Protein AF-0000000085129189 (afdb_homodimer)

InterPro domains:
  IPR000847 LysR, HTH, N-terminal domain [PF00126] (10-67)
  IPR000847 LysR, HTH, N-terminal domain [PR00039] (23-34)
  IPR000847 LysR, HTH, N-terminal domain [PR00039] (34-44)
  IPR000847 LysR, HTH, N-terminal domain [PR00039] (44-55)
  IPR000847 LysR, HTH, N-terminal domain [PS50931] (11-63)
  IPR005119 LysR, substrate-binding [PF03466] (92-298)
  IPR036388 Winged helix-like DNA-binding domain superfamily [G3DSA:1.10.10.10] (8-93)
  IPR036390 Winged helix DNA-binding domain superfamily [SSF46785] (8-115)
  IPR050950 HTH-type LysR transcriptional regulators [PTHR30419] (9-299)

Sequence (604 aa):
MLSNRLQDTALRYFLEVVRSGSVSEAATRLNVSPSAVSRQVAGLEEMLGVPLFERRPRGMAPSPAGELLAAHARRGALEADRVVSDIEALQGLRRGVVRVCSSGGFAIEFLPRAMALFREQYPGMQFHLRVQAPAAVTQAVLGGEADVGLTYSRAAARDIEVWHRQVSPVVAIMRPDHALARHASITLAQMHPHAIALPEDANTARQLFDIACSHRRLVFEPALVSGQFETLVHFVLHGGGLSLGGEVTMRERVRRGELHAAPIRERGMNARAIELQTLSGRTLSKGVRAFVEHLRELLPPGMLSNRLQDTALRYFLEVVRSGSVSEAATRLNVSPSAVSRQVAGLEEMLGVPLFERRPRGMAPSPAGELLAAHARRGALEADRVVSDIEALQGLRRGVVRVCSSGGFAIEFLPRAMALFREQYPGMQFHLRVQAPAAVTQAVLGGEADVGLTYSRAAARDIEVWHRQVSPVVAIMRPDHALARHASITLAQMHPHAIALPEDANTARQLFDIACSHRRLVFEPALVSGQFETLVHFVLHGGGLSLGGEVTMRERVRRGELHAAPIRERGMNARAIELQTLSGRTLSKGVRAFVEHLRELLPPG

Organism: Delftia acidovorans (strain DSM 14801 / SPH-1) (NCBI:txid398578)

Radius of gyration: 25.13 Å; Cα contacts (8 Å, |Δi|>4): 1210; chains: 2; bounding box: 57×75×64 Å

Foldseek 3Di:
DVVVVLVLVLLQLLLLCQVVLALCRSCVVVVHDSVVSVVSQVVVCVVVVHRQWDDDPPGIHGDPVVLVSLLVSLLVVLVVLQVVLQVVCVVPLAADEFEEEEAQLCVPPPVVVLVVVVCVVHVRYHYHYHHDQQVVQVVCQSSNVGQKYKYKDLDDDPQKDWPAKDFKFKWKKAACPDPCVPDQADEPVRQQVWAEEEEDCSHPLNVLVVVLCVVVVGDHDHPHYYSHPVVRNVCRLVPVTMYIDICQSCVVCVVVNSMGIHGYPGPRRRSMMITMIHGHPRDDHPNNVVSSVSSNVSDDHD/DVVVVLVLVLLQLLLLCQVVLALCRSCVVVVHDSVVSVVSQVVVCVVVVHHQWDDDPPGIHGDPVVLVSLLVSLLVVLVVLQVVLQVVCVVPLAADEFEEEEAQLCVPPPVVVLVVVVCVVHVRYHYDYHHDQQVVQVVCQSSNVGQKYKYKDLDDDPQKDWPAKDFWFKWKKAACPDPCVVDQADEPVRQQVWAEEEEDCSHPLNVLVVVLCVVVVGDHDHPHYYSHPVVRLVCRLVPVTMYIDICQSCVVCVVVNSMGIHGYPGPRRRSIMITIIHGHPRDDHPNNVVSSVSSNVSDDHD

Secondary structure (DSSP, 8-state):
-HHHHHHHHHHHHHHHHHHHS-HHHHHHHHTS-HHHHHHHHHHHHHHHTS-SEEEETTEEEE-HHHHHHHHHHHHHHHHHHHHHHHHHHHT-TTSEEEEEEE-HHHHHTHHHHHHHHHHHH-TTEEEEEEE--HHHHHHHHHTTS-SEEEEEESS--TTEEEEEEEE--EEEEE-TTSGGGGSSSB-HHHHTTS-BEE--TTSHHHHHHHHHHHHHT-----SEEES-HHHHHHHHHTT--BEEEEHHHHHHHHHTTS-EEEEB-STTTT--EEEEEEETTPPPPHHHHHHHHHHHHHSPP-/-HHHHHHHHHHHHHHHHHHHS-HHHHHHHHTS-HHHHHHHHHHHHHHHTS-SEEEETTEEEE-HHHHHHHHHHHHHHHHHHHHHHHHHHHT-TTSEEEEEEE-HHHHHTHHHHHHHHHHHH-TTEEEEEEE--HHHHHHHHHTTS-SEEEEEESS--TTEEEEEEEE--EEEEE-TTSGGGGSSSB-HHHHTTS-BEE--TTSHHHHHHHHHHHHHT-----SEEES-HHHHHHHHHTT--BEEEEHHHHHHHHHTTS-EEEEB-STTTT--EEEEEEETTPPPPHHHHHHHHHHHHHSPP-

Structure (mmCIF, N/CA/C/O backbone):
data_AF-0000000085129189-model_v1
#
loop_
_entity.id
_entity.type
_entity.pdbx_description
1 polymer 'Transcriptional regulator, LysR family'
#
loop_
_atom_site.group_PDB
_atom_site.id
_atom_site.type_symbol
_atom_site.label_atom_id
_atom_site.label_alt_id
_atom_site.label_comp_id
_atom_site.label_asym_id
_atom_site.label_entity_id
_atom_site.label_seq_id
_atom_site.pdbx_PDB_ins_code
_atom_site.Cartn_x
_atom_site.Cartn_y
_atom_site.Cartn_z
_atom_site.occupancy
_atom_site.B_iso_or_equiv
_atom_site.auth_seq_id
_atom_site.auth_comp_id
_atom_site.auth_asym_id
_atom_site.auth_atom_id
_atom_site.pdbx_PDB_model_num
ATOM 1 N N . MET A 1 1 ? 7.113 21.984 37.781 1 29.03 1 MET A N 1
ATOM 2 C CA . MET A 1 1 ? 7.887 22.125 36.562 1 29.03 1 MET A CA 1
ATOM 3 C C . MET A 1 1 ? 8.805 20.922 36.375 1 29.03 1 MET A C 1
ATOM 5 O O . MET A 1 1 ? 8.93 20.422 35.25 1 29.03 1 MET A O 1
ATOM 9 N N . LEU A 1 2 ? 9.547 20.609 37.281 1 31.33 2 LEU A N 1
ATOM 10 C CA . LEU A 1 2 ? 10.5 19.516 37.375 1 31.33 2 LEU A CA 1
ATOM 11 C C . LEU A 1 2 ? 9.773 18.172 37.375 1 31.33 2 LEU A C 1
ATOM 13 O O . LEU A 1 2 ? 10.234 17.219 36.75 1 31.33 2 LEU A O 1
ATOM 17 N N . SER A 1 3 ? 8.742 18.047 38.156 1 34.62 3 SER A N 1
ATOM 18 C CA . SER A 1 3 ? 7.898 16.859 38.281 1 34.62 3 SER A CA 1
ATOM 19 C C . SER A 1 3 ? 7.254 16.531 36.938 1 34.62 3 SER A C 1
ATOM 21 O O . SER A 1 3 ? 7.039 15.359 36.625 1 34.62 3 SER A O 1
ATOM 23 N N . ASN A 1 4 ? 6.816 17.531 36.188 1 36.22 4 ASN A N 1
ATOM 24 C CA . ASN A 1 4 ? 6.191 17.453 34.875 1 36.22 4 ASN A CA 1
ATOM 25 C C . ASN A 1 4 ? 7.176 16.969 33.812 1 36.22 4 ASN A C 1
ATOM 27 O O . ASN A 1 4 ? 6.793 16.297 32.875 1 36.22 4 ASN A O 1
ATOM 31 N N . ARG A 1 5 ? 8.477 17.562 33.906 1 40.28 5 ARG A N 1
ATOM 32 C CA . ARG A 1 5 ? 9.578 17.188 33.031 1 40.28 5 ARG A CA 1
ATOM 33 C C . ARG A 1 5 ? 9.969 15.727 33.219 1 40.28 5 ARG A C 1
ATOM 35 O O . ARG A 1 5 ? 10.375 15.062 32.25 1 40.28 5 ARG A O 1
ATOM 42 N N . LEU A 1 6 ? 10.195 15.453 34.469 1 41.25 6 LEU A N 1
ATOM 43 C CA . LEU A 1 6 ? 10.547 14.102 34.906 1 41.25 6 LEU A CA 1
ATOM 44 C C . LEU A 1 6 ? 9.523 13.094 34.406 1 41.25 6 LEU A C 1
ATOM 46 O O . LEU A 1 6 ? 9.883 11.992 34 1 41.25 6 LEU A O 1
ATOM 50 N N . GLN A 1 7 ? 8.203 13.523 34.562 1 48.56 7 GLN A N 1
ATOM 51 C CA . GLN A 1 7 ? 7.074 12.727 34.062 1 48.56 7 GLN A CA 1
ATOM 52 C C . GLN A 1 7 ? 7.133 12.539 32.562 1 48.56 7 GLN A C 1
ATOM 54 O O . GLN A 1 7 ? 6.805 11.469 32.062 1 48.56 7 GLN A O 1
ATOM 59 N N . ASP A 1 8 ? 7.812 13.641 32.062 1 57.06 8 ASP A N 1
ATOM 60 C CA . ASP A 1 8 ? 7.914 13.641 30.609 1 57.06 8 ASP A CA 1
ATOM 61 C C . ASP A 1 8 ? 9.031 12.719 30.125 1 57.06 8 ASP A C 1
ATOM 63 O O . ASP A 1 8 ? 8.844 11.938 29.188 1 57.06 8 ASP A O 1
ATOM 67 N N . THR A 1 9 ? 10.211 12.836 30.922 1 63.31 9 THR A N 1
ATOM 68 C CA . THR A 1 9 ? 11.328 11.977 30.547 1 63.31 9 THR A CA 1
ATOM 69 C C . THR A 1 9 ? 10.984 10.508 30.781 1 63.31 9 THR A C 1
ATOM 71 O O . THR A 1 9 ? 11.281 9.648 29.953 1 63.31 9 THR A O 1
ATOM 74 N N . ALA A 1 10 ? 10.375 10.359 31.984 1 69.19 10 ALA A N 1
ATOM 75 C CA . ALA A 1 10 ? 9.992 8.992 32.312 1 69.19 10 ALA A CA 1
ATOM 76 C C . ALA A 1 10 ? 9.008 8.43 31.297 1 69.19 10 ALA A C 1
ATOM 78 O O . ALA A 1 10 ? 9.117 7.273 30.906 1 69.19 10 ALA A O 1
ATOM 79 N N . LEU A 1 11 ? 8.141 9.32 30.906 1 72.94 11 LEU A N 1
ATOM 80 C CA . LEU A 1 11 ? 7.145 8.875 29.938 1 72.94 11 LEU A CA 1
ATOM 81 C C . LEU A 1 11 ? 7.785 8.625 28.578 1 72.94 11 LEU A C 1
ATOM 83 O O . LEU A 1 11 ? 7.402 7.695 27.875 1 72.94 11 LEU A O 1
ATOM 87 N N . ARG A 1 12 ? 8.742 9.453 28.328 1 72.25 12 ARG A N 1
ATOM 88 C CA . ARG A 1 12 ? 9.484 9.258 27.094 1 72.25 12 ARG A CA 1
ATOM 89 C C . ARG A 1 12 ? 10.242 7.934 27.109 1 72.25 12 ARG A C 1
ATOM 91 O O . ARG A 1 12 ? 10.227 7.199 26.109 1 72.25 12 ARG A O 1
ATOM 98 N N . TYR A 1 13 ? 10.906 7.73 28.188 1 76.69 13 TYR A N 1
ATOM 99 C CA . TYR A 1 13 ? 11.625 6.473 28.328 1 76.69 13 TYR A CA 1
ATOM 100 C C . TYR A 1 13 ? 10.672 5.285 28.281 1 76.69 13 TYR A C 1
ATOM 102 O O . TYR A 1 13 ? 10.938 4.301 27.578 1 76.69 13 TYR A O 1
ATOM 110 N N . PHE A 1 14 ? 9.516 5.465 29 1 79.94 14 PHE A N 1
ATOM 111 C CA . PHE A 1 14 ? 8.477 4.445 29.031 1 79.94 14 PHE A CA 1
ATOM 112 C C . PHE A 1 14 ? 7.977 4.137 27.625 1 79.94 14 PHE A C 1
ATOM 114 O O . PHE A 1 14 ? 7.918 2.975 27.219 1 79.94 14 PHE A O 1
ATOM 121 N N . LEU A 1 15 ? 7.75 5.227 26.922 1 76.81 15 LEU A N 1
ATOM 122 C CA . LEU A 1 15 ? 7.199 5.047 25.578 1 76.81 15 LEU A CA 1
ATOM 123 C C . LEU A 1 15 ? 8.219 4.387 24.656 1 76.81 15 LEU A C 1
ATOM 125 O O . LEU A 1 15 ? 7.859 3.584 23.797 1 76.81 15 LEU A O 1
ATOM 129 N N . GLU A 1 16 ? 9.469 4.715 24.844 1 79.12 16 GLU A N 1
ATOM 130 C CA . GLU A 1 16 ? 10.508 4.105 24.016 1 79.12 16 GLU A CA 1
ATOM 131 C C . GLU A 1 16 ? 10.641 2.615 24.312 1 79.12 16 GLU A C 1
ATOM 133 O O . GLU A 1 16 ? 10.891 1.818 23.406 1 79.12 16 GLU A O 1
ATOM 138 N N . VAL A 1 17 ? 10.445 2.338 25.547 1 81.19 17 VAL A N 1
ATOM 139 C CA . VAL A 1 17 ? 10.492 0.924 25.891 1 81.19 17 VAL A CA 1
ATOM 140 C C . VAL A 1 17 ? 9.289 0.201 25.281 1 81.19 17 VAL A C 1
ATOM 142 O O . VAL A 1 17 ? 9.422 -0.922 24.797 1 81.19 17 VAL A O 1
ATOM 145 N N . VAL A 1 18 ? 8.172 0.878 25.297 1 78.75 18 VAL A N 1
ATOM 146 C CA . VAL A 1 18 ? 6.973 0.297 24.703 1 78.75 18 VAL A CA 1
ATOM 147 C C . VAL A 1 18 ? 7.195 0.061 23.219 1 78.75 18 VAL A C 1
ATOM 149 O O . VAL A 1 18 ? 6.82 -0.986 22.688 1 78.75 18 VAL A O 1
ATOM 152 N N . ARG A 1 19 ? 7.742 1.019 22.641 1 75.94 19 ARG A N 1
ATOM 153 C CA . ARG A 1 19 ? 7.973 0.987 21.203 1 75.94 19 ARG A CA 1
ATOM 154 C C . ARG A 1 19 ? 9 -0.079 20.844 1 75.94 19 ARG A C 1
ATOM 156 O O . ARG A 1 19 ? 8.805 -0.843 19.891 1 75.94 19 ARG A O 1
ATOM 163 N N . SER A 1 20 ? 10.094 -0.123 21.594 1 76.75 20 SER A N 1
ATOM 164 C CA . SER A 1 20 ? 11.227 -0.982 21.25 1 76.75 20 SER A CA 1
ATOM 165 C C . SER A 1 20 ? 11.039 -2.389 21.812 1 76.75 20 SER A C 1
ATOM 167 O O . SER A 1 20 ? 11.68 -3.336 21.344 1 76.75 20 SER A O 1
ATOM 169 N N . GLY A 1 21 ? 10.195 -2.471 22.766 1 77.88 21 GLY A N 1
ATOM 170 C CA . GLY A 1 21 ? 9.945 -3.74 23.422 1 77.88 21 GLY A CA 1
ATOM 171 C C . GLY A 1 21 ? 11.109 -4.195 24.297 1 77.88 21 GLY A C 1
ATOM 172 O O . GLY A 1 21 ? 11.164 -5.355 24.703 1 77.88 21 GLY A O 1
ATOM 173 N N . SER A 1 22 ? 12.117 -3.369 24.422 1 85.31 22 SER A N 1
ATOM 174 C CA . SER A 1 22 ? 13.305 -3.701 25.203 1 85.31 22 SER A CA 1
ATOM 175 C C . SER A 1 22 ? 13.906 -2.457 25.859 1 85.31 22 SER A C 1
ATOM 177 O O . SER A 1 22 ? 13.953 -1.39 25.234 1 85.31 22 SER A O 1
ATOM 179 N N . VAL A 1 23 ? 14.336 -2.707 27.141 1 85.38 23 VAL A N 1
ATOM 180 C CA . VAL A 1 23 ? 14.977 -1.618 27.875 1 85.38 23 VAL A CA 1
ATOM 181 C C . VAL A 1 23 ? 16.312 -1.274 27.219 1 85.38 23 VAL A C 1
ATOM 183 O O . VAL A 1 23 ? 16.641 -0.098 27.047 1 85.38 23 VAL A O 1
ATOM 186 N N . SER A 1 24 ? 16.969 -2.348 26.797 1 86.44 24 SER A N 1
ATOM 187 C CA . SER A 1 24 ? 18.266 -2.111 26.203 1 86.44 24 SER A CA 1
ATOM 188 C C . SER A 1 24 ? 18.156 -1.394 24.859 1 86.44 24 SER A C 1
ATOM 190 O O . SER A 1 24 ? 18.906 -0.46 24.578 1 86.44 24 SER A O 1
ATOM 192 N N . GLU A 1 25 ? 17.25 -1.737 24.156 1 82.88 25 GLU A N 1
ATOM 193 C CA . GLU A 1 25 ? 17.031 -1.105 22.859 1 82.88 25 GLU A CA 1
ATOM 194 C C . GLU A 1 25 ? 16.531 0.328 23.016 1 82.88 25 GLU A C 1
ATOM 196 O O . GLU A 1 25 ? 16.938 1.221 22.266 1 82.88 25 GLU A O 1
ATOM 201 N N . ALA A 1 26 ? 15.695 0.467 23.906 1 83.62 26 ALA A N 1
ATOM 202 C CA . ALA A 1 26 ? 15.211 1.811 24.219 1 83.62 26 ALA A CA 1
ATOM 203 C C . ALA A 1 26 ? 16.359 2.717 24.656 1 83.62 26 ALA A C 1
ATOM 205 O O . ALA A 1 26 ? 16.438 3.875 24.234 1 83.62 26 ALA A O 1
ATOM 206 N N . ALA A 1 27 ? 17.219 2.166 25.375 1 85.38 27 ALA A N 1
ATOM 207 C CA . ALA A 1 27 ? 18.375 2.926 25.875 1 85.38 27 ALA A CA 1
ATOM 208 C C . ALA A 1 27 ? 19.266 3.369 24.734 1 85.38 27 ALA A C 1
ATOM 210 O O . ALA A 1 27 ? 19.734 4.512 24.703 1 85.38 27 ALA A O 1
ATOM 211 N N . THR A 1 28 ? 19.406 2.498 23.859 1 81.06 28 THR A N 1
ATOM 212 C CA . THR A 1 28 ? 20.234 2.795 22.703 1 81.06 28 THR A CA 1
ATOM 213 C C . THR A 1 28 ? 19.609 3.912 21.859 1 81.06 28 THR A C 1
ATOM 215 O O . THR A 1 28 ? 20.297 4.855 21.469 1 81.06 28 THR A O 1
ATOM 218 N N . ARG A 1 29 ? 18.359 3.861 21.797 1 76.81 29 ARG A N 1
ATOM 219 C CA . ARG A 1 29 ? 17.656 4.828 20.969 1 76.81 29 ARG A CA 1
ATOM 220 C C . ARG A 1 29 ? 17.594 6.195 21.656 1 76.81 29 ARG A C 1
ATOM 222 O O . ARG A 1 29 ? 17.625 7.23 20.984 1 76.81 29 ARG A O 1
ATOM 229 N N . LEU A 1 30 ? 17.625 6.137 22.875 1 73.06 30 LEU A N 1
ATOM 230 C CA . LEU A 1 30 ? 17.531 7.355 23.672 1 73.06 30 LEU A CA 1
ATOM 231 C C . LEU A 1 30 ? 18.906 7.879 24.047 1 73.06 30 LEU A C 1
ATOM 233 O O . LEU A 1 30 ? 19.031 8.953 24.641 1 73.06 30 LEU A O 1
ATOM 237 N N . ASN A 1 31 ? 19.906 7.059 23.656 1 79.5 31 ASN A N 1
ATOM 238 C CA . ASN A 1 31 ? 21.281 7.395 23.984 1 79.5 31 ASN A CA 1
ATOM 239 C C . ASN A 1 31 ? 21.469 7.594 25.484 1 79.5 31 ASN A C 1
ATOM 241 O O . ASN A 1 31 ? 22.031 8.602 25.922 1 79.5 31 ASN A O 1
ATOM 245 N N . VAL A 1 32 ? 20.906 6.719 26.188 1 82 32 VAL A N 1
ATOM 246 C CA . VAL A 1 32 ? 21.062 6.699 27.625 1 82 32 VAL A CA 1
ATOM 247 C C . VAL A 1 32 ? 21.406 5.289 28.094 1 82 32 VAL A C 1
ATOM 249 O O . VAL A 1 32 ? 21.453 4.355 27.297 1 82 32 VAL A O 1
ATOM 252 N N . SER A 1 33 ? 21.828 5.16 29.25 1 84.75 33 SER A N 1
ATOM 253 C CA . SER A 1 33 ? 22.141 3.842 29.797 1 84.75 33 SER A CA 1
ATOM 254 C C . SER A 1 33 ? 20.875 3.045 30.078 1 84.75 33 SER A C 1
ATOM 256 O O . SER A 1 33 ? 19.844 3.617 30.438 1 84.75 33 SER A O 1
ATOM 258 N N . PRO A 1 34 ? 20.984 1.776 29.875 1 89.38 34 PRO A N 1
ATOM 259 C CA . PRO A 1 34 ? 19.844 0.934 30.234 1 89.38 34 PRO A CA 1
ATOM 260 C C . PRO A 1 34 ? 19.391 1.127 31.672 1 89.38 34 PRO A C 1
ATOM 262 O O . PRO A 1 34 ? 18.188 1.054 31.969 1 89.38 34 PRO A O 1
ATOM 265 N N . SER A 1 35 ? 20.312 1.337 32.531 1 88.62 35 SER A N 1
ATOM 266 C CA . SER A 1 35 ? 19.984 1.562 33.938 1 88.62 35 SER A CA 1
ATOM 267 C C . SER A 1 35 ? 19.125 2.811 34.125 1 88.62 35 SER A C 1
ATOM 269 O O . SER A 1 35 ? 18.219 2.83 34.938 1 88.62 35 SER A O 1
ATOM 271 N N . ALA A 1 36 ? 19.391 3.781 33.375 1 83.69 36 ALA A N 1
ATOM 272 C CA . ALA A 1 36 ? 18.625 5.02 33.406 1 83.69 36 ALA A CA 1
ATOM 273 C C . ALA A 1 36 ? 17.188 4.785 32.938 1 83.69 36 ALA A C 1
ATOM 275 O O . ALA A 1 36 ? 16.234 5.273 33.562 1 83.69 36 ALA A O 1
ATOM 276 N N . VAL A 1 37 ? 17.125 4.023 31.891 1 87 37 VAL A N 1
ATOM 277 C CA . VAL A 1 37 ? 15.797 3.711 31.359 1 87 37 VAL A CA 1
ATOM 278 C C . VAL A 1 37 ? 15.016 2.881 32.375 1 87 37 VAL A C 1
ATOM 280 O O . VAL A 1 37 ? 13.852 3.172 32.656 1 87 37 VAL A O 1
ATOM 283 N N . SER A 1 38 ? 15.664 1.917 32.906 1 86.62 38 SER A N 1
ATOM 284 C CA . SER A 1 38 ? 15.031 1.034 33.875 1 86.62 38 SER A CA 1
ATOM 285 C C . SER A 1 38 ? 14.586 1.806 35.125 1 86.62 38 SER A C 1
ATOM 287 O O . SER A 1 38 ? 13.492 1.583 35.656 1 86.62 38 SER A O 1
ATOM 289 N N . ARG A 1 39 ? 15.383 2.641 35.562 1 80.81 39 ARG A N 1
ATOM 290 C CA . ARG A 1 39 ? 15.07 3.443 36.75 1 80.81 39 ARG A CA 1
ATOM 291 C C . ARG A 1 39 ? 13.859 4.332 36.5 1 80.81 39 ARG A C 1
ATOM 293 O O . ARG A 1 39 ? 12.992 4.469 37.375 1 80.81 39 ARG A O 1
ATOM 300 N N . GLN A 1 40 ? 13.906 4.965 35.344 1 78.88 40 GLN A N 1
ATOM 301 C CA . GLN A 1 40 ? 12.797 5.848 35.031 1 78.88 40 GLN A CA 1
ATOM 302 C C . GLN A 1 40 ? 11.492 5.07 34.938 1 78.88 40 GLN A C 1
ATOM 304 O O . GLN A 1 40 ? 10.453 5.527 35.406 1 78.88 40 GLN A O 1
ATOM 309 N N . VAL A 1 41 ? 11.562 3.939 34.344 1 81.56 41 VAL A N 1
ATOM 310 C CA . VAL A 1 41 ? 10.375 3.107 34.188 1 81.56 41 VAL A CA 1
ATOM 311 C C . VAL A 1 41 ? 9.93 2.607 35.562 1 81.56 41 VAL A C 1
ATOM 313 O O . VAL A 1 41 ? 8.742 2.633 35.906 1 81.56 41 VAL A O 1
ATOM 316 N N . ALA A 1 42 ? 10.875 2.154 36.344 1 82.19 42 ALA A N 1
ATOM 317 C CA . ALA A 1 42 ? 10.57 1.703 37.688 1 82.19 42 ALA A CA 1
ATOM 318 C C . ALA A 1 42 ? 9.969 2.83 38.531 1 82.19 42 ALA A C 1
ATOM 320 O O . ALA A 1 42 ? 9.039 2.605 39.312 1 82.19 42 ALA A O 1
ATOM 321 N N . GLY A 1 43 ? 10.562 3.949 38.406 1 72.88 43 GLY A N 1
ATOM 322 C CA . GLY A 1 43 ? 10.008 5.113 39.094 1 72.88 43 GLY A CA 1
ATOM 323 C C . GLY A 1 43 ? 8.562 5.391 38.719 1 72.88 43 GLY A C 1
ATOM 324 O O . GLY A 1 43 ? 7.746 5.711 39.594 1 72.88 43 GLY A O 1
ATOM 325 N N . LEU A 1 44 ? 8.297 5.316 37.438 1 71.69 44 LEU A N 1
ATOM 326 C CA . LEU A 1 44 ? 6.93 5.504 36.969 1 71.69 44 LEU A CA 1
ATOM 327 C C . LEU A 1 44 ? 6 4.445 37.562 1 71.69 44 LEU A C 1
ATOM 329 O O . LEU A 1 44 ? 4.871 4.75 37.938 1 71.69 44 LEU A O 1
ATOM 333 N N . GLU A 1 45 ? 6.441 3.258 37.531 1 75.88 45 GLU A N 1
ATOM 334 C CA . GLU A 1 45 ? 5.652 2.16 38.094 1 75.88 45 GLU A CA 1
ATOM 335 C C . GLU A 1 45 ? 5.395 2.359 39.594 1 75.88 45 GLU A C 1
ATOM 337 O O . GLU A 1 45 ? 4.289 2.107 40.062 1 75.88 45 GLU A O 1
ATOM 342 N N . GLU A 1 46 ? 6.367 2.797 40.281 1 68.5 46 GLU A N 1
ATOM 343 C CA . GLU A 1 46 ? 6.227 3.086 41.719 1 68.5 46 GLU A CA 1
ATOM 344 C C . GLU A 1 46 ? 5.227 4.211 41.969 1 68.5 46 GLU A C 1
ATOM 346 O O . GLU A 1 46 ? 4.383 4.121 42.844 1 68.5 46 GLU A O 1
ATOM 351 N N . MET A 1 47 ? 5.367 5.172 41.188 1 63 47 MET A N 1
ATOM 352 C CA . MET A 1 47 ? 4.48 6.32 41.312 1 63 47 MET A CA 1
ATOM 353 C C . MET A 1 47 ? 3.031 5.922 41.062 1 63 47 MET A C 1
ATOM 355 O O . MET A 1 47 ? 2.115 6.426 41.719 1 63 47 MET A O 1
ATOM 359 N N . LEU A 1 48 ? 2.9 5.031 40.062 1 61.94 48 LEU A N 1
ATOM 360 C CA . LEU A 1 48 ? 1.559 4.641 39.625 1 61.94 48 LEU A CA 1
ATOM 361 C C . LEU A 1 48 ? 1.073 3.432 40.438 1 61.94 48 LEU A C 1
ATOM 363 O O . LEU A 1 48 ? -0.123 3.135 40.438 1 61.94 48 LEU A O 1
ATOM 367 N N . GLY A 1 49 ? 1.986 2.801 41.125 1 64.44 49 GLY A N 1
ATOM 368 C CA . GLY A 1 49 ? 1.656 1.682 42 1 64.44 49 GLY A CA 1
ATOM 369 C C . GLY A 1 49 ? 1.338 0.409 41.219 1 64.44 49 GLY A C 1
ATOM 370 O O . GLY A 1 49 ? 0.744 -0.519 41.781 1 64.44 49 GLY A O 1
ATOM 371 N N . VAL A 1 50 ? 1.485 0.469 39.938 1 67.56 50 VAL A N 1
ATOM 372 C CA . VAL A 1 50 ? 1.194 -0.697 39.094 1 67.56 50 VAL A CA 1
ATOM 373 C C . VAL A 1 50 ? 2.357 -0.958 38.156 1 67.56 50 VAL A C 1
ATOM 375 O O . VAL A 1 50 ? 3.021 -0.021 37.688 1 67.56 50 VAL A O 1
ATOM 378 N N . PRO A 1 51 ? 2.572 -2.213 37.844 1 78.56 51 PRO A N 1
ATOM 379 C CA . PRO A 1 51 ? 3.57 -2.494 36.812 1 78.56 51 PRO A CA 1
ATOM 380 C C . PRO A 1 51 ? 3.117 -2.061 35.438 1 78.56 51 PRO A C 1
ATOM 382 O O . PRO A 1 51 ? 1.942 -2.209 35.094 1 78.56 51 PRO A O 1
ATOM 385 N N . LEU A 1 52 ? 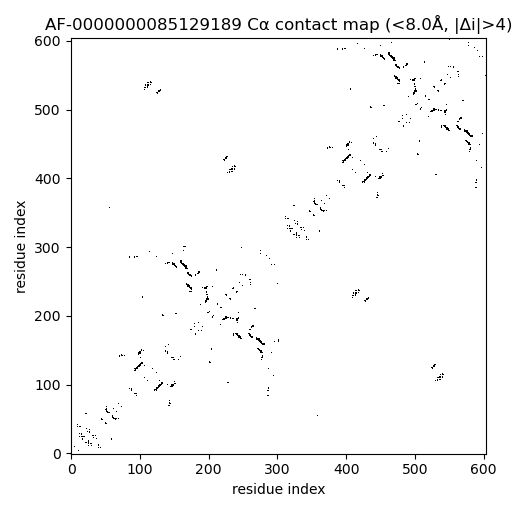4.051 -1.4 34.719 1 79.06 52 LEU A N 1
ATOM 386 C CA . LEU A 1 52 ? 3.725 -0.888 33.406 1 79.06 52 LEU A CA 1
ATOM 387 C C . LEU A 1 52 ? 4.172 -1.86 32.312 1 79.06 52 LEU A C 1
ATOM 389 O O . LEU A 1 52 ? 3.74 -1.756 31.172 1 79.06 52 LEU A O 1
ATOM 393 N N . PHE A 1 53 ? 5.082 -2.635 32.75 1 83.88 53 PHE A N 1
ATOM 394 C CA . PHE A 1 53 ? 5.562 -3.639 31.812 1 83.88 53 PHE A CA 1
ATOM 395 C C . PHE A 1 53 ? 5.457 -5.039 32.406 1 83.88 53 PHE A C 1
ATOM 397 O O . PHE A 1 53 ? 5.496 -5.199 33.625 1 83.88 53 PHE A O 1
ATOM 404 N N . GLU A 1 54 ? 5.137 -5.859 31.609 1 77.44 54 GLU A N 1
ATOM 405 C CA . GLU A 1 54 ? 5.211 -7.273 31.969 1 77.44 54 GLU A CA 1
ATOM 406 C C . GLU A 1 54 ? 6.367 -7.969 31.266 1 77.44 54 GLU A C 1
ATOM 408 O O . GLU A 1 54 ? 6.652 -7.676 30.094 1 77.44 54 GLU A O 1
ATOM 413 N N . ARG A 1 55 ? 7.191 -8.578 32.094 1 72.06 55 ARG A N 1
ATOM 414 C CA . ARG A 1 55 ? 8.32 -9.312 31.531 1 72.06 55 ARG A CA 1
ATOM 415 C C . ARG A 1 55 ? 7.852 -10.5 30.703 1 72.06 55 ARG A C 1
ATOM 417 O O . ARG A 1 55 ? 6.93 -11.219 31.109 1 72.06 55 ARG A O 1
ATOM 424 N N . ARG A 1 56 ? 8.227 -10.375 29.469 1 63.34 56 ARG A N 1
ATOM 425 C CA . ARG A 1 56 ? 7.969 -11.484 28.562 1 63.34 56 ARG A CA 1
ATOM 426 C C . ARG A 1 56 ? 9.258 -12.242 28.25 1 63.34 56 ARG A C 1
ATOM 428 O O . ARG A 1 56 ? 10.352 -11.734 28.484 1 63.34 56 ARG A O 1
ATOM 435 N N . PRO A 1 57 ? 9.305 -13.484 27.859 1 57.94 57 PRO A N 1
ATOM 436 C CA . PRO A 1 57 ? 10.531 -14.211 27.547 1 57.94 57 PRO A CA 1
ATOM 437 C C . PRO A 1 57 ? 11.43 -13.477 26.547 1 57.94 57 PRO A C 1
ATOM 439 O O . PRO A 1 57 ? 12.656 -13.562 26.641 1 57.94 57 PRO A O 1
ATOM 442 N N . ARG A 1 58 ? 10.867 -12.836 25.609 1 59.59 58 ARG A N 1
ATOM 443 C CA . ARG A 1 58 ? 11.664 -12.047 24.672 1 59.59 58 ARG A CA 1
ATOM 444 C C . ARG A 1 58 ? 11.367 -10.562 24.812 1 59.59 58 ARG A C 1
ATOM 446 O O . ARG A 1 58 ? 10.562 -10.008 24.062 1 59.59 58 ARG A O 1
ATOM 453 N N . GLY A 1 59 ? 11.656 -10.078 25.797 1 72 59 GLY A N 1
ATOM 454 C CA . GLY A 1 59 ? 11.672 -8.641 26.031 1 72 59 GLY A CA 1
ATOM 455 C C . GLY A 1 59 ? 10.586 -8.188 26.984 1 72 59 GLY A C 1
ATOM 456 O O . GLY A 1 59 ? 10.234 -8.906 27.922 1 72 59 GLY A O 1
ATOM 457 N N . MET A 1 60 ? 10.148 -6.922 26.812 1 77.19 60 MET A N 1
ATOM 458 C CA . MET A 1 60 ? 9.148 -6.305 27.688 1 77.19 60 MET A CA 1
ATOM 459 C C . MET A 1 60 ? 7.926 -5.867 26.875 1 77.19 60 MET A C 1
ATOM 461 O O . MET A 1 60 ? 8.062 -5.379 25.75 1 77.19 60 MET A O 1
ATOM 465 N N . ALA A 1 61 ? 6.73 -6.305 27.344 1 80.31 61 ALA A N 1
ATOM 466 C CA . ALA A 1 61 ? 5.492 -5.781 26.781 1 80.31 61 ALA A CA 1
ATOM 467 C C . ALA A 1 61 ? 4.746 -4.926 27.797 1 80.31 61 ALA A C 1
ATOM 469 O O . ALA A 1 61 ? 4.809 -5.188 29 1 80.31 61 ALA A O 1
ATOM 470 N N . PRO A 1 62 ? 4.023 -3.939 27.219 1 75.94 62 PRO A N 1
ATOM 471 C CA . PRO A 1 62 ? 3.258 -3.135 28.172 1 75.94 62 PRO A CA 1
ATOM 472 C C . PRO A 1 62 ? 2.16 -3.936 28.875 1 75.94 62 PRO A C 1
ATOM 474 O O . PRO A 1 62 ? 1.523 -4.789 28.25 1 75.94 62 PRO A O 1
ATOM 477 N N . SER A 1 63 ? 2.045 -3.787 30.203 1 70.81 63 SER A N 1
ATOM 478 C CA . SER A 1 63 ? 0.889 -4.258 30.953 1 70.81 63 SER A CA 1
ATOM 479 C C . SER A 1 63 ? -0.377 -3.512 30.547 1 70.81 63 SER A C 1
ATOM 481 O O . SER A 1 63 ? -0.313 -2.523 29.812 1 70.81 63 SER A O 1
ATOM 483 N N . PRO A 1 64 ? -1.505 -4.027 30.953 1 60.28 64 PRO A N 1
ATOM 484 C CA . PRO A 1 64 ? -2.721 -3.25 30.688 1 60.28 64 PRO A CA 1
ATOM 485 C C . PRO A 1 64 ? -2.611 -1.805 31.172 1 60.28 64 PRO A C 1
ATOM 487 O O . PRO A 1 64 ? -3.037 -0.885 30.469 1 60.28 64 PRO A O 1
ATOM 490 N N . ALA A 1 65 ? -2.086 -1.692 32.312 1 62.22 65 ALA A N 1
ATOM 491 C CA . ALA A 1 65 ? -1.828 -0.344 32.812 1 62.22 65 ALA A CA 1
ATOM 492 C C . ALA A 1 65 ? -0.806 0.376 31.922 1 62.22 65 ALA A C 1
ATOM 494 O O . ALA A 1 65 ? -0.929 1.578 31.688 1 62.22 65 ALA A O 1
ATOM 495 N N . GLY A 1 66 ? 0.164 -0.381 31.438 1 70.81 66 GLY A N 1
ATOM 496 C CA . GLY A 1 66 ? 1.153 0.172 30.531 1 70.81 66 GLY A CA 1
ATOM 497 C C . GLY A 1 66 ? 0.56 0.629 29.219 1 70.81 66 GLY A C 1
ATOM 498 O O . GLY A 1 66 ? 0.927 1.685 28.688 1 70.81 66 GLY A O 1
ATOM 499 N N . GLU A 1 67 ? -0.309 -0.08 28.766 1 66.31 67 GLU A N 1
ATOM 500 C CA . GLU A 1 67 ? -0.996 0.287 27.531 1 66.31 67 GLU A CA 1
ATOM 501 C C . GLU A 1 67 ? -1.786 1.581 27.703 1 66.31 67 GLU A C 1
ATOM 503 O O . GLU A 1 67 ? -1.781 2.439 26.812 1 66.31 67 GLU A O 1
ATOM 508 N N . LEU A 1 68 ? -2.424 1.637 28.812 1 57.88 68 LEU A N 1
ATOM 509 C CA . LEU A 1 68 ? -3.191 2.84 29.125 1 57.88 68 LEU A CA 1
ATOM 510 C C . LEU A 1 68 ? -2.273 4.051 29.25 1 57.88 68 LEU A C 1
ATOM 512 O O . LEU A 1 68 ? -2.574 5.121 28.719 1 57.88 68 LEU A O 1
ATOM 516 N N . LEU A 1 69 ? -1.218 3.793 29.938 1 62.94 69 LEU A N 1
ATOM 517 C CA . LEU A 1 69 ? -0.274 4.895 30.094 1 62.94 69 LEU A CA 1
ATOM 518 C C . LEU A 1 69 ? 0.36 5.266 28.75 1 62.94 69 LEU A C 1
ATOM 520 O O . LEU A 1 69 ? 0.562 6.449 28.469 1 62.94 69 LEU A O 1
ATOM 524 N N . ALA A 1 70 ? 0.673 4.219 28.047 1 67.69 70 ALA A N 1
ATOM 525 C CA . ALA A 1 70 ? 1.255 4.484 26.734 1 67.69 70 ALA A CA 1
ATOM 526 C C . ALA A 1 70 ? 0.308 5.312 25.875 1 67.69 70 ALA A C 1
ATOM 528 O O . ALA A 1 70 ? 0.733 6.262 25.219 1 67.69 70 ALA A O 1
ATOM 529 N N . ALA A 1 71 ? -0.873 4.961 26 1 58.28 71 ALA A N 1
ATOM 530 C CA . ALA A 1 71 ? -1.887 5.73 25.281 1 58.28 71 ALA A CA 1
ATOM 531 C C . ALA A 1 71 ? -1.944 7.168 25.781 1 58.28 71 ALA A C 1
ATOM 533 O O . ALA A 1 71 ? -1.996 8.109 24.984 1 58.28 71 ALA A O 1
ATOM 534 N N . HIS A 1 72 ? -1.916 7.227 27.062 1 54.66 72 HIS A N 1
ATOM 535 C CA . HIS A 1 72 ? -1.926 8.539 27.703 1 54.66 72 HIS A CA 1
ATOM 536 C C . HIS A 1 72 ? -0.66 9.32 27.359 1 54.66 72 HIS A C 1
ATOM 538 O O . HIS A 1 72 ? -0.729 10.5 27 1 54.66 72 HIS A O 1
ATOM 544 N N . ALA A 1 73 ? 0.409 8.633 27.516 1 59.41 73 ALA A N 1
ATOM 545 C CA . ALA A 1 73 ? 1.694 9.281 27.25 1 59.41 73 ALA A CA 1
ATOM 546 C C . ALA A 1 73 ? 1.809 9.695 25.781 1 59.41 73 ALA A C 1
ATOM 548 O O . ALA A 1 73 ? 2.338 10.773 25.484 1 59.41 73 ALA A O 1
ATOM 549 N N . ARG A 1 74 ? 1.373 8.836 25.031 1 59.12 74 ARG A N 1
ATOM 550 C CA . ARG A 1 74 ? 1.363 9.18 23.609 1 59.12 74 ARG A CA 1
ATOM 551 C C . ARG A 1 74 ? 0.487 10.398 23.344 1 59.12 74 ARG A C 1
ATOM 553 O O . ARG A 1 74 ? 0.864 11.281 22.578 1 59.12 74 ARG A O 1
ATOM 560 N N . ARG A 1 75 ? -0.568 10.375 24.062 1 54.62 75 ARG A N 1
ATOM 561 C CA . ARG A 1 75 ? -1.457 11.531 23.969 1 54.62 75 ARG A CA 1
ATOM 562 C C . ARG A 1 75 ? -0.772 12.789 24.484 1 54.62 75 ARG A C 1
ATOM 564 O O . ARG A 1 75 ? -0.912 13.859 23.906 1 54.62 75 ARG A O 1
ATOM 571 N N . GLY A 1 76 ? -0.119 12.516 25.547 1 52.62 76 GLY A N 1
ATOM 572 C CA . GLY A 1 76 ? 0.651 13.617 26.109 1 52.62 76 GLY A CA 1
ATOM 573 C C . GLY A 1 76 ? 1.775 14.07 25.188 1 52.62 76 GLY A C 1
ATOM 574 O O . GLY A 1 76 ? 2.01 15.273 25.047 1 52.62 76 GLY A O 1
ATOM 575 N N . ALA A 1 77 ? 2.461 13.078 24.688 1 52.31 77 ALA A N 1
ATOM 576 C CA . ALA A 1 77 ? 3.516 13.43 23.734 1 52.31 77 ALA A CA 1
ATOM 577 C C . ALA A 1 77 ? 2.951 14.188 22.547 1 52.31 77 ALA A C 1
ATOM 579 O O . ALA A 1 77 ? 3.576 15.133 22.047 1 52.31 77 ALA A O 1
ATOM 580 N N . LEU A 1 78 ? 1.864 13.789 22.188 1 51.38 78 LEU A N 1
ATOM 581 C CA . LEU A 1 78 ? 1.176 14.539 21.141 1 51.38 78 LEU A CA 1
ATOM 582 C C . LEU A 1 78 ? 0.88 15.961 21.594 1 51.38 78 LEU A C 1
ATOM 584 O O . LEU A 1 78 ? 1.006 16.906 20.797 1 51.38 78 LEU A O 1
ATOM 588 N N . GLU A 1 79 ? 0.565 15.977 22.859 1 49.59 79 GLU A N 1
ATOM 589 C CA . GLU A 1 79 ? 0.329 17.297 23.406 1 49.59 79 GLU A CA 1
ATOM 590 C C . GLU A 1 79 ? 1.622 18.109 23.484 1 49.59 79 GLU A C 1
ATOM 592 O O . GLU A 1 79 ? 1.623 19.312 23.203 1 49.59 79 GLU A O 1
ATOM 597 N N . ALA A 1 80 ? 2.664 17.469 23.859 1 47.91 80 ALA A N 1
ATOM 598 C CA . ALA A 1 80 ? 3.951 18.156 23.859 1 47.91 80 ALA A CA 1
ATOM 599 C C . ALA A 1 80 ? 4.352 18.578 22.453 1 47.91 80 ALA A C 1
ATOM 601 O O . ALA A 1 80 ? 4.84 19.703 22.266 1 47.91 80 ALA A O 1
ATOM 602 N N . ASP A 1 81 ? 4.234 17.734 21.547 1 48.56 81 ASP A N 1
ATOM 603 C CA . ASP A 1 81 ? 4.48 18.094 20.141 1 48.56 81 ASP A CA 1
ATOM 604 C C . ASP A 1 81 ? 3.607 19.266 19.719 1 48.56 81 ASP A C 1
ATOM 606 O O . ASP A 1 81 ? 4.055 20.141 18.969 1 48.56 81 ASP A O 1
ATOM 610 N N . ARG A 1 82 ? 2.494 19.234 20.297 1 48.25 82 ARG A N 1
ATOM 611 C CA . ARG A 1 82 ? 1.587 20.344 20.047 1 48.25 82 ARG A CA 1
ATOM 612 C C . ARG A 1 82 ? 2.178 21.656 20.562 1 48.25 82 ARG A C 1
ATOM 614 O O . ARG A 1 82 ? 2.08 22.688 19.891 1 48.25 82 ARG A O 1
ATOM 621 N N . VAL A 1 83 ? 2.668 21.516 21.703 1 43.56 83 VAL A N 1
ATOM 622 C CA . VAL A 1 83 ? 3.24 22.734 22.281 1 43.56 83 VAL A CA 1
ATOM 623 C C . VAL A 1 83 ? 4.371 23.25 21.375 1 43.56 83 VAL A C 1
ATOM 625 O O . VAL A 1 83 ? 4.457 24.438 21.094 1 43.56 83 VAL A O 1
ATOM 628 N N . VAL A 1 84 ? 5.141 22.344 21.016 1 43.69 84 VAL A N 1
ATOM 629 C CA . VAL A 1 84 ? 6.238 22.734 20.125 1 43.69 84 VAL A CA 1
ATOM 630 C C . VAL A 1 84 ? 5.684 23.266 18.812 1 43.69 84 VAL A C 1
ATOM 632 O O . VAL A 1 84 ? 6.137 24.297 18.312 1 43.69 84 VAL A O 1
ATOM 635 N N . SER A 1 85 ? 4.746 22.531 18.328 1 47.31 85 SER A N 1
ATOM 636 C CA . SER A 1 85 ? 4.102 22.984 17.094 1 47.31 85 SER A CA 1
ATOM 637 C C . SER A 1 85 ? 3.426 24.344 17.281 1 47.31 85 SER A C 1
ATOM 639 O O . SER A 1 85 ? 3.465 25.188 16.406 1 47.31 85 SER A O 1
ATOM 641 N N . ASP A 1 86 ? 2.846 24.484 18.438 1 45.06 86 ASP A N 1
ATOM 642 C CA . ASP A 1 86 ? 2.217 25.766 18.734 1 45.06 86 ASP A CA 1
ATOM 643 C C . ASP A 1 86 ? 3.254 26.891 18.812 1 45.06 86 ASP A C 1
ATOM 645 O O . ASP A 1 86 ? 3.01 28 18.328 1 45.06 86 ASP A O 1
ATOM 649 N N . ILE A 1 87 ? 4.207 26.562 19.391 1 42.22 87 ILE A N 1
ATOM 650 C CA . ILE A 1 87 ? 5.266 27.562 19.453 1 42.22 87 ILE A CA 1
ATOM 651 C C . ILE A 1 87 ? 5.758 27.875 18.031 1 42.22 87 ILE A C 1
ATOM 653 O O . ILE A 1 87 ? 5.973 29.047 17.688 1 42.22 87 ILE A O 1
ATOM 657 N N . GLU A 1 88 ? 5.902 26.844 17.312 1 45.81 88 GLU A N 1
ATOM 658 C CA . GLU A 1 88 ? 6.355 27.031 15.945 1 45.81 88 GLU A CA 1
ATOM 659 C C . GLU A 1 88 ? 5.301 27.75 15.109 1 45.81 88 GLU A C 1
ATOM 661 O O . GLU A 1 88 ? 5.629 28.594 14.273 1 45.81 88 GLU A O 1
ATOM 666 N N . ALA A 1 89 ? 4.062 27.375 15.359 1 46.56 89 ALA A N 1
ATOM 667 C CA . ALA A 1 89 ? 2.947 28.016 14.672 1 46.56 89 ALA A CA 1
ATOM 668 C C . ALA A 1 89 ? 2.885 29.5 15.016 1 46.56 89 ALA A C 1
ATOM 670 O O . ALA A 1 89 ? 2.42 30.312 14.211 1 46.56 89 ALA A O 1
ATOM 671 N N . LEU A 1 90 ? 3.176 29.812 16.234 1 43.12 90 LEU A N 1
ATOM 672 C CA . LEU A 1 90 ? 3.246 31.234 16.562 1 43.12 90 LEU A CA 1
ATOM 673 C C . LEU A 1 90 ? 4.137 31.969 15.578 1 43.12 90 LEU A C 1
ATOM 675 O O . LEU A 1 90 ? 3.951 33.156 15.344 1 43.12 90 LEU A O 1
ATOM 679 N N . GLN A 1 91 ? 5.043 31.328 15.156 1 45.44 91 GLN A N 1
ATOM 680 C CA . GLN A 1 91 ? 5.863 32.031 14.18 1 45.44 91 GLN A CA 1
ATOM 681 C C . GLN A 1 91 ? 5.238 31.953 12.789 1 45.44 91 GLN A C 1
ATOM 683 O O . GLN A 1 91 ? 5.855 32.375 11.805 1 45.44 91 GLN A O 1
ATOM 688 N N . GLY A 1 92 ? 3.871 31.625 12.75 1 53.66 92 GLY A N 1
ATOM 689 C CA . GLY A 1 92 ? 3.18 31.422 11.492 1 53.66 92 GLY A CA 1
ATOM 690 C C . GLY A 1 92 ? 3.232 29.984 11.008 1 53.66 92 GLY A C 1
ATOM 691 O O . GLY A 1 92 ? 3.916 29.141 11.602 1 53.66 92 GLY A O 1
ATOM 692 N N . LEU A 1 93 ? 2.18 29.625 10.273 1 60.09 93 LEU A N 1
ATOM 693 C CA . LEU A 1 93 ? 2.082 28.281 9.68 1 60.09 93 LEU A CA 1
ATOM 694 C C . LEU A 1 93 ? 3.275 28 8.773 1 60.09 93 LEU A C 1
ATOM 696 O O . LEU A 1 93 ? 3.104 27.594 7.625 1 60.09 93 LEU A O 1
ATOM 700 N N . ARG A 1 94 ? 4.441 28.328 9.25 1 65.31 94 ARG A N 1
ATOM 701 C CA . ARG A 1 94 ? 5.59 28.266 8.352 1 65.31 94 ARG A CA 1
ATOM 702 C C . ARG A 1 94 ? 6.18 26.859 8.312 1 65.31 94 ARG A C 1
ATOM 704 O O . ARG A 1 94 ? 6.637 26.406 7.262 1 65.31 94 ARG A O 1
ATOM 711 N N . ARG A 1 95 ? 6.078 26.094 9.5 1 75.75 95 ARG A N 1
ATOM 712 C CA . ARG A 1 95 ? 6.656 24.766 9.523 1 75.75 95 ARG A CA 1
ATOM 713 C C . ARG A 1 95 ? 5.867 23.844 10.445 1 75.75 95 ARG A C 1
ATOM 715 O O . ARG A 1 95 ? 5.129 24.312 11.312 1 75.75 95 ARG A O 1
ATOM 722 N N . GLY A 1 96 ? 5.793 22.562 10.156 1 82.5 96 GLY A N 1
ATOM 723 C CA . GLY A 1 96 ? 5.137 21.578 11 1 82.5 96 GLY A CA 1
ATOM 724 C C . GLY A 1 96 ? 5.008 20.219 10.336 1 82.5 96 GLY A C 1
ATOM 725 O O . GLY A 1 96 ? 5.266 20.078 9.141 1 82.5 96 GLY A O 1
ATOM 726 N N . VAL A 1 97 ? 4.688 19.281 11.258 1 87.62 97 VAL A N 1
ATOM 727 C CA . VAL A 1 97 ? 4.508 17.922 10.781 1 87.62 97 VAL A CA 1
ATOM 728 C C . VAL A 1 97 ? 3.076 17.453 11.055 1 87.62 97 VAL A C 1
ATOM 730 O O . VAL A 1 97 ? 2.539 17.688 12.141 1 87.62 97 VAL A O 1
ATOM 733 N N . VAL A 1 98 ? 2.471 16.953 10.078 1 93.19 98 VAL A N 1
ATOM 734 C CA . VAL A 1 98 ? 1.147 16.359 10.227 1 93.19 98 VAL A CA 1
ATOM 735 C C . VAL A 1 98 ? 1.23 14.844 10 1 93.19 98 VAL A C 1
ATOM 737 O O . VAL A 1 98 ? 1.67 14.391 8.938 1 93.19 98 VAL A O 1
ATOM 740 N N . ARG A 1 99 ? 0.833 14.094 10.984 1 94.5 99 ARG A N 1
ATOM 741 C CA . ARG A 1 99 ? 0.766 12.641 10.867 1 94.5 99 ARG A CA 1
ATOM 742 C C . ARG A 1 99 ? -0.632 12.188 10.461 1 94.5 99 ARG A C 1
ATOM 744 O O . ARG A 1 99 ? -1.593 12.367 11.211 1 94.5 99 ARG A O 1
ATOM 751 N N . VAL A 1 100 ? -0.634 11.562 9.273 1 97.75 100 VAL A N 1
ATOM 752 C CA . VAL A 1 100 ? -1.915 11.133 8.727 1 97.75 100 VAL A CA 1
ATOM 753 C C . VAL A 1 100 ? -1.952 9.609 8.617 1 97.75 100 VAL A C 1
ATOM 755 O O . VAL A 1 100 ? -0.984 8.992 8.172 1 97.75 100 VAL A O 1
ATOM 758 N N . CYS A 1 101 ? -2.994 9.023 9.109 1 97.5 101 CYS A N 1
ATOM 759 C CA . CYS A 1 101 ? -3.297 7.617 8.875 1 97.5 101 CYS A CA 1
ATOM 760 C C . CYS A 1 101 ? -4.574 7.461 8.062 1 97.5 101 CYS A C 1
ATOM 762 O O . CYS A 1 101 ? -5.582 8.117 8.344 1 97.5 101 CYS A O 1
ATOM 764 N N . SER A 1 102 ? -4.488 6.613 7.039 1 96.69 102 SER A N 1
ATOM 765 C CA . SER A 1 102 ? -5.672 6.527 6.191 1 96.69 102 SER A CA 1
ATOM 766 C C . SER A 1 102 ? -5.871 5.109 5.668 1 96.69 102 SER A C 1
ATOM 768 O O . SER A 1 102 ? -4.945 4.293 5.691 1 96.69 102 SER A O 1
ATOM 770 N N . SER A 1 103 ? -7.145 4.898 5.238 1 94.25 103 SER A N 1
ATOM 771 C CA . SER A 1 103 ? -7.422 3.721 4.422 1 94.25 103 SER A CA 1
ATOM 772 C C . SER A 1 103 ? -6.801 3.855 3.035 1 94.25 103 SER A C 1
ATOM 774 O O . SER A 1 103 ? -6.59 4.969 2.549 1 94.25 103 SER A O 1
ATOM 776 N N . GLY A 1 104 ? -6.543 2.771 2.436 1 91.19 104 GLY A N 1
ATOM 777 C CA . GLY A 1 104 ? -5.723 2.674 1.239 1 91.19 104 GLY A CA 1
ATOM 778 C C . GLY A 1 104 ? -6.258 3.492 0.079 1 91.19 104 GLY A C 1
ATOM 779 O O . GLY A 1 104 ? -5.492 4.133 -0.641 1 91.19 104 GLY A O 1
ATOM 780 N N . GLY A 1 105 ? -7.492 3.531 -0.141 1 89.94 105 GLY A N 1
ATOM 781 C CA . GLY A 1 105 ? -8.07 4.23 -1.277 1 89.94 105 GLY A CA 1
ATOM 782 C C . GLY A 1 105 ? -7.73 5.711 -1.302 1 89.94 105 GLY A C 1
ATOM 783 O O . 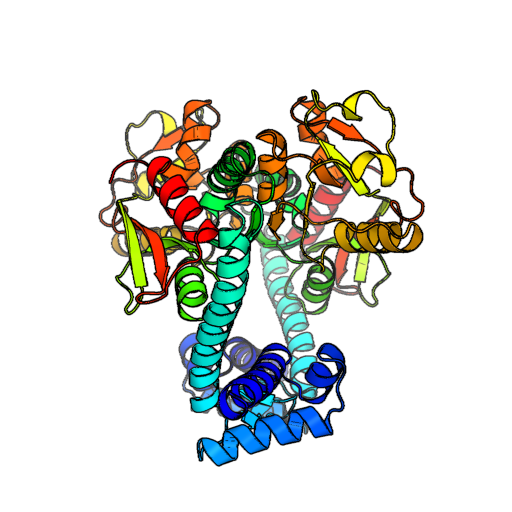GLY A 1 105 ? -7.5 6.281 -2.369 1 89.94 105 GLY A O 1
ATOM 784 N N . PHE A 1 106 ? -7.598 6.309 -0.159 1 93.19 106 PHE A N 1
ATOM 785 C CA . PHE A 1 106 ? -7.367 7.746 -0.065 1 93.19 106 PHE A CA 1
ATOM 786 C C . PHE A 1 106 ? -5.902 8.078 -0.324 1 93.19 106 PHE A C 1
ATOM 788 O O . PHE A 1 106 ? -5.57 9.195 -0.715 1 93.19 106 PHE A O 1
ATOM 795 N N . ALA A 1 107 ? -5.082 7.098 -0.119 1 93.31 107 ALA A N 1
ATOM 796 C CA . ALA A 1 107 ? -3.639 7.324 -0.158 1 93.31 107 ALA A CA 1
ATOM 797 C C . ALA A 1 107 ? -3.115 7.281 -1.591 1 93.31 107 ALA A C 1
ATOM 799 O O . ALA A 1 107 ? -1.965 7.641 -1.849 1 93.31 107 ALA A O 1
ATOM 800 N N . ILE A 1 108 ? -3.928 6.91 -2.5 1 89.06 108 ILE A N 1
ATOM 801 C CA . ILE A 1 108 ? -3.482 6.754 -3.881 1 89.06 108 ILE A CA 1
ATOM 802 C C . ILE A 1 108 ? -3.4 8.117 -4.555 1 89.06 108 ILE A C 1
ATOM 804 O O . ILE A 1 108 ? -2.318 8.562 -4.949 1 89.06 108 ILE A O 1
ATOM 808 N N . GLU A 1 109 ? -4.473 8.805 -4.523 1 87.38 109 GLU A N 1
ATOM 809 C CA . GLU A 1 109 ? -4.523 10.055 -5.273 1 87.38 109 GLU A CA 1
ATOM 810 C C . GLU A 1 109 ? -5.02 11.203 -4.398 1 87.38 109 GLU A C 1
ATOM 812 O O . GLU A 1 109 ? -4.43 12.281 -4.387 1 87.38 109 GLU A O 1
ATOM 817 N N . PHE A 1 110 ? -6.047 11.008 -3.604 1 90.25 110 PHE A N 1
ATOM 818 C CA . PHE A 1 110 ? -6.727 12.078 -2.883 1 90.25 110 PHE A CA 1
ATOM 819 C C . PHE A 1 110 ? -5.773 12.766 -1.908 1 90.25 110 PHE A C 1
ATOM 821 O O . PHE A 1 110 ? -5.59 13.984 -1.963 1 90.25 110 PHE A O 1
ATOM 828 N N . LEU A 1 111 ? -5.133 11.977 -1.062 1 95.31 111 LEU A N 1
ATOM 829 C CA . LEU A 1 111 ? -4.32 12.562 -0.003 1 95.31 111 LEU A CA 1
ATOM 830 C C . LEU A 1 111 ? -3.041 13.172 -0.572 1 95.31 111 LEU A C 1
ATOM 832 O O . LEU A 1 111 ? -2.666 14.289 -0.213 1 95.31 111 LEU A O 1
ATOM 836 N N . PRO A 1 112 ? -2.361 12.445 -1.48 1 95.31 112 PRO A N 1
ATOM 837 C CA . PRO A 1 112 ? -1.177 13.086 -2.051 1 95.31 112 PRO A CA 1
ATOM 838 C C . PRO A 1 112 ? -1.506 14.398 -2.762 1 95.31 112 PRO A C 1
ATOM 840 O O . PRO A 1 112 ? -0.736 15.359 -2.682 1 95.31 112 PRO A O 1
ATOM 843 N N . ARG A 1 113 ? -2.592 14.469 -3.422 1 93.62 113 ARG A N 1
ATOM 844 C CA . ARG A 1 113 ? -3.021 15.711 -4.055 1 93.62 113 ARG A CA 1
ATOM 845 C C . ARG A 1 113 ? -3.309 16.781 -3.014 1 93.62 113 ARG A C 1
ATOM 847 O O . ARG A 1 113 ? -2.863 17.922 -3.152 1 93.62 113 ARG A O 1
ATOM 854 N N . ALA A 1 114 ? -4.055 16.422 -2.041 1 95.5 114 ALA A N 1
ATOM 855 C CA . ALA A 1 114 ? -4.387 17.359 -0.968 1 95.5 114 ALA A CA 1
ATOM 856 C C . ALA A 1 114 ? -3.125 17.891 -0.302 1 95.5 114 ALA A C 1
ATOM 858 O O . ALA A 1 114 ? -3.041 19.094 -0.001 1 95.5 114 ALA A O 1
ATOM 859 N N . MET A 1 115 ? -2.15 17.016 -0.061 1 97.5 115 MET A N 1
ATOM 860 C CA . MET A 1 115 ? -0.903 17.391 0.592 1 97.5 115 MET A CA 1
ATOM 861 C C . MET A 1 115 ? -0.094 18.344 -0.293 1 97.5 115 MET A C 1
ATOM 863 O O . MET A 1 115 ? 0.444 19.344 0.186 1 97.5 115 MET A O 1
ATOM 867 N N . ALA A 1 116 ? -0.026 18.047 -1.561 1 96.62 116 ALA A N 1
ATOM 868 C CA . ALA A 1 116 ? 0.695 18.891 -2.5 1 96.62 116 ALA A CA 1
ATOM 869 C C . ALA A 1 116 ? 0.066 20.281 -2.57 1 96.62 116 ALA A C 1
ATOM 871 O O . ALA A 1 116 ? 0.769 21.297 -2.5 1 96.62 116 ALA A O 1
ATOM 872 N N . LEU A 1 117 ? -1.252 20.328 -2.695 1 95.69 117 LEU A N 1
ATOM 873 C CA . LEU A 1 117 ? -1.98 21.594 -2.762 1 95.69 117 LEU A CA 1
ATOM 874 C C . LEU A 1 117 ? -1.789 22.406 -1.481 1 95.69 117 LEU A C 1
ATOM 876 O O . LEU A 1 117 ? -1.619 23.625 -1.53 1 95.69 117 LEU A O 1
ATOM 880 N N . PHE A 1 118 ? -1.846 21.734 -0.361 1 96.44 118 PHE A N 1
ATOM 881 C CA . PHE A 1 118 ? -1.678 22.406 0.926 1 96.44 118 PHE A CA 1
ATOM 882 C C . PHE A 1 118 ? -0.303 23.047 1.026 1 96.44 118 PHE A C 1
ATOM 884 O O . PHE A 1 118 ? -0.17 24.156 1.548 1 96.44 118 PHE A O 1
ATOM 891 N N . ARG A 1 119 ? 0.7 22.391 0.495 1 95.44 119 ARG A N 1
ATOM 892 C CA . ARG A 1 119 ? 2.078 22.859 0.591 1 95.44 119 ARG A CA 1
ATOM 893 C C . ARG A 1 119 ? 2.32 24.031 -0.352 1 95.44 119 ARG A C 1
ATOM 895 O O . ARG A 1 119 ? 3.324 24.734 -0.228 1 95.44 119 ARG A O 1
ATOM 902 N N . GLU A 1 120 ? 1.485 24.188 -1.351 1 94 120 GLU A N 1
ATOM 903 C CA . GLU A 1 120 ? 1.561 25.406 -2.156 1 94 120 GLU A CA 1
ATOM 904 C C . GLU A 1 120 ? 1.345 26.656 -1.3 1 94 120 GLU A C 1
ATOM 906 O O . GLU A 1 120 ? 1.976 27.688 -1.528 1 94 120 GLU A O 1
ATOM 911 N N . GLN A 1 121 ? 0.46 26.5 -0.353 1 90.69 121 GLN A N 1
ATOM 912 C CA . GLN A 1 121 ? 0.153 27.594 0.557 1 90.69 121 GLN A CA 1
ATOM 913 C C . GLN A 1 121 ? 1.101 27.609 1.752 1 90.69 121 GLN A C 1
ATOM 915 O O . GLN A 1 121 ? 1.454 28.672 2.266 1 90.69 121 GLN A O 1
ATOM 920 N N . TYR A 1 122 ? 1.479 26.422 2.113 1 92.06 122 TYR A N 1
ATOM 921 C CA . TYR A 1 122 ? 2.332 26.266 3.285 1 92.06 122 TYR A CA 1
ATOM 922 C C . TYR A 1 122 ? 3.521 25.375 2.977 1 92.06 122 TYR A C 1
ATOM 924 O O . TYR A 1 122 ? 3.596 24.234 3.469 1 92.06 122 TYR A O 1
ATOM 932 N N . PRO A 1 123 ? 4.543 25.844 2.348 1 90.69 123 PRO A N 1
ATOM 933 C CA . PRO A 1 123 ? 5.645 25.031 1.825 1 90.69 123 PRO A CA 1
ATOM 934 C C . PRO A 1 123 ? 6.457 24.359 2.93 1 90.69 123 PRO A C 1
ATOM 936 O O . PRO A 1 123 ? 7.176 23.391 2.668 1 90.69 123 PRO A O 1
ATOM 939 N N . GLY A 1 124 ? 6.336 24.812 4.09 1 88.44 124 GLY A N 1
ATOM 940 C CA . GLY A 1 124 ? 7.129 24.266 5.184 1 88.44 124 GLY A CA 1
ATOM 941 C C . GLY A 1 124 ? 6.469 23.078 5.867 1 88.44 124 GLY A C 1
ATOM 942 O O . GLY A 1 124 ? 7.078 22.438 6.73 1 88.44 124 GLY A O 1
ATOM 943 N N . MET A 1 125 ? 5.285 22.781 5.512 1 91.94 125 MET A N 1
ATOM 944 C CA . MET A 1 125 ? 4.562 21.672 6.129 1 91.94 125 MET A CA 1
ATOM 945 C C . MET A 1 125 ? 5.09 20.328 5.629 1 91.94 125 MET A C 1
ATOM 947 O O . MET A 1 125 ? 5.395 20.172 4.445 1 91.94 125 MET A O 1
ATOM 951 N N . GLN A 1 126 ? 5.211 19.422 6.582 1 93.62 126 GLN A N 1
ATOM 952 C CA . GLN A 1 126 ? 5.641 18.047 6.301 1 93.62 126 GLN A CA 1
ATOM 953 C C . GLN A 1 126 ? 4.559 17.047 6.68 1 93.62 126 GLN A C 1
ATOM 955 O O . GLN A 1 126 ? 3.779 17.281 7.602 1 93.62 126 GLN A O 1
ATOM 960 N N . PHE A 1 127 ? 4.59 15.93 5.961 1 96.88 127 PHE A N 1
ATOM 961 C CA . PHE A 1 127 ? 3.555 14.93 6.191 1 96.88 127 PHE A CA 1
ATOM 962 C C . PHE A 1 127 ? 4.172 13.555 6.395 1 96.88 127 PHE A C 1
ATOM 964 O O . PHE A 1 127 ? 5.16 13.211 5.746 1 96.88 127 PHE A O 1
ATOM 971 N N . HIS A 1 128 ? 3.645 12.859 7.277 1 96.06 128 HIS A N 1
ATOM 972 C CA . HIS A 1 128 ? 3.828 11.414 7.406 1 96.06 128 HIS A CA 1
ATOM 973 C C . HIS A 1 128 ? 2.518 10.672 7.172 1 96.06 128 HIS A C 1
ATOM 975 O O . HIS A 1 128 ? 1.572 10.812 7.949 1 96.06 128 HIS A O 1
ATOM 981 N N . LEU A 1 129 ? 2.512 9.914 6.117 1 97.62 129 LEU A N 1
ATOM 982 C CA . LEU A 1 129 ? 1.287 9.203 5.766 1 97.62 129 LEU A CA 1
ATOM 983 C C . LEU A 1 129 ? 1.471 7.695 5.902 1 97.62 129 LEU A C 1
ATOM 985 O O . LEU A 1 129 ? 2.332 7.109 5.242 1 97.62 129 LEU A O 1
ATOM 989 N N . ARG A 1 130 ? 0.636 7.113 6.695 1 95.31 130 ARG A N 1
ATOM 990 C CA . ARG A 1 130 ? 0.589 5.66 6.848 1 95.31 130 ARG A CA 1
ATOM 991 C C . ARG A 1 130 ? -0.758 5.105 6.398 1 95.31 130 ARG A C 1
ATOM 993 O O . ARG A 1 130 ? -1.802 5.707 6.66 1 95.31 130 ARG A O 1
ATOM 1000 N N . VAL A 1 131 ? -0.657 3.975 5.797 1 94.38 131 VAL A N 1
ATOM 1001 C CA . VAL A 1 131 ? -1.868 3.318 5.32 1 94.38 131 VAL A CA 1
ATOM 1002 C C . VAL A 1 131 ? -2.145 2.068 6.152 1 94.38 131 VAL A C 1
ATOM 1004 O O . VAL A 1 131 ? -1.243 1.26 6.387 1 94.38 131 VAL A O 1
ATOM 1007 N N . GLN A 1 132 ? -3.387 2.006 6.617 1 92.88 132 GLN A N 1
ATOM 1008 C CA . GLN A 1 132 ? -3.822 0.87 7.422 1 92.88 132 GLN A CA 1
ATOM 1009 C C . GLN A 1 132 ? -5.258 0.474 7.082 1 92.88 132 GLN A C 1
ATOM 1011 O O . GLN A 1 132 ? -5.945 1.182 6.344 1 92.88 132 GLN A O 1
ATOM 1016 N N . ALA A 1 133 ? -5.613 -0.726 7.617 1 90.94 133 ALA A N 1
ATOM 1017 C CA . ALA A 1 133 ? -7.02 -1.102 7.539 1 90.94 133 ALA A CA 1
ATOM 1018 C C . ALA A 1 133 ? -7.895 -0.118 8.312 1 90.94 133 ALA A C 1
ATOM 1020 O O . ALA A 1 133 ? -7.434 0.514 9.266 1 90.94 133 ALA A O 1
ATOM 1021 N N . PRO A 1 134 ? -9.117 -0.051 7.934 1 90.38 134 PRO A N 1
ATOM 1022 C CA . PRO A 1 134 ? -9.984 1.003 8.469 1 90.38 134 PRO A CA 1
ATOM 1023 C C . PRO A 1 134 ? -10.016 1.018 9.992 1 90.38 134 PRO A C 1
ATOM 1025 O O . PRO A 1 134 ? -9.805 2.066 10.609 1 90.38 134 PRO A O 1
ATOM 1028 N N . ALA A 1 135 ? -10.211 -0.06 10.641 1 89.88 135 ALA A N 1
ATOM 1029 C CA . ALA A 1 135 ? -10.266 -0.108 12.094 1 89.88 135 ALA A CA 1
ATOM 1030 C C . ALA A 1 135 ? -8.945 0.33 12.711 1 89.88 135 ALA A C 1
ATOM 1032 O O . ALA A 1 135 ? -8.922 0.985 13.758 1 89.88 135 ALA A O 1
ATOM 1033 N N . ALA A 1 136 ? -7.891 -0.019 12.062 1 91.56 136 ALA A N 1
ATOM 1034 C CA . ALA A 1 136 ? -6.559 0.324 12.555 1 91.56 136 ALA A CA 1
ATOM 1035 C C . ALA A 1 136 ? -6.297 1.821 12.422 1 91.56 136 ALA A C 1
ATOM 1037 O O . ALA A 1 136 ? -5.535 2.395 13.203 1 91.56 136 ALA A O 1
ATOM 1038 N N . VAL A 1 137 ? -6.918 2.465 11.492 1 95.12 137 VAL A N 1
ATOM 1039 C CA . VAL A 1 137 ? -6.797 3.91 11.336 1 95.12 137 VAL A CA 1
ATOM 1040 C C . VAL A 1 137 ? -7.363 4.613 12.57 1 95.12 137 VAL A C 1
ATOM 1042 O O . VAL A 1 137 ? -6.707 5.48 13.148 1 95.12 137 VAL A O 1
ATOM 1045 N N . THR A 1 138 ? -8.523 4.195 12.961 1 93.5 138 THR A N 1
ATOM 1046 C CA . THR A 1 138 ? -9.156 4.773 14.141 1 93.5 138 THR A CA 1
ATOM 1047 C C . THR A 1 138 ? -8.312 4.52 15.383 1 93.5 138 THR A C 1
ATOM 1049 O O . THR A 1 138 ? -8.148 5.41 16.219 1 93.5 138 THR A O 1
ATOM 1052 N N . GLN A 1 139 ? -7.766 3.342 15.43 1 90.31 139 GLN A N 1
ATOM 1053 C CA . GLN A 1 139 ? -6.918 2.996 16.562 1 90.31 139 GLN A CA 1
ATOM 1054 C C . GLN A 1 139 ? -5.664 3.865 16.594 1 90.31 139 GLN A C 1
ATOM 1056 O O . GLN A 1 139 ? -5.195 4.242 17.672 1 90.31 139 GLN A O 1
ATOM 1061 N N . ALA A 1 140 ? -5.113 4.145 15.422 1 91 140 ALA A N 1
ATOM 1062 C CA . ALA A 1 140 ? -3.932 5 15.336 1 91 140 ALA A CA 1
ATOM 1063 C C . ALA A 1 140 ? -4.23 6.402 15.859 1 91 140 ALA A C 1
ATOM 1065 O O . ALA A 1 140 ? -3.383 7.023 16.5 1 91 140 ALA A O 1
ATOM 1066 N N . VAL A 1 141 ? -5.402 6.902 15.609 1 92.19 141 VAL A N 1
ATOM 1067 C CA . VAL A 1 141 ? -5.828 8.211 16.094 1 92.19 141 VAL A CA 1
ATOM 1068 C C . VAL A 1 141 ? -6.035 8.148 17.609 1 92.19 141 VAL A C 1
ATOM 1070 O O . VAL A 1 141 ? -5.539 9.008 18.344 1 92.19 141 VAL A O 1
ATOM 1073 N N . LEU A 1 142 ? -6.676 7.098 18.047 1 85.38 142 LEU A N 1
ATOM 1074 C CA . LEU A 1 142 ? -6.961 6.922 19.469 1 85.38 142 LEU A CA 1
ATOM 1075 C C . LEU A 1 142 ? -5.672 6.801 20.266 1 85.38 142 LEU A C 1
ATOM 1077 O O . LEU A 1 142 ? -5.574 7.324 21.375 1 85.38 142 LEU A O 1
ATOM 1081 N N . GLY A 1 143 ? -4.77 6.125 19.641 1 81.5 143 GLY A N 1
ATOM 1082 C CA . GLY A 1 143 ? -3.5 5.883 20.312 1 81.5 143 GLY A CA 1
ATOM 1083 C C . GLY A 1 143 ? -2.537 7.051 20.203 1 81.5 143 GLY A C 1
ATOM 1084 O O . GLY A 1 143 ? -1.459 7.031 20.797 1 81.5 143 GLY A O 1
ATOM 1085 N N . GLY A 1 144 ? -2.852 8.016 19.406 1 84.25 144 GLY A N 1
ATOM 1086 C CA . GLY A 1 144 ? -2.01 9.188 19.25 1 84.25 144 GLY A CA 1
ATOM 1087 C C . GLY A 1 144 ? -0.9 9 18.234 1 84.25 144 GLY A C 1
ATOM 1088 O O . GLY A 1 144 ? 0.01 9.828 18.141 1 84.25 144 GLY A O 1
ATOM 1089 N N . GLU A 1 145 ? -0.942 7.949 17.516 1 86.12 145 GLU A N 1
ATOM 1090 C CA . GLU A 1 145 ? 0.055 7.688 16.484 1 86.12 145 GLU A CA 1
ATOM 1091 C C . GLU A 1 145 ? -0.191 8.547 15.25 1 86.12 145 GLU A C 1
ATOM 1093 O O . GLU A 1 145 ? 0.726 8.789 14.461 1 86.12 145 GLU A O 1
ATOM 1098 N N . ALA A 1 146 ? -1.415 8.977 15.102 1 93.5 146 ALA A N 1
ATOM 1099 C CA . ALA A 1 146 ? -1.802 9.852 13.992 1 93.5 146 ALA A CA 1
ATOM 1100 C C . ALA A 1 146 ? -2.555 11.078 14.5 1 93.5 146 ALA A C 1
ATOM 1102 O O . ALA A 1 146 ? -3.367 10.977 15.422 1 93.5 146 ALA A O 1
ATOM 1103 N N . ASP A 1 147 ? -2.236 12.203 13.875 1 90.94 147 ASP A N 1
ATOM 1104 C CA . ASP A 1 147 ? -2.971 13.422 14.18 1 90.94 147 ASP A CA 1
ATOM 1105 C C . ASP A 1 147 ? -4.355 13.406 13.539 1 90.94 147 ASP A C 1
ATOM 1107 O O . ASP A 1 147 ? -5.316 13.93 14.117 1 90.94 147 ASP A O 1
ATOM 1111 N N . VAL A 1 148 ? -4.398 12.844 12.305 1 96.5 148 VAL A N 1
ATOM 1112 C CA . VAL A 1 148 ? -5.605 12.859 11.484 1 96.5 148 VAL A CA 1
ATOM 1113 C C . VAL A 1 148 ? -5.848 11.461 10.906 1 96.5 148 VAL A C 1
ATOM 1115 O O . VAL A 1 148 ? -4.914 10.805 10.445 1 96.5 148 VAL A O 1
ATOM 1118 N N . GLY A 1 149 ? -7.066 11.008 11.039 1 97.62 149 GLY A N 1
ATOM 1119 C CA . GLY A 1 149 ? -7.496 9.781 10.383 1 97.62 149 GLY A CA 1
ATOM 1120 C C . GLY A 1 149 ? -8.5 10.016 9.273 1 97.62 149 GLY A C 1
ATOM 1121 O O . GLY A 1 149 ? -9.414 10.828 9.422 1 97.62 149 GLY A O 1
ATOM 1122 N N . LEU A 1 150 ? -8.273 9.461 8.133 1 96.75 150 LEU A N 1
ATOM 1123 C CA . LEU A 1 150 ? -9.242 9.422 7.043 1 96.75 150 LEU A CA 1
ATOM 1124 C C . LEU A 1 150 ? -9.555 7.988 6.637 1 96.75 150 LEU A C 1
ATOM 1126 O O . LEU A 1 150 ? -8.711 7.309 6.047 1 96.75 150 LEU A O 1
ATOM 1130 N N . THR A 1 151 ? -10.766 7.566 6.969 1 95.44 151 THR A N 1
ATOM 1131 C CA . THR A 1 151 ? -11.016 6.137 6.84 1 95.44 151 THR A CA 1
ATOM 1132 C C . THR A 1 151 ? -12.5 5.871 6.566 1 95.44 151 THR A C 1
ATOM 1134 O O . THR A 1 151 ? -13.289 6.809 6.465 1 95.44 151 THR A O 1
ATOM 1137 N N . TYR A 1 152 ? -12.773 4.648 6.266 1 93.06 152 TYR A N 1
ATOM 1138 C CA . TYR A 1 152 ? -14.148 4.156 6.188 1 93.06 152 TYR A CA 1
ATOM 1139 C C . TYR A 1 152 ? -14.594 3.582 7.527 1 93.06 152 TYR A C 1
ATOM 1141 O O . TYR A 1 152 ? -13.836 2.867 8.188 1 93.06 152 TYR A O 1
ATOM 1149 N N . SER A 1 153 ? -15.688 4.008 7.906 1 89.56 153 SER A N 1
ATOM 1150 C CA . SER A 1 153 ? -16.203 3.557 9.195 1 89.56 153 SER A CA 1
ATOM 1151 C C . SER A 1 153 ? -17.578 2.938 9.055 1 89.56 153 SER A C 1
ATOM 1153 O O . SER A 1 153 ? -18.391 3.387 8.242 1 89.56 153 SER A O 1
ATOM 1155 N N . ARG A 1 154 ? -17.688 1.852 9.883 1 80.31 154 ARG A N 1
ATOM 1156 C CA . ARG A 1 154 ? -19 1.229 9.953 1 80.31 154 ARG A CA 1
ATOM 1157 C C . ARG A 1 154 ? -19.672 1.518 11.289 1 80.31 154 ARG A C 1
ATOM 1159 O O . ARG A 1 154 ? -20.859 1.23 11.469 1 80.31 154 ARG A O 1
ATOM 1166 N N . ALA A 1 155 ? -18.922 2.062 12.211 1 77.56 155 ALA A N 1
ATOM 1167 C CA . ALA A 1 155 ? -19.469 2.328 13.539 1 77.56 155 ALA A CA 1
ATOM 1168 C C . ALA A 1 155 ? -18.766 3.52 14.195 1 77.56 155 ALA A C 1
ATOM 1170 O O . ALA A 1 155 ? -17.594 3.781 13.93 1 77.56 155 ALA A O 1
ATOM 1171 N N . ALA A 1 156 ? -19.547 4.117 15.062 1 77.62 156 ALA A N 1
ATOM 1172 C CA . ALA A 1 156 ? -18.984 5.23 15.82 1 77.62 156 ALA A CA 1
ATOM 1173 C C . ALA A 1 156 ? -17.984 4.73 16.859 1 77.62 156 ALA A C 1
ATOM 1175 O O . ALA A 1 156 ? -18.125 3.635 17.406 1 77.62 156 ALA A O 1
ATOM 1176 N N . ALA A 1 157 ? -16.922 5.453 16.922 1 83.88 157 ALA A N 1
ATOM 1177 C CA . ALA A 1 157 ? -15.93 5.148 17.953 1 83.88 157 ALA A CA 1
ATOM 1178 C C . ALA A 1 157 ? -15.93 6.219 19.031 1 83.88 157 ALA A C 1
ATOM 1180 O O . ALA A 1 157 ? -16.031 7.41 18.75 1 83.88 157 ALA A O 1
ATOM 1181 N N . ARG A 1 158 ? -15.789 5.762 20.172 1 84.38 158 ARG A N 1
ATOM 1182 C CA . ARG A 1 158 ? -15.703 6.691 21.297 1 84.38 158 ARG A CA 1
ATOM 1183 C C . ARG A 1 158 ? -14.406 7.488 21.25 1 84.38 158 ARG A C 1
ATOM 1185 O O . ARG A 1 158 ? -13.391 7.004 20.75 1 84.38 158 ARG A O 1
ATOM 1192 N N . ASP A 1 159 ? -14.43 8.75 21.672 1 87.31 159 ASP A N 1
ATOM 1193 C CA . ASP A 1 159 ? -13.266 9.617 21.844 1 87.31 159 ASP A CA 1
ATOM 1194 C C . ASP A 1 159 ? -12.703 10.055 20.5 1 87.31 159 ASP A C 1
ATOM 1196 O O . ASP A 1 159 ? -11.523 10.398 20.391 1 87.31 159 ASP A O 1
ATOM 1200 N N . ILE A 1 160 ? -13.461 9.828 19.5 1 92.62 160 ILE A N 1
ATOM 1201 C CA . ILE A 1 160 ? -13.102 10.312 18.172 1 92.62 160 ILE A CA 1
ATOM 1202 C C . ILE A 1 160 ? -13.969 11.508 17.797 1 92.62 160 ILE A C 1
ATOM 1204 O O . ILE A 1 160 ? -15.188 11.477 17.953 1 92.62 160 ILE A O 1
ATOM 1208 N N . GLU A 1 161 ? -13.359 12.617 17.453 1 93.5 161 GLU A N 1
ATOM 1209 C CA . GLU A 1 161 ? -14.055 13.734 16.828 1 93.5 161 GLU A CA 1
ATOM 1210 C C . GLU A 1 161 ? -14.141 13.555 15.32 1 93.5 161 GLU A C 1
ATOM 1212 O O . GLU A 1 161 ? -13.117 13.414 14.648 1 93.5 161 GLU A O 1
ATOM 1217 N N . VAL A 1 162 ? -15.344 13.586 14.789 1 95.12 162 VAL A N 1
ATOM 1218 C CA . VAL A 1 162 ? -15.562 13.414 13.359 1 95.12 162 VAL A CA 1
ATOM 1219 C C . VAL A 1 162 ? -15.812 14.766 12.711 1 95.12 162 VAL A C 1
ATOM 1221 O O . VAL A 1 162 ? -16.828 15.414 12.977 1 95.12 162 VAL A O 1
ATOM 1224 N N . TRP A 1 163 ? -14.93 15.172 11.805 1 94.38 163 TRP A N 1
ATOM 1225 C CA . TRP A 1 163 ? -14.984 16.469 11.156 1 94.38 163 TRP A CA 1
ATOM 1226 C C . TRP A 1 163 ? -15.812 16.422 9.883 1 94.38 163 TRP A C 1
ATOM 1228 O O . TRP A 1 163 ? -16.266 17.453 9.383 1 94.38 163 TRP A O 1
ATOM 1238 N N . HIS A 1 164 ? -15.875 15.289 9.289 1 94.12 164 HIS A N 1
ATOM 1239 C CA . HIS A 1 164 ? -16.625 15.023 8.07 1 94.12 164 HIS A CA 1
ATOM 1240 C C . HIS A 1 164 ? -17.125 13.586 8.031 1 94.12 164 HIS A C 1
ATOM 1242 O O . HIS A 1 164 ? -16.406 12.656 8.406 1 94.12 164 HIS A O 1
ATOM 1248 N N . ARG A 1 165 ? -18.359 13.469 7.699 1 93.44 165 ARG A N 1
ATOM 1249 C CA . ARG A 1 165 ? -18.953 12.148 7.508 1 93.44 165 ARG A CA 1
ATOM 1250 C C . ARG A 1 165 ? -19.812 12.117 6.25 1 93.44 165 ARG A C 1
ATOM 1252 O O . ARG A 1 165 ? -20.625 13.008 6.031 1 93.44 165 ARG A O 1
ATOM 1259 N N . GLN A 1 166 ? -19.531 11.117 5.465 1 91.06 166 GLN A N 1
ATOM 1260 C CA . GLN A 1 166 ? -20.297 10.945 4.234 1 91.06 166 GLN A CA 1
ATOM 1261 C C . GLN A 1 166 ? -20.516 9.469 3.916 1 91.06 166 GLN A C 1
ATOM 1263 O O . GLN A 1 166 ? -19.562 8.68 3.971 1 91.06 166 GLN A O 1
ATOM 1268 N N . VAL A 1 167 ? -21.734 9.219 3.625 1 89.12 167 VAL A N 1
ATOM 1269 C CA . VAL A 1 167 ? -22.016 7.848 3.205 1 89.12 167 VAL A CA 1
ATOM 1270 C C . VAL A 1 167 ? -21.234 7.527 1.929 1 89.12 167 VAL A C 1
ATOM 1272 O O . VAL A 1 167 ? -21.172 8.359 1.018 1 89.12 167 VAL A O 1
ATOM 1275 N N . SER A 1 168 ? -20.609 6.41 1.949 1 90 168 SER A N 1
ATOM 1276 C CA . SER A 1 168 ? -19.812 5.984 0.805 1 90 168 SER A CA 1
ATOM 1277 C C . SER A 1 168 ? -20.125 4.539 0.423 1 90 168 SER A C 1
ATOM 1279 O O . SER A 1 168 ? -19.5 3.609 0.932 1 90 168 SER A O 1
ATOM 1281 N N . PRO A 1 169 ? -20.938 4.395 -0.564 1 89.75 169 PRO A N 1
ATOM 1282 C CA . PRO A 1 169 ? -21.281 3.039 -1.001 1 89.75 169 PRO A CA 1
ATOM 1283 C C . PRO A 1 169 ? -20.109 2.311 -1.645 1 89.75 169 PRO A C 1
ATOM 1285 O O . PRO A 1 169 ? -19.219 2.951 -2.217 1 89.75 169 PRO A O 1
ATOM 1288 N N . VAL A 1 170 ? -20.172 0.954 -1.473 1 94.31 170 VAL A N 1
ATOM 1289 C CA . VAL A 1 170 ? -19.25 0.091 -2.195 1 94.31 170 VAL A CA 1
ATOM 1290 C C . VAL A 1 170 ? -19.734 -0.113 -3.627 1 94.31 170 VAL A C 1
ATOM 1292 O O . VAL A 1 170 ? -20.906 -0.459 -3.848 1 94.31 170 VAL A O 1
ATOM 1295 N N . VAL A 1 171 ? -18.875 0.158 -4.578 1 95.56 171 VAL A N 1
ATOM 1296 C CA . VAL A 1 171 ? -19.234 0.003 -5.984 1 95.56 171 VAL A CA 1
ATOM 1297 C C . VAL A 1 171 ? -18.359 -1.069 -6.625 1 95.56 171 VAL A C 1
ATOM 1299 O O . VAL A 1 171 ? -17.281 -1.389 -6.117 1 95.56 171 VAL A O 1
ATOM 1302 N N . ALA A 1 172 ? -18.844 -1.62 -7.684 1 97.38 172 ALA A N 1
ATOM 1303 C CA . ALA A 1 172 ? -18.031 -2.514 -8.516 1 97.38 172 ALA A CA 1
ATOM 1304 C C . ALA A 1 172 ? -17.219 -1.726 -9.531 1 97.38 172 ALA A C 1
ATOM 1306 O O . ALA A 1 172 ? -17.734 -0.839 -10.211 1 97.38 172 ALA A O 1
ATOM 1307 N N . ILE A 1 173 ? -15.953 -2.076 -9.586 1 96.88 173 ILE A N 1
ATOM 1308 C CA . ILE A 1 173 ? -15.039 -1.428 -10.531 1 96.88 173 ILE A CA 1
ATOM 1309 C C . ILE A 1 173 ? -14.688 -2.395 -11.656 1 96.88 173 ILE A C 1
ATOM 1311 O O . ILE A 1 173 ? -14.461 -3.58 -11.414 1 96.88 173 ILE A O 1
ATOM 1315 N N . MET A 1 174 ? -14.719 -1.845 -12.859 1 98 174 MET A N 1
ATOM 1316 C CA . MET A 1 174 ? -14.414 -2.652 -14.031 1 98 174 MET A CA 1
ATOM 1317 C C . MET A 1 174 ? -13.883 -1.782 -15.164 1 98 174 MET A C 1
ATOM 1319 O O . MET A 1 174 ? -13.906 -0.553 -15.078 1 98 174 MET A O 1
ATOM 1323 N N . ARG A 1 175 ? -13.344 -2.414 -16.156 1 97.38 175 ARG A N 1
ATOM 1324 C CA . ARG A 1 175 ? -13.016 -1.677 -17.375 1 97.38 175 ARG A CA 1
ATOM 1325 C C . ARG A 1 175 ? -14.281 -1.174 -18.062 1 97.38 175 ARG A C 1
ATOM 1327 O O . ARG A 1 175 ? -15.336 -1.802 -17.969 1 97.38 175 ARG A O 1
ATOM 1334 N N . PRO A 1 176 ? -14.125 -0.074 -18.781 1 96.31 176 PRO A N 1
ATOM 1335 C CA . PRO A 1 176 ? -15.297 0.474 -19.469 1 96.31 176 PRO A CA 1
ATOM 1336 C C . PRO A 1 176 ? -15.844 -0.467 -20.547 1 96.31 176 PRO A C 1
ATOM 1338 O O . PRO A 1 176 ? -17.016 -0.391 -20.891 1 96.31 176 PRO A O 1
ATOM 1341 N N . ASP A 1 177 ? -15.008 -1.332 -21.016 1 96.38 177 ASP A N 1
ATOM 1342 C CA . ASP A 1 177 ? -15.422 -2.238 -22.078 1 96.38 177 ASP A CA 1
ATOM 1343 C C . ASP A 1 177 ? -15.891 -3.578 -21.516 1 96.38 177 ASP A C 1
ATOM 1345 O O . ASP A 1 177 ? -16.156 -4.52 -22.266 1 96.38 177 ASP A O 1
ATOM 1349 N N . HIS A 1 178 ? -15.945 -3.689 -20.25 1 96.69 178 HIS A N 1
ATOM 1350 C CA . HIS A 1 178 ? -16.422 -4.914 -19.609 1 96.69 178 HIS A CA 1
ATOM 1351 C C . HIS A 1 178 ? -17.891 -5.156 -19.922 1 96.69 178 HIS A C 1
ATOM 1353 O O . HIS A 1 178 ? -18.672 -4.211 -20.047 1 96.69 178 HIS A O 1
ATOM 1359 N N . ALA A 1 179 ? -18.328 -6.355 -20 1 96.38 179 ALA A N 1
ATOM 1360 C CA . ALA A 1 179 ? -19.688 -6.758 -20.344 1 96.38 179 ALA A CA 1
ATOM 1361 C C . ALA A 1 179 ? -20.703 -6.148 -19.391 1 96.38 179 ALA A C 1
ATOM 1363 O O . ALA A 1 179 ? -21.828 -5.82 -19.797 1 96.38 179 ALA A O 1
ATOM 1364 N N . LEU A 1 180 ? -20.344 -5.992 -18.203 1 97.44 180 LEU A N 1
ATOM 1365 C CA . LEU A 1 180 ? -21.281 -5.516 -17.188 1 97.44 180 LEU A CA 1
ATOM 1366 C C . LEU A 1 180 ? -21.359 -3.994 -17.188 1 97.44 180 LEU A C 1
ATOM 1368 O O . LEU A 1 180 ? -22.219 -3.412 -16.531 1 97.44 180 LEU A O 1
ATOM 1372 N N . ALA A 1 181 ? -20.453 -3.359 -17.891 1 96.75 181 ALA A N 1
ATOM 1373 C CA . ALA A 1 181 ? -20.375 -1.9 -17.875 1 96.75 181 ALA A CA 1
ATOM 1374 C C . ALA A 1 181 ? -21.609 -1.286 -18.547 1 96.75 181 ALA A C 1
ATOM 1376 O O . ALA A 1 181 ? -21.891 -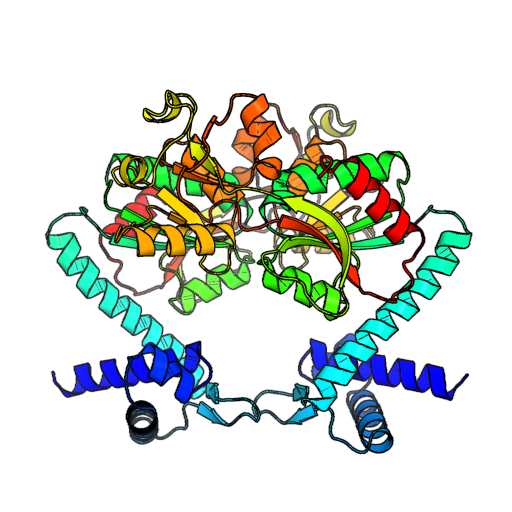0.095 -18.375 1 96.75 181 ALA A O 1
ATOM 1377 N N . ARG A 1 182 ? -22.359 -2.029 -19.234 1 95.25 182 ARG A N 1
ATOM 1378 C CA . ARG A 1 182 ? -23.547 -1.547 -19.938 1 95.25 182 ARG A CA 1
ATOM 1379 C C . ARG A 1 182 ? -24.703 -1.342 -18.969 1 95.25 182 ARG A C 1
ATOM 1381 O O . ARG A 1 182 ? -25.672 -0.661 -19.297 1 95.25 182 ARG A O 1
ATOM 1388 N N . HIS A 1 183 ? -24.594 -1.923 -17.844 1 95.88 183 HIS A N 1
ATOM 1389 C CA . HIS A 1 183 ? -25.672 -1.828 -16.859 1 95.88 183 HIS A CA 1
ATOM 1390 C C . HIS A 1 183 ? -25.484 -0.616 -15.961 1 95.88 183 HIS A C 1
ATOM 1392 O O . HIS A 1 183 ? -24.359 -0.297 -15.562 1 95.88 183 HIS A O 1
ATOM 1398 N N . ALA A 1 184 ? -26.547 0.013 -15.602 1 93.62 184 ALA A N 1
ATOM 1399 C CA . ALA A 1 184 ? -26.516 1.148 -14.68 1 93.62 184 ALA A CA 1
ATOM 1400 C C . ALA A 1 184 ? -26.156 0.697 -13.266 1 93.62 184 ALA A C 1
ATOM 1402 O O . ALA A 1 184 ? -25.562 1.453 -12.5 1 93.62 184 ALA A O 1
ATOM 1403 N N . SER A 1 185 ? -26.594 -0.437 -12.953 1 96.25 185 SER A N 1
ATOM 1404 C CA . SER A 1 185 ? -26.281 -1.117 -11.703 1 96.25 185 SER A CA 1
ATOM 1405 C C . SER A 1 185 ? -26.203 -2.627 -11.898 1 96.25 185 SER A C 1
ATOM 1407 O O . SER A 1 185 ? -26.672 -3.152 -12.914 1 96.25 185 SER A O 1
ATOM 1409 N N . ILE A 1 186 ? -25.516 -3.293 -10.945 1 97.44 186 ILE A N 1
ATOM 1410 C CA . ILE A 1 186 ? -25.328 -4.73 -11.117 1 97.44 186 ILE A CA 1
ATOM 1411 C C . ILE A 1 186 ? -25.594 -5.449 -9.797 1 97.44 186 ILE A C 1
ATOM 1413 O O . ILE A 1 186 ? -25.578 -4.828 -8.734 1 97.44 186 ILE A O 1
ATOM 1417 N N . THR A 1 187 ? -25.844 -6.77 -9.922 1 97.06 187 THR A N 1
ATOM 1418 C CA . THR A 1 187 ? -26.062 -7.621 -8.758 1 97.06 187 THR A CA 1
ATOM 1419 C C . THR A 1 187 ? -24.875 -8.555 -8.547 1 97.06 187 THR A C 1
ATOM 1421 O O . THR A 1 187 ? -24.062 -8.758 -9.461 1 97.06 187 THR A O 1
ATOM 1424 N N . LEU A 1 188 ? -24.812 -9.125 -7.344 1 96.75 188 LEU A N 1
ATOM 1425 C CA . LEU A 1 188 ? -23.781 -10.117 -7.055 1 96.75 188 LEU A CA 1
ATOM 1426 C C . LEU A 1 188 ? -23.922 -11.328 -7.969 1 96.75 188 LEU A C 1
ATOM 1428 O O . LEU A 1 188 ? -22.922 -11.922 -8.375 1 96.75 188 LEU A O 1
ATOM 1432 N N . ALA A 1 189 ? -25.109 -11.633 -8.266 1 96.19 189 ALA A N 1
ATOM 1433 C CA . ALA A 1 189 ? -25.359 -12.773 -9.148 1 96.19 189 ALA A CA 1
ATOM 1434 C C . ALA A 1 189 ? -24.781 -12.523 -10.539 1 96.19 189 ALA A C 1
ATOM 1436 O O . ALA A 1 189 ? -24.25 -13.445 -11.164 1 96.19 189 ALA A O 1
ATOM 1437 N N . GLN A 1 190 ? -24.906 -11.312 -11.039 1 97.06 190 GLN A N 1
ATOM 1438 C CA . GLN A 1 190 ? -24.344 -10.945 -12.336 1 97.06 190 GLN A CA 1
ATOM 1439 C C . GLN A 1 190 ? -22.828 -10.93 -12.289 1 97.06 190 GLN A C 1
ATOM 1441 O O . GLN A 1 190 ? -22.172 -11.219 -13.297 1 97.06 190 GLN A O 1
ATOM 1446 N N . MET A 1 191 ? -22.234 -10.656 -11.109 1 97.69 191 MET A N 1
ATOM 1447 C CA . MET A 1 191 ? -20.781 -10.562 -10.93 1 97.69 191 MET A CA 1
ATOM 1448 C C . MET A 1 191 ? -20.156 -11.953 -10.797 1 97.69 191 MET A C 1
ATOM 1450 O O . MET A 1 191 ? -19 -12.148 -11.141 1 97.69 191 MET A O 1
ATOM 1454 N N . HIS A 1 192 ? -20.922 -12.867 -10.383 1 95.94 192 HIS A N 1
ATOM 1455 C CA . HIS A 1 192 ? -20.453 -14.156 -9.891 1 95.94 192 HIS A CA 1
ATOM 1456 C C . HIS A 1 192 ? -19.672 -14.906 -10.961 1 95.94 192 HIS A C 1
ATOM 1458 O O . HIS A 1 192 ? -18.688 -15.586 -10.656 1 95.94 192 HIS A O 1
ATOM 1464 N N . PRO A 1 193 ? -20.062 -14.781 -12.227 1 95.06 193 PRO A N 1
ATOM 1465 C CA . PRO A 1 193 ? -19.344 -15.547 -13.25 1 95.06 193 PRO A CA 1
ATOM 1466 C C . PRO A 1 193 ? -18.016 -14.922 -13.641 1 95.06 193 PRO A C 1
ATOM 1468 O O . PRO A 1 193 ? -17.234 -15.516 -14.391 1 95.06 193 PRO A O 1
ATOM 1471 N N . HIS A 1 194 ? -17.75 -13.766 -13.18 1 96.38 194 HIS A N 1
ATOM 1472 C CA . HIS A 1 194 ? -16.562 -13.031 -13.609 1 96.38 194 HIS A CA 1
ATOM 1473 C C . HIS A 1 194 ? -15.469 -13.086 -12.555 1 96.38 194 HIS A C 1
ATOM 1475 O O . HIS A 1 194 ? -15.75 -13.125 -11.352 1 96.38 194 HIS A O 1
ATOM 1481 N N . ALA A 1 195 ? -14.18 -13.094 -13.031 1 96.81 195 ALA A N 1
ATOM 1482 C CA . ALA A 1 195 ? -13.047 -12.984 -12.109 1 96.81 195 ALA A CA 1
ATOM 1483 C C . ALA A 1 195 ? -13.109 -11.688 -11.312 1 96.81 195 ALA A C 1
ATOM 1485 O O . ALA A 1 195 ? -13.508 -10.641 -11.844 1 96.81 195 ALA A O 1
ATOM 1486 N N . ILE A 1 196 ? -12.695 -11.812 -10.031 1 97.81 196 ILE A N 1
ATOM 1487 C CA . ILE A 1 196 ? -12.758 -10.625 -9.18 1 97.81 196 ILE A CA 1
ATOM 1488 C C . ILE A 1 196 ? -11.516 -10.547 -8.297 1 97.81 196 ILE A C 1
ATOM 1490 O O . ILE A 1 196 ? -11.047 -11.57 -7.793 1 97.81 196 ILE A O 1
ATOM 1494 N N . ALA A 1 197 ? -10.93 -9.406 -8.25 1 98.44 197 ALA A N 1
ATOM 1495 C CA . ALA A 1 197 ? -9.891 -9.094 -7.277 1 98.44 197 ALA A CA 1
ATOM 1496 C C . ALA A 1 197 ? -10.477 -8.438 -6.031 1 98.44 197 ALA A C 1
ATOM 1498 O O . ALA A 1 197 ? -11.258 -7.484 -6.129 1 98.44 197 ALA A O 1
ATOM 1499 N N . LEU A 1 198 ? -10.133 -8.953 -4.867 1 97.75 198 LEU A N 1
ATOM 1500 C CA . LEU A 1 198 ? -10.742 -8.484 -3.631 1 97.75 198 LEU A CA 1
ATOM 1501 C C . LEU A 1 198 ? -9.688 -8.023 -2.635 1 97.75 198 LEU A C 1
ATOM 1503 O O . LEU A 1 198 ? -8.57 -8.555 -2.619 1 97.75 198 LEU A O 1
ATOM 1507 N N . PRO A 1 199 ? -10.07 -6.984 -1.825 1 96.06 199 PRO A N 1
ATOM 1508 C CA . PRO A 1 199 ? -9.188 -6.629 -0.709 1 96.06 199 PRO A CA 1
ATOM 1509 C C . PRO A 1 199 ? -9.148 -7.703 0.376 1 96.06 199 PRO A C 1
ATOM 1511 O O . PRO A 1 199 ? -9.859 -8.703 0.284 1 96.06 199 PRO A O 1
ATOM 1514 N N . GLU A 1 200 ? -8.25 -7.473 1.34 1 93.06 200 GLU A N 1
ATOM 1515 C CA . GLU A 1 200 ? -8.148 -8.375 2.484 1 93.06 200 GLU A CA 1
ATOM 1516 C C . GLU A 1 200 ? -9.375 -8.258 3.385 1 93.06 200 GLU A C 1
ATOM 1518 O O . GLU A 1 200 ? -10.156 -7.312 3.262 1 93.06 200 GLU A O 1
ATOM 1523 N N . ASP A 1 201 ? -9.523 -9.141 4.309 1 89.81 201 ASP A N 1
ATOM 1524 C CA . ASP A 1 201 ? -10.734 -9.32 5.102 1 89.81 201 ASP A CA 1
ATOM 1525 C C . ASP A 1 201 ? -10.969 -8.125 6.023 1 89.81 201 ASP A C 1
ATOM 1527 O O . ASP A 1 201 ? -12.109 -7.82 6.379 1 89.81 201 ASP A O 1
ATOM 1531 N N . ALA A 1 202 ? -9.922 -7.434 6.344 1 88 202 ALA A N 1
ATOM 1532 C CA . ALA A 1 202 ? -10.055 -6.324 7.285 1 88 202 ALA A CA 1
ATOM 1533 C C . ALA A 1 202 ? -10.609 -5.082 6.59 1 88 202 ALA A C 1
ATOM 1535 O O . ALA A 1 202 ? -10.953 -4.098 7.246 1 88 202 ALA A O 1
ATOM 1536 N N . ASN A 1 203 ? -10.727 -5.172 5.34 1 91.62 203 ASN A N 1
ATOM 1537 C CA . ASN A 1 203 ? -11.266 -4.062 4.559 1 91.62 203 ASN A CA 1
ATOM 1538 C C . ASN A 1 203 ? -12.781 -3.988 4.664 1 91.62 203 ASN A C 1
ATOM 1540 O O . ASN A 1 203 ? -13.469 -5.012 4.574 1 91.62 203 ASN A O 1
ATOM 1544 N N . THR A 1 204 ? -13.312 -2.762 4.871 1 91.12 204 THR A N 1
ATOM 1545 C CA . THR A 1 204 ? -14.75 -2.592 5.098 1 91.12 204 THR A CA 1
ATOM 1546 C C . THR A 1 204 ? -15.539 -2.979 3.855 1 91.12 204 THR A C 1
ATOM 1548 O O . THR A 1 204 ? -16.641 -3.533 3.961 1 91.12 204 THR A O 1
ATOM 1551 N N . ALA A 1 205 ? -15.031 -2.641 2.689 1 93 205 ALA A N 1
ATOM 1552 C CA . ALA A 1 205 ? -15.719 -3.033 1.461 1 93 205 ALA A CA 1
ATOM 1553 C C . ALA A 1 205 ? -15.789 -4.551 1.336 1 93 205 ALA A C 1
ATOM 1555 O O . ALA A 1 205 ? -16.812 -5.098 0.925 1 93 205 ALA A O 1
ATOM 1556 N N . ARG A 1 206 ? -14.727 -5.203 1.671 1 94 206 ARG A N 1
ATOM 1557 C CA . ARG A 1 206 ? -14.672 -6.664 1.672 1 94 206 ARG A CA 1
ATOM 1558 C C . ARG A 1 206 ? -15.688 -7.246 2.656 1 94 206 ARG A C 1
ATOM 1560 O O . ARG A 1 206 ? -16.406 -8.195 2.332 1 94 206 ARG A O 1
ATOM 1567 N N . GLN A 1 207 ? -15.773 -6.668 3.824 1 91.94 207 GLN A N 1
ATOM 1568 C CA . GLN A 1 207 ? -16.703 -7.141 4.848 1 91.94 207 GLN A CA 1
ATOM 1569 C C . GLN A 1 207 ? -18.141 -7.023 4.379 1 91.94 207 GLN A C 1
ATOM 1571 O O . GLN A 1 207 ? -18.922 -7.965 4.516 1 91.94 207 GLN A O 1
ATOM 1576 N N . LEU A 1 208 ? -18.5 -5.914 3.822 1 93.38 208 LEU A N 1
ATOM 1577 C CA . LEU A 1 208 ? -19.844 -5.703 3.326 1 93.38 208 LEU A CA 1
ATOM 1578 C C . LEU A 1 208 ? -20.156 -6.637 2.158 1 93.38 208 LEU A C 1
ATOM 1580 O O . LEU A 1 208 ? -21.25 -7.191 2.07 1 93.38 208 LEU A O 1
ATOM 1584 N N . PHE A 1 209 ? -19.156 -6.785 1.31 1 95.56 209 PHE A N 1
ATOM 1585 C CA . PHE A 1 209 ? -19.266 -7.703 0.182 1 95.56 209 PHE A CA 1
ATOM 1586 C C . PHE A 1 209 ? -19.531 -9.125 0.667 1 95.56 209 PHE A C 1
ATOM 1588 O O . PHE A 1 209 ? -20.422 -9.805 0.162 1 95.56 209 PHE A O 1
ATOM 1595 N N . ASP A 1 210 ? -18.797 -9.562 1.671 1 93.44 210 ASP A N 1
ATOM 1596 C CA . ASP A 1 210 ? -18.922 -10.914 2.201 1 93.44 210 ASP A CA 1
ATOM 1597 C C . ASP A 1 210 ? -20.281 -11.117 2.861 1 93.44 210 ASP A C 1
ATOM 1599 O O . ASP A 1 210 ? -20.891 -12.18 2.721 1 93.44 210 ASP A O 1
ATOM 1603 N N . ILE A 1 211 ? -20.719 -10.156 3.582 1 92.25 211 ILE A N 1
ATOM 1604 C CA . ILE A 1 211 ? -22.031 -10.211 4.223 1 92.25 211 ILE A CA 1
ATOM 1605 C C . ILE A 1 211 ? -23.125 -10.352 3.16 1 92.25 211 ILE A C 1
ATOM 1607 O O . ILE A 1 211 ? -24.016 -11.195 3.283 1 92.25 211 ILE A O 1
ATOM 1611 N N . ALA A 1 212 ? -22.984 -9.562 2.123 1 93.62 212 ALA A N 1
ATOM 1612 C CA . ALA A 1 212 ? -23.969 -9.609 1.038 1 93.62 212 ALA A CA 1
ATOM 1613 C C . ALA A 1 212 ? -23.938 -10.969 0.338 1 93.62 212 ALA A C 1
ATOM 1615 O O . ALA A 1 212 ? -25 -11.508 -0.016 1 93.62 212 ALA A O 1
ATOM 1616 N N . CYS A 1 213 ? -22.781 -11.492 0.123 1 93.38 213 CYS A N 1
ATOM 1617 C CA . CYS A 1 213 ? -22.641 -12.805 -0.495 1 93.38 213 CYS A CA 1
ATOM 1618 C C . CYS A 1 213 ? -23.297 -13.883 0.353 1 93.38 213 CYS A C 1
ATOM 1620 O O . CYS A 1 213 ? -23.953 -14.781 -0.178 1 93.38 213 CYS A O 1
ATOM 1622 N N . SER A 1 214 ? -23.047 -13.766 1.631 1 91.44 214 SER A N 1
ATOM 1623 C CA . SER A 1 214 ? -23.641 -14.734 2.553 1 91.44 214 SER A CA 1
ATOM 1624 C C . SER A 1 214 ? -25.156 -14.719 2.477 1 91.44 214 SER A C 1
ATOM 1626 O O . SER A 1 214 ? -25.797 -15.773 2.445 1 91.44 214 SER A O 1
ATOM 1628 N N . HIS A 1 215 ? -25.719 -13.594 2.424 1 91.38 215 HIS A N 1
ATOM 1629 C CA . HIS A 1 215 ? -27.172 -13.445 2.33 1 91.38 215 HIS A CA 1
ATOM 1630 C C . HIS A 1 215 ? -27.719 -14.094 1.061 1 91.38 215 HIS A C 1
ATOM 1632 O O . HIS A 1 215 ? -28.828 -14.609 1.052 1 91.38 215 HIS A O 1
ATOM 1638 N N . ARG A 1 216 ? -26.906 -14.125 0.024 1 92.12 216 ARG A N 1
ATOM 1639 C CA . ARG A 1 216 ? -27.344 -14.648 -1.269 1 92.12 216 ARG A CA 1
ATOM 1640 C C . ARG A 1 216 ? -26.828 -16.062 -1.48 1 92.12 216 ARG A C 1
ATOM 1642 O O . ARG A 1 216 ? -27.062 -16.672 -2.531 1 92.12 216 ARG A O 1
ATOM 1649 N N . ARG A 1 217 ? -26 -16.547 -0.539 1 91.44 217 ARG A N 1
ATOM 1650 C CA . ARG A 1 217 ? -25.391 -17.859 -0.607 1 91.44 217 ARG A CA 1
ATOM 1651 C C . ARG A 1 217 ? -24.516 -18 -1.847 1 91.44 217 ARG A C 1
ATOM 1653 O O . ARG A 1 217 ? -24.609 -18.984 -2.576 1 91.44 217 ARG A O 1
ATOM 1660 N N . LEU A 1 218 ? -23.891 -16.969 -2.166 1 92.88 218 LEU A N 1
ATOM 1661 C CA . LEU A 1 218 ? -22.922 -16.953 -3.258 1 92.88 218 LEU A CA 1
ATOM 1662 C C . LEU A 1 218 ? -21.5 -17.062 -2.723 1 92.88 218 LEU A C 1
ATOM 1664 O O . LEU A 1 218 ? -21.172 -16.484 -1.686 1 92.88 218 LEU A O 1
ATOM 1668 N N . VAL A 1 219 ? -20.703 -17.812 -3.432 1 91.94 219 VAL A N 1
ATOM 1669 C CA . VAL A 1 219 ? -19.297 -17.953 -3.047 1 91.94 219 VAL A CA 1
ATOM 1670 C C . VAL A 1 219 ? -18.406 -17.453 -4.176 1 91.94 219 VAL A C 1
ATOM 1672 O O . VAL A 1 219 ? -18.469 -17.953 -5.301 1 91.94 219 VAL A O 1
ATOM 1675 N N . PHE A 1 220 ? -17.625 -16.484 -3.867 1 93.31 220 PHE A N 1
ATOM 1676 C CA . PHE A 1 220 ? -16.656 -15.953 -4.812 1 93.31 220 PHE A CA 1
ATOM 1677 C C . PHE A 1 220 ? -15.258 -16.484 -4.504 1 93.31 220 PHE A C 1
ATOM 1679 O O . PHE A 1 220 ? -14.82 -16.469 -3.35 1 93.31 220 PHE A O 1
ATOM 1686 N N . GLU A 1 221 ? -14.648 -16.984 -5.457 1 90.5 221 GLU A N 1
ATOM 1687 C CA . GLU A 1 221 ? -13.227 -17.312 -5.379 1 90.5 221 GLU A CA 1
ATOM 1688 C C . GLU A 1 221 ? -12.375 -16.25 -6.074 1 90.5 221 GLU A C 1
ATOM 1690 O O . GLU A 1 221 ? -12.266 -16.234 -7.301 1 90.5 221 GLU A O 1
ATOM 1695 N N . PRO A 1 222 ? -11.766 -15.398 -5.297 1 95.69 222 PRO A N 1
ATOM 1696 C CA . PRO A 1 222 ? -11.062 -14.273 -5.91 1 95.69 222 PRO A CA 1
ATOM 1697 C C . PRO A 1 222 ? -9.867 -14.703 -6.754 1 95.69 222 PRO A C 1
ATOM 1699 O O . PRO A 1 222 ? -9.141 -15.625 -6.379 1 95.69 222 PRO A O 1
ATOM 1702 N N . ALA A 1 223 ? -9.719 -14.047 -7.875 1 97 223 ALA A N 1
ATOM 1703 C CA . ALA A 1 223 ? -8.547 -14.234 -8.719 1 97 223 ALA A CA 1
ATOM 1704 C C . ALA A 1 223 ? -7.301 -13.641 -8.07 1 97 223 ALA A C 1
ATOM 1706 O O . ALA A 1 223 ? -6.188 -14.125 -8.281 1 97 223 ALA A O 1
ATOM 1707 N N . LEU A 1 224 ? -7.5 -12.602 -7.293 1 97.94 224 LEU A N 1
ATOM 1708 C CA . LEU A 1 224 ? -6.43 -11.883 -6.605 1 97.94 224 LEU A CA 1
ATOM 1709 C C . LEU A 1 224 ? -6.922 -11.312 -5.277 1 97.94 224 LEU A C 1
ATOM 1711 O O . LEU A 1 224 ? -7.996 -10.719 -5.215 1 97.94 224 LEU A O 1
ATOM 1715 N N . VAL A 1 225 ? -6.223 -11.578 -4.25 1 97.06 225 VAL A N 1
ATOM 1716 C CA . VAL A 1 225 ? -6.438 -10.922 -2.963 1 97.06 225 VAL A CA 1
ATOM 1717 C C . VAL A 1 225 ? -5.215 -10.086 -2.602 1 97.06 225 VAL A C 1
ATOM 1719 O O . VAL A 1 225 ? -4.078 -10.562 -2.68 1 97.06 225 VAL A O 1
ATOM 1722 N N . SER A 1 226 ? -5.438 -8.82 -2.293 1 96.44 226 SER A N 1
ATOM 1723 C CA . SER A 1 226 ? -4.355 -7.934 -1.893 1 96.44 226 SER A CA 1
ATOM 1724 C C . SER A 1 226 ? -4.859 -6.828 -0.973 1 96.44 226 SER A C 1
ATOM 1726 O O . SER A 1 226 ? -5.98 -6.344 -1.132 1 96.44 226 SER A O 1
ATOM 1728 N N . GLY A 1 227 ? -3.99 -6.418 -0.11 1 92.12 227 GLY A N 1
ATOM 1729 C CA . GLY A 1 227 ? -4.297 -5.273 0.73 1 92.12 227 GLY A CA 1
ATOM 1730 C C . GLY A 1 227 ? -3.941 -3.947 0.082 1 92.12 227 GLY A C 1
ATOM 1731 O O . GLY A 1 227 ? -4.215 -2.883 0.643 1 92.12 227 GLY A O 1
ATOM 1732 N N . GLN A 1 228 ? -3.391 -4.043 -1.028 1 91.31 228 GLN A N 1
ATOM 1733 C CA . GLN A 1 228 ? -2.986 -2.852 -1.768 1 91.31 228 GLN A CA 1
ATOM 1734 C C . GLN A 1 228 ? -4.035 -2.467 -2.809 1 91.31 228 GLN A C 1
ATOM 1736 O O . GLN A 1 228 ? -4.176 -3.139 -3.832 1 91.31 228 GLN A O 1
ATOM 1741 N N . PHE A 1 229 ? -4.594 -1.315 -2.588 1 90.19 229 PHE A N 1
ATOM 1742 C CA . PHE A 1 229 ? -5.699 -0.909 -3.447 1 90.19 229 PHE A CA 1
ATOM 1743 C C . PHE A 1 229 ? -5.219 -0.684 -4.875 1 90.19 229 PHE A C 1
ATOM 1745 O O . PHE A 1 229 ? -5.91 -1.035 -5.832 1 90.19 229 PHE A O 1
ATOM 1752 N N . GLU A 1 230 ? -4.113 -0.137 -5.062 1 89.62 230 GLU A N 1
ATOM 1753 C CA . GLU A 1 230 ? -3.586 0.123 -6.398 1 89.62 230 GLU A CA 1
ATOM 1754 C C . GLU A 1 230 ? -3.375 -1.176 -7.172 1 89.62 230 GLU A C 1
ATOM 1756 O O . GLU A 1 230 ? -3.545 -1.213 -8.391 1 89.62 230 GLU A O 1
ATOM 1761 N N . THR A 1 231 ? -2.975 -2.168 -6.469 1 94.12 231 THR A N 1
ATOM 1762 C CA . THR A 1 231 ? -2.803 -3.479 -7.082 1 94.12 231 THR A CA 1
ATOM 1763 C C . THR A 1 231 ? -4.117 -3.979 -7.672 1 94.12 231 THR A C 1
ATOM 1765 O O . THR A 1 231 ? -4.16 -4.426 -8.82 1 94.12 231 THR A O 1
ATOM 1768 N N . LEU A 1 232 ? -5.148 -3.83 -6.953 1 96.06 232 LEU A N 1
ATOM 1769 C CA . LEU A 1 232 ? -6.465 -4.281 -7.387 1 96.06 232 LEU A CA 1
ATOM 1770 C C . LEU A 1 232 ? -6.941 -3.492 -8.602 1 96.06 232 LEU A C 1
ATOM 1772 O O . LEU A 1 232 ? -7.441 -4.07 -9.57 1 96.06 232 LEU A O 1
ATOM 1776 N N . VAL A 1 233 ? -6.711 -2.223 -8.562 1 93.5 233 VAL A N 1
ATOM 1777 C CA . VAL A 1 233 ? -7.145 -1.343 -9.641 1 93.5 233 VAL A CA 1
ATOM 1778 C C . VAL A 1 233 ? -6.391 -1.686 -10.922 1 93.5 233 VAL A C 1
ATOM 1780 O O . VAL A 1 233 ? -6.992 -1.817 -11.992 1 93.5 233 VAL A O 1
ATOM 1783 N N . HIS A 1 234 ? -5.145 -1.875 -10.836 1 92.19 234 HIS A N 1
ATOM 1784 C CA . HIS A 1 234 ? -4.352 -2.176 -12.023 1 92.19 234 HIS A CA 1
ATOM 1785 C C . HIS A 1 234 ? -4.664 -3.57 -12.555 1 92.19 234 HIS A C 1
ATOM 1787 O O . HIS A 1 234 ? -4.629 -3.797 -13.766 1 92.19 234 HIS A O 1
ATOM 1793 N N . PHE A 1 235 ? -4.969 -4.484 -11.656 1 96.81 235 PHE A N 1
ATOM 1794 C CA . PHE A 1 235 ? -5.402 -5.805 -12.109 1 96.81 235 PHE A CA 1
ATOM 1795 C C . PHE A 1 235 ? -6.629 -5.691 -13 1 96.81 235 PHE A C 1
ATOM 1797 O O . PHE A 1 235 ? -6.691 -6.32 -14.062 1 96.81 235 PHE A O 1
ATOM 1804 N N . VAL A 1 236 ? -7.539 -4.801 -12.617 1 97.25 236 VAL A N 1
ATOM 1805 C CA . VAL A 1 236 ? -8.758 -4.559 -13.383 1 97.25 236 VAL A CA 1
ATOM 1806 C C . VAL A 1 236 ? -8.406 -3.898 -14.719 1 97.25 236 VAL A C 1
ATOM 1808 O O . VAL A 1 236 ? -8.898 -4.312 -15.766 1 97.25 236 VAL A O 1
ATOM 1811 N N . LEU A 1 237 ? -7.523 -2.959 -14.68 1 93.75 237 LEU A N 1
ATOM 1812 C CA . LEU A 1 237 ? -7.145 -2.203 -15.867 1 93.75 237 LEU A CA 1
ATOM 1813 C C . LEU A 1 237 ? -6.496 -3.111 -16.906 1 93.75 237 LEU A C 1
ATOM 1815 O O . LEU A 1 237 ? -6.641 -2.887 -18.109 1 93.75 237 LEU A O 1
ATOM 1819 N N . HIS A 1 238 ? -5.867 -4.137 -16.422 1 93.62 238 HIS A N 1
ATOM 1820 C CA . HIS A 1 238 ? -5.18 -5.043 -17.344 1 93.62 238 HIS A CA 1
ATOM 1821 C C . HIS A 1 238 ? -6.055 -6.238 -17.703 1 93.62 238 HIS A C 1
ATOM 1823 O O . HIS A 1 238 ? -5.555 -7.273 -18.125 1 93.62 238 HIS A O 1
ATOM 1829 N N . GLY A 1 239 ? -7.297 -6.094 -17.375 1 93.81 239 GLY A N 1
ATOM 1830 C CA . GLY A 1 239 ? -8.258 -7.082 -17.844 1 93.81 239 GLY A CA 1
ATOM 1831 C C . GLY A 1 239 ? -8.445 -8.234 -16.875 1 93.81 239 GLY A C 1
ATOM 1832 O O . GLY A 1 239 ? -8.922 -9.305 -17.25 1 93.81 239 GLY A O 1
ATOM 1833 N N . GLY A 1 240 ? -8.109 -8.031 -15.648 1 94.88 240 GLY A N 1
ATOM 1834 C CA . GLY A 1 240 ? -8.172 -9.094 -14.656 1 94.88 240 GLY A CA 1
ATOM 1835 C C . GLY A 1 240 ? -9.578 -9.344 -14.133 1 94.88 240 GLY A C 1
ATOM 1836 O O . GLY A 1 240 ? -9.805 -10.297 -13.391 1 94.88 240 GLY A O 1
ATOM 1837 N N . GLY A 1 241 ? -10.523 -8.523 -14.547 1 96.94 241 GLY A N 1
ATOM 1838 C CA . GLY A 1 241 ? -11.898 -8.719 -14.109 1 96.94 241 GLY A CA 1
ATOM 1839 C C . GLY A 1 241 ? -12.453 -7.543 -13.328 1 96.94 241 GLY A C 1
ATOM 1840 O O . GLY A 1 241 ? -12.328 -6.395 -13.766 1 96.94 241 GLY A O 1
ATOM 1841 N N . LEU A 1 242 ? -13.141 -7.898 -12.219 1 98.12 242 LEU A N 1
ATOM 1842 C CA . LEU A 1 242 ? -13.82 -6.902 -11.398 1 98.12 242 LEU A CA 1
ATOM 1843 C C . LEU A 1 242 ? -13.055 -6.652 -10.109 1 98.12 242 LEU A C 1
ATOM 1845 O O . LEU A 1 242 ? -12.164 -7.426 -9.75 1 98.12 242 LEU A O 1
ATOM 1849 N N . SER A 1 243 ? -13.312 -5.578 -9.477 1 98 243 SER A N 1
ATOM 1850 C CA . SER A 1 243 ? -12.906 -5.312 -8.102 1 98 243 SER A CA 1
ATOM 1851 C C . SER A 1 243 ? -13.938 -4.438 -7.383 1 98 243 SER A C 1
ATOM 1853 O O . SER A 1 243 ? -15.023 -4.188 -7.906 1 98 243 SER A O 1
ATOM 1855 N N . LEU A 1 244 ? -13.656 -4.137 -6.109 1 96.62 244 LEU A N 1
ATOM 1856 C CA . LEU A 1 244 ? -14.484 -3.25 -5.301 1 96.62 244 LEU A CA 1
ATOM 1857 C C . LEU A 1 244 ? -13.805 -1.899 -5.102 1 96.62 244 LEU A C 1
ATOM 1859 O O . LEU A 1 244 ? -12.578 -1.814 -5.09 1 96.62 244 LEU A O 1
ATOM 1863 N N . GLY A 1 245 ? -14.562 -0.907 -4.977 1 92.44 245 GLY A N 1
ATOM 1864 C CA . GLY A 1 245 ? -14.023 0.414 -4.703 1 92.44 245 GLY A CA 1
ATOM 1865 C C . GLY A 1 245 ? -15.016 1.334 -4.016 1 92.44 245 GLY A C 1
ATOM 1866 O O . GLY A 1 245 ? -16.156 0.95 -3.771 1 92.44 245 GLY A O 1
ATOM 1867 N N . GLY A 1 246 ? -14.516 2.463 -3.59 1 89.5 246 GLY A N 1
ATOM 1868 C CA . GLY A 1 246 ? -15.344 3.551 -3.104 1 89.5 246 GLY A CA 1
ATOM 1869 C C . GLY A 1 246 ? -15.539 4.656 -4.125 1 89.5 246 GLY A C 1
ATOM 1870 O O . GLY A 1 246 ? -14.641 4.938 -4.922 1 89.5 246 GLY A O 1
ATOM 1871 N N . GLU A 1 247 ? -16.672 5.281 -4.043 1 80.88 247 GLU A N 1
ATOM 1872 C CA . GLU A 1 247 ? -17.031 6.309 -5.016 1 80.88 247 GLU A CA 1
ATOM 1873 C C . GLU A 1 247 ? -16.031 7.465 -4.996 1 80.88 247 GLU A C 1
ATOM 1875 O O . GLU A 1 247 ? -15.57 7.906 -6.047 1 80.88 247 GLU A O 1
ATOM 1880 N N . VAL A 1 248 ? -15.633 7.871 -3.863 1 79.19 248 VAL A N 1
ATOM 1881 C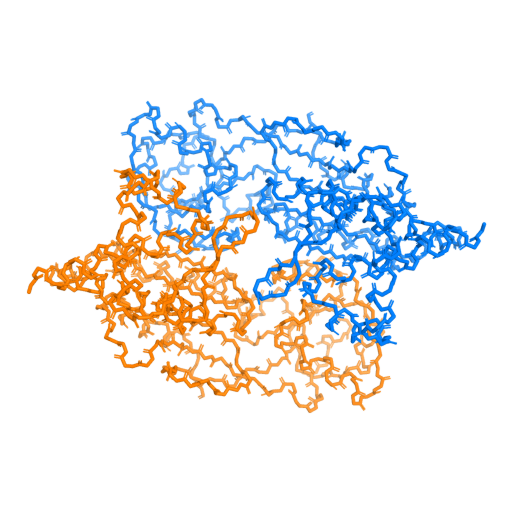 CA . VAL A 1 248 ? -14.758 9.031 -3.74 1 79.19 248 VAL A CA 1
ATOM 1882 C C . VAL A 1 248 ? -13.352 8.68 -4.23 1 79.19 248 VAL A C 1
ATOM 1884 O O . VAL A 1 248 ? -12.727 9.469 -4.945 1 79.19 248 VAL A O 1
ATOM 1887 N N . THR A 1 249 ? -12.938 7.469 -3.969 1 83.44 249 THR A N 1
ATOM 1888 C CA . THR A 1 249 ? -11.555 7.098 -4.262 1 83.44 249 THR A CA 1
ATOM 1889 C C . THR A 1 249 ? -11.398 6.707 -5.73 1 83.44 249 THR A C 1
ATOM 1891 O O . THR A 1 249 ? -10.297 6.754 -6.281 1 83.44 249 THR A O 1
ATOM 1894 N N . MET A 1 250 ? -12.5 6.395 -6.371 1 87.06 250 MET A N 1
ATOM 1895 C CA . MET A 1 250 ? -12.43 5.98 -7.766 1 87.06 250 MET A CA 1
ATOM 1896 C C . MET A 1 250 ? -12.891 7.105 -8.688 1 87.06 250 MET A C 1
ATOM 1898 O O . MET A 1 250 ? -12.781 6.992 -9.914 1 87.06 250 MET A O 1
ATOM 1902 N N . ARG A 1 251 ? -13.289 8.188 -8.141 1 83.94 251 ARG A N 1
ATOM 1903 C CA . ARG A 1 251 ? -13.977 9.242 -8.883 1 83.94 251 ARG A CA 1
ATOM 1904 C C . ARG A 1 251 ? -13.117 9.758 -10.031 1 83.94 251 ARG A C 1
ATOM 1906 O O . ARG A 1 251 ? -13.586 9.867 -11.164 1 83.94 251 ARG A O 1
ATOM 1913 N N . GLU A 1 252 ? -11.867 10.008 -9.789 1 81.94 252 GLU A N 1
ATOM 1914 C CA . GLU A 1 252 ? -11 10.602 -10.797 1 81.94 252 GLU A CA 1
ATOM 1915 C C . GLU A 1 252 ? -10.695 9.609 -11.922 1 81.94 252 GLU A C 1
ATOM 1917 O O . GLU A 1 252 ? -10.656 9.977 -13.094 1 81.94 252 GLU A O 1
ATOM 1922 N N . ARG A 1 253 ? -10.5 8.43 -11.578 1 87.44 253 ARG A N 1
ATOM 1923 C CA . ARG A 1 253 ? -10.234 7.398 -12.578 1 87.44 253 ARG A CA 1
ATOM 1924 C C . ARG A 1 253 ? -11.453 7.156 -13.461 1 87.44 253 ARG A C 1
ATOM 1926 O O . ARG A 1 253 ? -11.312 6.914 -14.664 1 87.44 253 ARG A O 1
ATOM 1933 N N . VAL A 1 254 ? -12.586 7.262 -12.883 1 91.06 254 VAL A N 1
ATOM 1934 C CA . VAL A 1 254 ? -13.828 7.102 -13.633 1 91.06 254 VAL A CA 1
ATOM 1935 C C . VAL A 1 254 ? -14.047 8.312 -14.539 1 91.06 254 VAL A C 1
ATOM 1937 O O . VAL A 1 254 ? -14.398 8.164 -15.711 1 91.06 254 VAL A O 1
ATOM 1940 N N . ARG A 1 255 ? -13.781 9.445 -14.031 1 89.31 255 ARG A N 1
ATOM 1941 C CA . ARG A 1 255 ? -13.938 10.68 -14.797 1 89.31 255 ARG A CA 1
ATOM 1942 C C . ARG A 1 255 ? -13.023 10.688 -16.016 1 89.31 255 ARG A C 1
ATOM 1944 O O . ARG A 1 255 ? -13.414 11.156 -17.094 1 89.31 255 ARG A O 1
ATOM 1951 N N . ARG A 1 256 ? -11.852 10.102 -15.875 1 88.5 256 ARG A N 1
ATOM 1952 C CA . ARG A 1 256 ? -10.867 10.062 -16.953 1 88.5 256 ARG A CA 1
ATOM 1953 C C . ARG A 1 256 ? -11.188 8.945 -17.953 1 88.5 256 ARG A C 1
ATOM 1955 O O . ARG A 1 256 ? -10.492 8.781 -18.953 1 88.5 256 ARG A O 1
ATOM 1962 N N . GLY A 1 257 ? -12.117 8.156 -17.609 1 91.81 257 GLY A N 1
ATOM 1963 C CA . GLY A 1 257 ? -12.531 7.086 -18.5 1 91.81 257 GLY A CA 1
ATOM 1964 C C . GLY A 1 257 ? -11.664 5.848 -18.391 1 91.81 257 GLY A C 1
ATOM 1965 O O . GLY A 1 257 ? -11.734 4.961 -19.25 1 91.81 257 GLY A O 1
ATOM 1966 N N . GLU A 1 258 ? -10.898 5.801 -17.391 1 91.31 258 GLU A N 1
ATOM 1967 C CA . GLU A 1 258 ? -10.016 4.652 -17.203 1 91.31 258 GLU A CA 1
ATOM 1968 C C . GLU A 1 258 ? -10.789 3.445 -16.672 1 91.31 258 GLU A C 1
ATOM 1970 O O . GLU A 1 258 ? -10.492 2.307 -17.031 1 91.31 258 GLU A O 1
ATOM 1975 N N . LEU A 1 259 ? -11.734 3.779 -15.82 1 94.94 259 LEU A N 1
ATOM 1976 C CA . LEU A 1 259 ? -12.531 2.746 -15.164 1 94.94 259 LEU A CA 1
ATOM 1977 C C . LEU A 1 259 ? -14.016 3.082 -15.234 1 94.94 259 LEU A C 1
ATOM 1979 O O . LEU A 1 259 ? -14.391 4.227 -15.508 1 94.94 259 LEU A O 1
ATOM 1983 N N . HIS A 1 260 ? -14.781 2.09 -15.109 1 96.5 260 HIS A N 1
ATOM 1984 C CA . HIS A 1 260 ? -16.219 2.209 -14.914 1 96.5 260 HIS A CA 1
ATOM 1985 C C . HIS A 1 260 ? -16.641 1.696 -13.539 1 96.5 260 HIS A C 1
ATOM 1987 O O . HIS A 1 260 ? -16.141 0.663 -13.086 1 96.5 260 HIS A O 1
ATOM 1993 N N . ALA A 1 261 ? -17.422 2.488 -12.906 1 96 261 ALA A N 1
ATOM 1994 C CA . ALA A 1 261 ? -17.953 2.104 -11.602 1 96 261 ALA A CA 1
ATOM 1995 C C . ALA A 1 261 ? -19.469 1.871 -11.688 1 96 261 ALA A C 1
ATOM 1997 O O . ALA A 1 261 ? -20.188 2.688 -12.258 1 96 261 ALA A O 1
ATOM 1998 N N . ALA A 1 262 ? -19.938 0.759 -11.141 1 96.44 262 ALA A N 1
ATOM 1999 C CA . ALA A 1 262 ? -21.359 0.443 -11.102 1 96.44 262 ALA A CA 1
ATOM 2000 C C . ALA A 1 262 ? -21.812 0.168 -9.672 1 96.44 262 ALA A C 1
ATOM 2002 O O . ALA A 1 262 ? -21.203 -0.614 -8.953 1 96.44 262 ALA A O 1
ATOM 2003 N N . PRO A 1 263 ? -22.906 0.776 -9.297 1 95.25 263 PRO A N 1
ATOM 2004 C CA . PRO A 1 263 ? -23.469 0.438 -7.984 1 95.25 263 PRO A CA 1
ATOM 2005 C C . PRO A 1 263 ? -23.875 -1.031 -7.879 1 95.25 263 PRO A C 1
ATOM 2007 O O . PRO A 1 263 ? -24.375 -1.608 -8.844 1 95.25 263 PRO A O 1
ATOM 2010 N N . ILE A 1 264 ? -23.547 -1.631 -6.727 1 96.5 264 ILE A N 1
ATOM 2011 C CA . ILE A 1 264 ? -24.016 -2.977 -6.414 1 96.5 264 ILE A CA 1
ATOM 2012 C C . ILE A 1 264 ? -25.391 -2.904 -5.73 1 96.5 264 ILE A C 1
ATOM 2014 O O . ILE A 1 264 ? -25.531 -2.242 -4.703 1 96.5 264 ILE A O 1
ATOM 2018 N N . ARG A 1 265 ? -26.359 -3.602 -6.18 1 94.81 265 ARG A N 1
ATOM 2019 C CA . ARG A 1 265 ? -27.766 -3.408 -5.828 1 94.81 265 ARG A CA 1
ATOM 2020 C C . ARG A 1 265 ? -28.078 -4.031 -4.473 1 94.81 265 ARG A C 1
ATOM 2022 O O . ARG A 1 265 ? -29.062 -3.668 -3.83 1 94.81 265 ARG A O 1
ATOM 2029 N N . GLU A 1 266 ? -27.234 -4.926 -4.055 1 93.25 266 GLU A N 1
ATOM 2030 C CA . GLU A 1 266 ? -27.531 -5.605 -2.795 1 93.25 266 GLU A CA 1
ATOM 2031 C C . GLU A 1 266 ? -27.578 -4.617 -1.633 1 93.25 266 GLU A C 1
ATOM 2033 O O . GLU A 1 266 ? -26.781 -3.678 -1.576 1 93.25 266 GLU A O 1
ATOM 2038 N N . ARG A 1 267 ? -28.469 -5.027 -0.737 1 86.44 267 ARG A N 1
ATOM 2039 C CA . ARG A 1 267 ? -28.641 -4.195 0.451 1 86.44 267 ARG A CA 1
ATOM 2040 C C . ARG A 1 267 ? -27.391 -4.215 1.324 1 86.44 267 ARG A C 1
ATOM 2042 O O . ARG A 1 267 ? -26.703 -5.23 1.399 1 86.44 267 ARG A O 1
ATOM 2049 N N . GLY A 1 268 ? -27.016 -3.152 1.917 1 89.12 268 GLY A N 1
ATOM 2050 C CA . GLY A 1 268 ? -25.922 -3.109 2.869 1 89.12 268 GLY A CA 1
ATOM 2051 C C . GLY A 1 268 ? -24.641 -2.549 2.279 1 89.12 268 GLY A C 1
ATOM 2052 O O . GLY A 1 268 ? -23.703 -2.225 3.012 1 89.12 268 GLY A O 1
ATOM 2053 N N . MET A 1 269 ? -24.656 -2.48 0.967 1 90 269 MET A N 1
ATOM 2054 C CA . MET A 1 269 ? -23.438 -2.006 0.313 1 90 269 MET A CA 1
ATOM 2055 C C . MET A 1 269 ? -23.203 -0.534 0.627 1 90 269 MET A C 1
ATOM 2057 O O . MET A 1 269 ? -22.109 -0.013 0.366 1 90 269 MET A O 1
ATOM 2061 N N . ASN A 1 270 ? -24.156 0.11 1.213 1 86.94 270 ASN A N 1
ATOM 2062 C CA . ASN A 1 270 ? -24.016 1.519 1.571 1 86.94 270 ASN A CA 1
ATOM 2063 C C . ASN A 1 270 ? -23.812 1.699 3.072 1 86.94 270 ASN A C 1
ATOM 2065 O O . ASN A 1 270 ? -23.906 2.816 3.586 1 86.94 270 ASN A O 1
ATOM 2069 N N . ALA A 1 271 ? -23.516 0.654 3.732 1 87.94 271 ALA A N 1
ATOM 2070 C CA . ALA A 1 271 ? -23.469 0.673 5.191 1 87.94 271 ALA A CA 1
ATOM 2071 C C . ALA A 1 271 ? -22.078 1.077 5.68 1 87.94 271 ALA A C 1
ATOM 2073 O O . ALA A 1 271 ? -21.516 0.433 6.57 1 87.94 271 ALA A O 1
ATOM 2074 N N . ARG A 1 272 ? -21.469 2.043 5.055 1 88.62 272 ARG A N 1
ATOM 2075 C CA . ARG A 1 272 ? -20.219 2.609 5.539 1 88.62 272 ARG A CA 1
ATOM 2076 C C . ARG A 1 272 ? -20.109 4.09 5.191 1 88.62 272 ARG A C 1
ATOM 2078 O O . ARG A 1 272 ? -20.844 4.582 4.328 1 88.62 272 ARG A O 1
ATOM 2085 N N . ALA A 1 273 ? -19.312 4.762 5.949 1 92.31 273 ALA A N 1
ATOM 2086 C CA . ALA A 1 273 ? -19.125 6.195 5.746 1 92.31 273 ALA A CA 1
ATOM 2087 C C . ALA A 1 273 ? -17.641 6.566 5.766 1 92.31 273 ALA A C 1
ATOM 2089 O O . ALA A 1 273 ? -16.844 5.91 6.438 1 92.31 273 ALA A O 1
ATOM 2090 N N . ILE A 1 274 ? -17.391 7.547 4.98 1 94.5 274 ILE A N 1
ATOM 2091 C CA . ILE A 1 274 ? -16.094 8.203 5.105 1 94.5 274 ILE A CA 1
ATOM 2092 C C . ILE A 1 274 ? -16.078 9.078 6.355 1 94.5 274 ILE A C 1
ATOM 2094 O O . ILE A 1 274 ? -17.016 9.828 6.605 1 94.5 274 ILE A O 1
ATOM 2098 N N . GLU A 1 275 ? -15.062 8.93 7.102 1 95.62 275 GLU A N 1
ATOM 2099 C CA . GLU A 1 275 ? -14.906 9.789 8.273 1 95.62 275 GLU A CA 1
ATOM 2100 C C . GLU A 1 275 ? -13.539 10.461 8.297 1 95.62 275 GLU A C 1
ATOM 2102 O O . GLU A 1 275 ? -12.516 9.805 8.062 1 95.62 275 GLU A O 1
ATOM 2107 N N . LEU A 1 276 ? -13.547 11.688 8.477 1 97 276 LEU A N 1
ATOM 2108 C CA . LEU A 1 276 ? -12.359 12.445 8.859 1 97 276 LEU A CA 1
ATOM 2109 C C . LEU A 1 276 ? -12.273 12.594 10.375 1 97 276 LEU A C 1
ATOM 2111 O O . LEU A 1 276 ? -13.125 13.242 10.984 1 97 276 LEU A O 1
ATOM 2115 N N . GLN A 1 277 ? -11.219 12.016 10.906 1 97 277 GLN A N 1
ATOM 2116 C CA . GLN A 1 277 ? -11.211 11.805 12.352 1 97 277 GLN A CA 1
ATOM 2117 C C . GLN A 1 277 ? -10.031 12.523 13 1 97 277 GLN A C 1
ATOM 2119 O O . GLN A 1 277 ? -8.938 12.562 12.445 1 97 277 GLN A O 1
ATOM 2124 N N . THR A 1 278 ? -10.219 13.055 14.172 1 94.5 278 THR A N 1
ATOM 2125 C CA . THR A 1 278 ? -9.188 13.438 15.125 1 94.5 278 THR A CA 1
ATOM 2126 C C . THR A 1 278 ? -9.539 12.969 16.531 1 94.5 278 THR A C 1
ATOM 2128 O O . THR A 1 278 ? -10.648 12.469 16.766 1 94.5 278 THR A O 1
ATOM 2131 N N . LEU A 1 279 ? -8.531 13.008 17.359 1 89.56 279 LEU A N 1
ATOM 2132 C CA . LEU A 1 279 ? -8.781 12.617 18.75 1 89.56 279 LEU A CA 1
ATOM 2133 C C . LEU A 1 279 ? -9.641 13.664 19.453 1 89.56 279 LEU A C 1
ATOM 2135 O O . LEU A 1 279 ? -9.352 14.859 19.391 1 89.56 279 LEU A O 1
ATOM 2139 N N . SER A 1 280 ? -10.719 13.156 20.094 1 89.31 280 SER A N 1
ATOM 2140 C CA . SER A 1 280 ? -11.602 14.055 20.828 1 89.31 280 SER A CA 1
ATOM 2141 C C . SER A 1 280 ? -10.867 14.711 22 1 89.31 280 SER A C 1
ATOM 2143 O O . SER A 1 280 ? -10.117 14.047 22.719 1 89.31 280 SER A O 1
ATOM 2145 N N . GLY A 1 281 ? -11.102 16.016 22.141 1 79 281 GLY A N 1
ATOM 2146 C CA . GLY A 1 281 ? -10.555 16.719 23.281 1 79 281 GLY A CA 1
ATOM 2147 C C . GLY A 1 281 ? -9.109 17.156 23.078 1 79 281 GLY A C 1
ATOM 2148 O O . GLY A 1 281 ? -8.547 17.875 23.906 1 79 281 GLY A O 1
ATOM 2149 N N . ARG A 1 282 ? -8.57 16.703 22.016 1 74.38 282 ARG A N 1
ATOM 2150 C CA . ARG A 1 282 ? -7.188 17.062 21.734 1 74.38 282 ARG A CA 1
ATOM 2151 C C . ARG A 1 282 ? -7.102 18.438 21.078 1 74.38 282 ARG A C 1
ATOM 2153 O O . ARG A 1 282 ? -7.898 18.766 20.188 1 74.38 282 ARG A O 1
ATOM 2160 N N . THR A 1 283 ? -6.281 19.25 21.688 1 75.19 283 THR A N 1
ATOM 2161 C CA . THR A 1 283 ? -5.988 20.5 21 1 75.19 283 THR A CA 1
ATOM 2162 C C . THR A 1 283 ? -5.055 20.266 19.812 1 75.19 283 THR A C 1
ATOM 2164 O O . THR A 1 283 ? -3.924 19.812 20 1 75.19 283 THR A O 1
ATOM 2167 N N . LEU A 1 284 ? -5.527 20.578 18.703 1 80.19 284 LEU A N 1
ATOM 2168 C CA . LEU A 1 284 ? -4.75 20.406 17.469 1 80.19 284 LEU A CA 1
ATOM 2169 C C . LEU A 1 284 ? -3.812 21.594 17.266 1 80.19 284 LEU A C 1
ATOM 2171 O O . LEU A 1 284 ? -4.168 22.734 17.547 1 80.19 284 LEU A O 1
ATOM 2175 N N . SER A 1 285 ? -2.609 21.25 16.844 1 76.75 285 SER A N 1
ATOM 2176 C CA . SER A 1 285 ? -1.752 22.344 16.391 1 76.75 285 SER A CA 1
ATOM 2177 C C . SER A 1 285 ? -2.385 23.109 15.227 1 76.75 285 SER A C 1
ATOM 2179 O O . SER A 1 285 ? -3.297 22.609 14.57 1 76.75 285 SER A O 1
ATOM 2181 N N . LYS A 1 286 ? -1.938 24.328 14.977 1 79.69 286 LYS A N 1
ATOM 2182 C CA . LYS A 1 286 ? -2.48 25.156 13.898 1 79.69 286 LYS A CA 1
ATOM 2183 C C . LYS A 1 286 ? -2.328 24.469 12.547 1 79.69 286 LYS A C 1
ATOM 2185 O O . LYS A 1 286 ? -3.24 24.5 11.719 1 79.69 286 LYS A O 1
ATOM 2190 N N . GLY A 1 287 ? -1.159 23.828 12.344 1 85.69 287 GLY A N 1
ATOM 2191 C CA . GLY A 1 287 ? -0.913 23.125 11.086 1 85.69 287 GLY A CA 1
ATOM 2192 C C . GLY A 1 287 ? -1.848 21.953 10.859 1 85.69 287 GLY A C 1
ATOM 2193 O O . GLY A 1 287 ? -2.375 21.781 9.758 1 85.69 287 GLY A O 1
ATOM 2194 N N . VAL A 1 288 ? -2.086 21.234 11.922 1 89.81 288 VAL A N 1
ATOM 2195 C CA . VAL A 1 288 ? -2.967 20.062 11.836 1 89.81 288 VAL A CA 1
ATOM 2196 C C . VAL A 1 288 ? -4.406 20.531 11.609 1 89.81 288 VAL A C 1
ATOM 2198 O O . VAL A 1 288 ? -5.105 20 10.742 1 89.81 288 VAL A O 1
ATOM 2201 N N . ARG A 1 289 ? -4.812 21.531 12.367 1 89.69 289 ARG A N 1
ATOM 2202 C CA . ARG A 1 289 ? -6.168 22.047 12.219 1 89.69 289 ARG A CA 1
ATOM 2203 C C . ARG A 1 289 ? -6.395 22.609 10.82 1 89.69 289 ARG A C 1
ATOM 2205 O O . ARG A 1 289 ? -7.43 22.344 10.203 1 89.69 289 ARG A O 1
ATOM 2212 N N . ALA A 1 290 ? -5.426 23.359 10.32 1 92.19 290 ALA A N 1
ATOM 2213 C CA . ALA A 1 290 ? -5.535 23.922 8.977 1 92.19 290 ALA A CA 1
ATOM 2214 C C . ALA A 1 290 ? -5.645 22.812 7.93 1 92.19 290 ALA A C 1
ATOM 2216 O O . ALA A 1 290 ? -6.402 22.938 6.965 1 92.19 290 ALA A O 1
ATOM 2217 N N . PHE A 1 291 ? -4.871 21.766 8.125 1 95.88 291 PHE A N 1
ATOM 2218 C CA . PHE A 1 291 ? -4.902 20.672 7.164 1 95.88 291 PHE A CA 1
ATOM 2219 C C . PHE A 1 291 ? -6.23 19.922 7.234 1 95.88 291 PHE A C 1
ATOM 2221 O O . PHE A 1 291 ? -6.773 19.516 6.207 1 95.88 291 PHE A O 1
ATOM 2228 N N . VAL A 1 292 ? -6.781 19.719 8.43 1 96.44 292 VAL A N 1
ATOM 2229 C CA . VAL A 1 292 ? -8.078 19.078 8.602 1 96.44 292 VAL A CA 1
ATOM 2230 C C . VAL A 1 292 ? -9.156 19.875 7.867 1 96.44 292 VAL A C 1
ATOM 2232 O O . VAL A 1 292 ? -9.984 19.297 7.156 1 96.44 292 VAL A O 1
ATOM 2235 N N . GLU A 1 293 ? -9.148 21.156 8 1 95.69 293 GLU A N 1
ATOM 2236 C CA . GLU A 1 293 ? -10.109 22.016 7.309 1 95.69 293 GLU A CA 1
ATOM 2237 C C . GLU A 1 293 ? -9.922 21.938 5.797 1 95.69 293 GLU A C 1
ATOM 2239 O O . GLU A 1 293 ? -10.898 21.922 5.047 1 95.69 293 GLU A O 1
ATOM 2244 N N . HIS A 1 294 ? -8.68 21.875 5.383 1 96.25 294 HIS A N 1
ATOM 2245 C CA . HIS A 1 294 ? -8.359 21.719 3.971 1 96.25 294 HIS A CA 1
ATOM 2246 C C . HIS A 1 294 ? -8.945 20.438 3.404 1 96.25 294 HIS A C 1
ATOM 2248 O O . HIS A 1 294 ? -9.562 20.438 2.334 1 96.25 294 HIS A O 1
ATOM 2254 N N . LEU A 1 295 ? -8.766 19.297 4.176 1 96.25 295 LEU A N 1
ATOM 2255 C CA . LEU A 1 295 ? -9.312 18.016 3.746 1 96.25 295 LEU A CA 1
ATOM 2256 C C . LEU A 1 295 ? -10.836 18.062 3.689 1 96.25 295 LEU A C 1
ATOM 2258 O O . LEU A 1 295 ? -11.445 17.562 2.744 1 96.25 295 LEU A O 1
ATOM 2262 N N . ARG A 1 296 ? -11.383 18.656 4.684 1 95.56 296 ARG A N 1
ATOM 2263 C CA . ARG A 1 296 ? -12.836 18.766 4.75 1 95.56 296 ARG A CA 1
ATOM 2264 C C . ARG A 1 296 ? -13.383 19.5 3.525 1 95.56 296 ARG A C 1
ATOM 2266 O O . ARG A 1 296 ? -14.414 19.094 2.973 1 95.56 296 ARG A O 1
ATOM 2273 N N . GLU A 1 297 ? -12.734 20.469 3.041 1 94 297 GLU A N 1
ATOM 2274 C CA . GLU A 1 297 ? -13.164 21.25 1.891 1 94 297 GLU A CA 1
ATOM 2275 C C . GLU A 1 297 ? -13.047 20.453 0.596 1 94 297 GLU A C 1
ATOM 2277 O O . GLU A 1 297 ? -13.812 20.672 -0.345 1 94 297 GLU A O 1
ATOM 2282 N N . LEU A 1 298 ? -12.062 19.578 0.529 1 91.56 298 LEU A N 1
ATOM 2283 C CA . LEU A 1 298 ? -11.828 18.812 -0.684 1 91.56 298 LEU A CA 1
ATOM 2284 C C . LEU A 1 298 ? -12.773 17.609 -0.762 1 91.56 298 LEU A C 1
ATOM 2286 O O . LEU A 1 298 ? -13.008 17.078 -1.845 1 91.56 298 LEU A O 1
ATOM 2290 N N . LEU A 1 299 ? -13.195 17.141 0.411 1 90.62 299 LEU A N 1
ATOM 2291 C CA . LEU A 1 299 ? -14.117 16.016 0.441 1 90.62 299 LEU A CA 1
ATOM 2292 C C . LEU A 1 299 ? -15.516 16.438 0.017 1 90.62 299 LEU A C 1
ATOM 2294 O O . LEU A 1 299 ? -15.93 17.562 0.275 1 90.62 299 LEU A O 1
ATOM 2298 N N . PRO A 1 300 ? -16.109 15.586 -0.748 1 80.31 300 PRO A N 1
ATOM 2299 C CA . PRO A 1 300 ? -17.469 15.945 -1.159 1 80.31 300 PRO A CA 1
ATOM 2300 C C . PRO A 1 300 ? -18.422 16.109 0.025 1 80.31 300 PRO A C 1
ATOM 2302 O O . PRO A 1 300 ? -18.203 15.516 1.084 1 80.31 300 PRO A O 1
ATOM 2305 N N . PRO A 1 301 ? -19.312 17.094 -0.229 1 70.25 301 PRO A N 1
ATOM 2306 C CA . PRO A 1 301 ? -20.281 17.312 0.85 1 70.25 301 PRO A CA 1
ATOM 2307 C C . PRO A 1 301 ? -21.109 16.062 1.155 1 70.25 301 PRO A C 1
ATOM 2309 O O . PRO A 1 301 ? -21.375 15.266 0.257 1 70.25 301 PRO A O 1
ATOM 2312 N N . GLY A 1 302 ? -21.172 15.672 2.432 1 61.41 302 GLY A N 1
ATOM 2313 C CA . GLY A 1 302 ? -22 14.578 2.881 1 61.41 302 GLY A CA 1
ATOM 2314 C C . GLY A 1 302 ? -23.469 14.758 2.52 1 61.41 302 GLY A C 1
ATOM 2315 O O . GLY A 1 302 ? -23.891 15.859 2.164 1 61.41 302 GLY A O 1
ATOM 2316 N N . MET B 1 1 ? 2.723 -43.469 8.469 1 29.33 1 MET B N 1
ATOM 2317 C CA . MET B 1 1 ? 1.589 -42.781 7.844 1 29.33 1 MET B CA 1
ATOM 2318 C C . MET B 1 1 ? 0.8 -42 8.883 1 29.33 1 MET B C 1
ATOM 2320 O O . MET B 1 1 ? 0.395 -40.844 8.617 1 29.33 1 MET B O 1
ATOM 2324 N N . LEU B 1 2 ? 0.421 -42.594 9.883 1 31.75 2 LEU B N 1
ATOM 2325 C CA . LEU B 1 2 ? -0.315 -42.062 11.023 1 31.75 2 LEU B CA 1
ATOM 2326 C C . LEU B 1 2 ? 0.532 -41.062 11.805 1 31.75 2 LEU B C 1
ATOM 2328 O O . LEU B 1 2 ? 0.018 -40.031 12.289 1 31.75 2 LEU B O 1
ATOM 2332 N N . SER B 1 3 ? 1.763 -41.375 12.062 1 35.09 3 SER B N 1
ATOM 2333 C CA . SER B 1 3 ? 2.734 -40.531 12.75 1 35.09 3 SER B CA 1
ATOM 2334 C C . SER B 1 3 ? 2.961 -39.25 12 1 35.09 3 SER B C 1
ATOM 2336 O O . SER B 1 3 ? 3.191 -38.188 12.617 1 35.09 3 SER B O 1
ATOM 2338 N N . ASN B 1 4 ? 3.021 -39.281 10.688 1 36.5 4 ASN B N 1
ATOM 2339 C CA . ASN B 1 4 ? 3.201 -38.156 9.773 1 36.5 4 ASN B CA 1
ATOM 2340 C C . ASN B 1 4 ? 1.991 -37.219 9.781 1 36.5 4 ASN B C 1
ATOM 2342 O O . ASN B 1 4 ? 2.135 -36 9.617 1 36.5 4 ASN B O 1
ATOM 2346 N N . ARG B 1 5 ? 0.734 -37.875 9.797 1 40.38 5 ARG B N 1
ATOM 2347 C CA . ARG B 1 5 ? -0.539 -37.156 9.867 1 40.38 5 ARG B CA 1
ATOM 2348 C C . ARG B 1 5 ? -0.668 -36.406 11.18 1 40.38 5 ARG B C 1
ATOM 2350 O O . ARG B 1 5 ? -1.249 -35.312 11.211 1 40.38 5 ARG B O 1
ATOM 2357 N N . LEU B 1 6 ? -0.46 -37.188 12.195 1 41.28 6 LEU B N 1
ATOM 2358 C CA . LEU B 1 6 ? -0.495 -36.656 13.555 1 41.28 6 LEU B CA 1
ATOM 2359 C C . LEU B 1 6 ? 0.442 -35.469 13.703 1 41.28 6 LEU B C 1
ATOM 2361 O O . LEU B 1 6 ? 0.11 -34.469 14.375 1 41.28 6 LEU B O 1
ATOM 2365 N N . GLN B 1 7 ? 1.679 -35.625 13.07 1 48.41 7 GLN B N 1
ATOM 2366 C CA . GLN B 1 7 ? 2.688 -34.562 13.039 1 48.41 7 GLN B CA 1
ATOM 2367 C C . GLN B 1 7 ? 2.182 -33.344 12.289 1 48.41 7 GLN B C 1
ATOM 2369 O O . GLN B 1 7 ? 2.463 -32.219 12.672 1 48.41 7 GLN B O 1
ATOM 2374 N N . ASP B 1 8 ? 1.25 -33.812 11.375 1 57.03 8 ASP B N 1
ATOM 2375 C CA . ASP B 1 8 ? 0.694 -32.75 10.523 1 57.03 8 ASP B CA 1
ATOM 2376 C C . ASP B 1 8 ? -0.393 -31.984 11.258 1 57.03 8 ASP B C 1
ATOM 2378 O O . ASP B 1 8 ? -0.42 -30.75 11.211 1 57.03 8 ASP B O 1
ATOM 2382 N N . THR B 1 9 ? -1.261 -32.844 11.992 1 63.25 9 THR B N 1
ATOM 2383 C CA . THR B 1 9 ? -2.324 -32.156 12.734 1 63.25 9 THR B CA 1
ATOM 2384 C C . THR B 1 9 ? -1.747 -31.312 13.867 1 63.25 9 THR B C 1
ATOM 2386 O O . THR B 1 9 ? -2.184 -30.188 14.086 1 63.25 9 THR B O 1
ATOM 2389 N N . ALA B 1 10 ? -0.772 -32 14.523 1 69.25 10 ALA B N 1
ATOM 2390 C CA . ALA B 1 10 ? -0.139 -31.281 15.625 1 69.25 10 ALA B CA 1
ATOM 2391 C C . ALA B 1 10 ? 0.531 -30 15.125 1 69.25 10 ALA B C 1
ATOM 2393 O O . ALA B 1 10 ? 0.443 -28.953 15.773 1 69.25 10 ALA B O 1
ATOM 2394 N N . LEU B 1 11 ? 1.113 -30.156 13.977 1 72.81 11 LEU B N 1
ATOM 2395 C CA . LEU B 1 11 ? 1.795 -28.984 13.422 1 72.81 11 LEU B CA 1
ATOM 2396 C C . LEU B 1 11 ? 0.79 -27.922 12.984 1 72.81 11 LEU B C 1
ATOM 2398 O O . LEU B 1 11 ? 1.038 -26.734 13.133 1 72.81 11 LEU B O 1
ATOM 2402 N N . ARG B 1 12 ? -0.295 -28.438 12.492 1 72.19 12 ARG B N 1
ATOM 2403 C CA . ARG B 1 12 ? -1.365 -27.531 12.117 1 72.19 12 ARG B CA 1
ATOM 2404 C C . ARG B 1 12 ? -1.906 -26.781 13.336 1 72.19 12 ARG B C 1
ATOM 2406 O O . ARG B 1 12 ? -2.119 -25.578 13.281 1 72.19 12 ARG B O 1
ATOM 2413 N N . TYR B 1 13 ? -2.148 -27.562 14.344 1 76.75 13 TYR B N 1
ATOM 2414 C CA . TYR B 1 13 ? -2.631 -26.938 15.578 1 76.75 13 TYR B CA 1
ATOM 2415 C C . TYR B 1 13 ? -1.603 -25.969 16.141 1 76.75 13 TYR B C 1
ATOM 2417 O O . TYR B 1 13 ? -1.946 -24.844 16.531 1 76.75 13 TYR B O 1
ATOM 2425 N N . PHE B 1 14 ? -0.307 -26.438 16.094 1 79.88 14 PHE B N 1
ATOM 2426 C CA . PHE B 1 14 ? 0.807 -25.609 16.547 1 79.88 14 PHE B CA 1
ATOM 2427 C C . PHE B 1 14 ? 0.865 -24.297 15.781 1 79.88 14 PHE B C 1
ATOM 2429 O O . PHE B 1 14 ? 0.938 -23.219 16.375 1 79.88 14 PHE B O 1
ATOM 2436 N N . LEU B 1 15 ? 0.713 -24.469 14.484 1 76.69 15 LEU B N 1
ATOM 2437 C CA . LEU B 1 15 ? 0.824 -23.281 13.648 1 76.69 15 LEU B CA 1
ATOM 2438 C C . LEU B 1 15 ? -0.349 -22.328 13.891 1 76.69 15 LEU B C 1
ATOM 2440 O O . LEU B 1 15 ? -0.185 -21.109 13.852 1 76.69 15 LEU B O 1
ATOM 2444 N N . GLU B 1 16 ? -1.503 -22.891 14.141 1 79 16 GLU B N 1
ATOM 2445 C CA . GLU B 1 16 ? -2.668 -22.047 14.406 1 79 16 GLU B CA 1
ATOM 2446 C C . GLU B 1 16 ? -2.516 -21.297 15.727 1 79 16 GLU B C 1
ATOM 2448 O O . GLU B 1 16 ? -2.939 -20.141 15.852 1 79 16 GLU B O 1
ATOM 2453 N N . VAL B 1 17 ? -1.896 -21.984 16.609 1 81.19 17 VAL B N 1
ATOM 2454 C CA . VAL B 1 17 ? -1.649 -21.312 17.875 1 81.19 17 VAL B CA 1
ATOM 2455 C C . VAL B 1 17 ? -0.626 -20.188 17.688 1 81.19 17 VAL B C 1
ATOM 2457 O O . VAL B 1 17 ? -0.764 -19.109 18.266 1 81.19 17 VAL B O 1
ATOM 2460 N N . VAL B 1 18 ? 0.344 -20.469 16.859 1 78.62 18 VAL B N 1
ATOM 2461 C CA . VAL B 1 18 ? 1.353 -19.453 16.562 1 78.62 18 VAL B CA 1
ATOM 2462 C C . VAL B 1 18 ? 0.695 -18.25 15.914 1 78.62 18 VAL B C 1
ATOM 2464 O O . VAL B 1 18 ? 1.006 -17.094 16.25 1 78.62 18 VAL B O 1
ATOM 2467 N N . ARG B 1 19 ? -0.134 -18.547 15.039 1 75.75 19 ARG B N 1
ATOM 2468 C CA . ARG B 1 19 ? -0.811 -17.516 14.266 1 75.75 19 ARG B CA 1
ATOM 2469 C C . ARG B 1 19 ? -1.762 -16.703 15.148 1 75.75 19 ARG B C 1
ATOM 2471 O O . ARG B 1 19 ? -1.783 -15.477 15.086 1 75.75 19 ARG B O 1
ATOM 2478 N N . SER B 1 20 ? -2.549 -17.391 15.969 1 76.56 20 SER B N 1
ATOM 2479 C CA . SER B 1 20 ? -3.611 -16.766 16.734 1 76.56 20 SER B CA 1
ATOM 2480 C C . SER B 1 20 ? -3.086 -16.219 18.062 1 76.56 20 SER B C 1
ATOM 2482 O O . SER B 1 20 ? -3.715 -15.352 18.672 1 76.56 20 SER B O 1
ATOM 2484 N N . GLY B 1 21 ? -1.97 -16.719 18.438 1 77.81 21 GLY B N 1
ATOM 2485 C CA . GLY B 1 21 ? -1.369 -16.328 19.703 1 77.81 21 GLY B CA 1
ATOM 2486 C C . GLY B 1 21 ? -2.123 -16.859 20.906 1 77.81 21 GLY B C 1
ATOM 2487 O O . GLY B 1 21 ? -1.906 -16.391 22.031 1 77.81 21 GLY B O 1
ATOM 2488 N N . SER B 1 22 ? -3.137 -17.672 20.672 1 85.31 22 SER B N 1
ATOM 2489 C CA . SER B 1 22 ? -3.957 -18.219 21.734 1 85.31 22 SER B CA 1
ATOM 2490 C C . SER B 1 22 ? -4.469 -19.609 21.391 1 85.31 22 SER B C 1
ATOM 2492 O O . SER B 1 22 ? -4.832 -19.875 20.25 1 85.31 22 SER B O 1
ATOM 2494 N N . VAL B 1 23 ? -4.434 -20.453 22.484 1 85.31 23 VAL B N 1
ATOM 2495 C CA . VAL B 1 23 ? -4.934 -21.812 22.312 1 85.31 23 VAL B CA 1
ATOM 2496 C C . VAL B 1 23 ? -6.438 -21.781 22.062 1 85.31 23 VAL B C 1
ATOM 2498 O O . VAL B 1 23 ? -6.949 -22.484 21.188 1 85.31 23 VAL B O 1
ATOM 2501 N N . SER B 1 24 ? -7.059 -20.859 22.812 1 86.44 24 SER B N 1
ATOM 2502 C CA . SER B 1 24 ? -8.508 -20.797 22.672 1 86.44 24 SER B CA 1
ATOM 2503 C C . SER B 1 24 ? -8.914 -20.281 21.297 1 86.44 24 SER B C 1
ATOM 2505 O O . SER B 1 24 ? -9.828 -20.812 20.672 1 86.44 24 SER B O 1
ATOM 2507 N N . GLU B 1 25 ? -8.242 -19.391 20.844 1 83.06 25 GLU B N 1
ATOM 2508 C CA . GLU B 1 25 ? -8.531 -18.812 19.531 1 83.06 25 GLU B CA 1
ATOM 2509 C C . GLU B 1 25 ? -8.188 -19.797 18.406 1 83.06 25 GLU B C 1
ATOM 2511 O O . GLU B 1 25 ? -8.922 -19.922 17.438 1 83.06 25 GLU B O 1
ATOM 2516 N N . ALA B 1 26 ? -7.141 -20.406 18.594 1 83.69 26 ALA B N 1
ATOM 2517 C CA . ALA B 1 26 ? -6.754 -21.438 17.641 1 83.69 26 ALA B CA 1
ATOM 2518 C C . ALA B 1 26 ? -7.801 -22.547 17.578 1 83.69 26 ALA B C 1
ATOM 2520 O O . ALA B 1 26 ? -8.148 -23.016 16.5 1 83.69 26 ALA B O 1
ATOM 2521 N N . ALA B 1 27 ? -8.312 -22.859 18.688 1 85.38 27 ALA B N 1
ATOM 2522 C CA . ALA B 1 27 ? -9.32 -23.906 18.781 1 85.38 27 ALA B CA 1
ATOM 2523 C C . ALA B 1 27 ? -10.586 -23.516 18.031 1 85.38 27 ALA B C 1
ATOM 2525 O O . ALA B 1 27 ? -11.172 -24.328 17.312 1 85.38 27 ALA B O 1
ATOM 2526 N N . THR B 1 28 ? -10.891 -22.328 18.203 1 81.06 28 THR B N 1
ATOM 2527 C CA . THR B 1 28 ? -12.07 -21.797 17.531 1 81.06 28 THR B CA 1
ATOM 2528 C C . THR B 1 28 ? -11.891 -21.828 16.016 1 81.06 28 THR B C 1
ATOM 2530 O O . THR B 1 28 ? -12.781 -22.281 15.281 1 81.06 28 THR B O 1
ATOM 2533 N N . ARG B 1 29 ? -10.727 -21.547 15.641 1 77.06 29 ARG B N 1
ATOM 2534 C CA . ARG B 1 29 ? -10.445 -21.469 14.211 1 77.06 29 ARG B CA 1
ATOM 2535 C C . ARG B 1 29 ? -10.344 -22.859 13.594 1 77.06 29 ARG B C 1
ATOM 2537 O O . ARG B 1 29 ? -10.711 -23.062 12.43 1 77.06 29 ARG B O 1
ATOM 2544 N N . LEU B 1 30 ? -9.984 -23.734 14.383 1 73.19 30 LEU B N 1
ATOM 2545 C CA . LEU B 1 30 ? -9.781 -25.094 13.922 1 73.19 30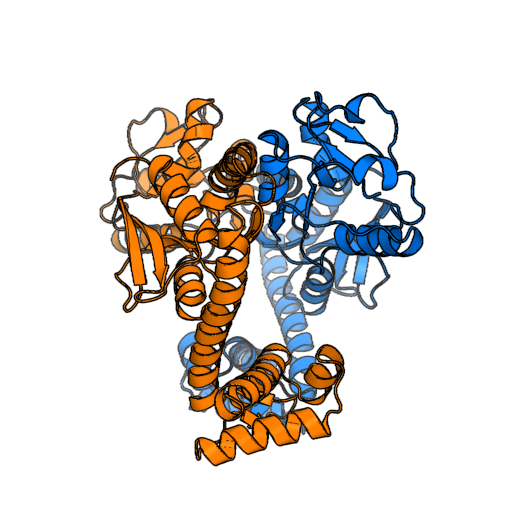 LEU B CA 1
ATOM 2546 C C . LEU B 1 30 ? -11.023 -25.953 14.18 1 73.19 30 LEU B C 1
ATOM 2548 O O . LEU B 1 30 ? -11.078 -27.109 13.781 1 73.19 30 LEU B O 1
ATOM 2552 N N . ASN B 1 31 ? -11.977 -25.266 14.844 1 79.62 31 ASN B N 1
ATOM 2553 C CA . ASN B 1 31 ? -13.203 -25.953 15.211 1 79.62 31 ASN B CA 1
ATOM 2554 C C . ASN B 1 31 ? -12.922 -27.219 16.016 1 79.62 31 ASN B C 1
ATOM 2556 O O . ASN B 1 31 ? -13.438 -28.297 15.711 1 79.62 31 ASN B O 1
ATOM 2560 N N . VAL B 1 32 ? -12.078 -27.062 16.922 1 82.19 32 VAL B N 1
ATOM 2561 C CA . VAL B 1 32 ? -11.75 -28.141 17.844 1 82.19 32 VAL B CA 1
ATOM 2562 C C . VAL B 1 32 ? -11.742 -27.609 19.281 1 82.19 32 VAL B C 1
ATOM 2564 O O . VAL B 1 32 ? -11.93 -26.406 19.5 1 82.19 32 VAL B O 1
ATOM 2567 N N . SER B 1 33 ? -11.75 -28.422 20.203 1 84.94 33 SER B N 1
ATOM 2568 C CA . SER B 1 33 ? -11.711 -28 21.594 1 84.94 33 SER B CA 1
ATOM 2569 C C . SER B 1 33 ? -10.328 -27.469 21.969 1 84.94 33 SER B C 1
ATOM 2571 O O . SER B 1 33 ? -9.312 -27.938 21.453 1 84.94 33 SER B O 1
ATOM 2573 N N . PRO B 1 34 ? -10.344 -26.5 22.812 1 89.31 34 PRO B N 1
ATOM 2574 C CA . PRO B 1 34 ? -9.047 -26.016 23.297 1 89.31 34 PRO B CA 1
ATOM 2575 C C . PRO B 1 34 ? -8.188 -27.125 23.891 1 89.31 34 PRO B C 1
ATOM 2577 O O . PRO B 1 34 ? -6.961 -27.094 23.766 1 89.31 34 PRO B O 1
ATOM 2580 N N . SER B 1 35 ? -8.82 -28.047 24.547 1 88.62 35 SER B N 1
ATOM 2581 C CA . SER B 1 35 ? -8.086 -29.172 25.125 1 88.62 35 SER B CA 1
ATOM 2582 C C . SER B 1 35 ? -7.379 -29.984 24.047 1 88.62 35 SER B C 1
ATOM 2584 O O . SER B 1 35 ? -6.258 -30.453 24.25 1 88.62 35 SER B O 1
ATOM 2586 N N . ALA B 1 36 ? -7.988 -30.109 22.953 1 83.81 36 ALA B N 1
ATOM 2587 C CA . ALA B 1 36 ? -7.398 -30.844 21.828 1 83.81 36 ALA B CA 1
ATOM 2588 C C . ALA B 1 36 ? -6.176 -30.109 21.281 1 83.81 36 ALA B C 1
ATOM 2590 O O . ALA B 1 36 ? -5.145 -30.719 21.016 1 83.81 36 ALA B O 1
ATOM 2591 N N . VAL B 1 37 ? -6.355 -28.828 21.203 1 86.88 37 VAL B N 1
ATOM 2592 C CA . VAL B 1 37 ? -5.238 -28.016 20.719 1 86.88 37 VAL B CA 1
ATOM 2593 C C . VAL B 1 37 ? -4.082 -28.094 21.703 1 86.88 37 VAL B C 1
ATOM 2595 O O . VAL B 1 37 ? -2.93 -28.297 21.312 1 86.88 37 VAL B O 1
ATOM 2598 N N . SER B 1 38 ? -4.402 -27.953 22.938 1 86.56 38 SER B N 1
ATOM 2599 C CA . SER B 1 38 ? -3.389 -27.984 23.984 1 86.56 38 SER B CA 1
ATOM 2600 C C . SER B 1 38 ? -2.668 -29.328 24.031 1 86.56 38 SER B C 1
ATOM 2602 O O . SER B 1 38 ? -1.444 -29.375 24.172 1 86.56 38 SER B O 1
ATOM 2604 N N . ARG B 1 39 ? -3.373 -30.328 23.906 1 80.81 39 ARG B N 1
ATOM 2605 C CA . ARG B 1 39 ? -2.805 -31.672 23.938 1 80.81 39 ARG B CA 1
ATOM 2606 C C . ARG B 1 39 ? -1.851 -31.875 22.766 1 80.81 39 ARG B C 1
ATOM 2608 O O . ARG B 1 39 ? -0.777 -32.469 22.922 1 80.81 39 ARG B O 1
ATOM 2615 N N . GLN B 1 40 ? -2.346 -31.469 21.625 1 78.81 40 GLN B N 1
ATOM 2616 C CA . GLN B 1 40 ? -1.519 -31.625 20.422 1 78.81 40 GLN B CA 1
ATOM 2617 C C . GLN B 1 40 ? -0.222 -30.828 20.547 1 78.81 40 GLN B C 1
ATOM 2619 O O . GLN B 1 40 ? 0.851 -31.328 20.203 1 78.81 40 GLN B O 1
ATOM 2624 N N . VAL B 1 41 ? -0.345 -29.656 21.062 1 81.38 41 VAL B N 1
ATOM 2625 C CA . VAL B 1 41 ? 0.831 -28.812 21.234 1 81.38 41 VAL B CA 1
ATOM 2626 C C . VAL B 1 41 ? 1.748 -29.422 22.297 1 81.38 41 VAL B C 1
ATOM 2628 O O . VAL B 1 41 ? 2.967 -29.469 22.109 1 81.38 41 VAL B O 1
ATOM 2631 N N . ALA B 1 42 ? 1.167 -29.828 23.375 1 81.94 42 ALA B N 1
ATOM 2632 C CA . ALA B 1 42 ? 1.936 -30.469 24.438 1 81.94 42 ALA B CA 1
ATOM 2633 C C . ALA B 1 42 ? 2.629 -31.734 23.922 1 81.94 42 ALA B C 1
ATOM 2635 O O . ALA B 1 42 ? 3.777 -32 24.266 1 81.94 42 ALA B O 1
ATOM 2636 N N . GLY B 1 43 ? 1.903 -32.469 23.188 1 72.69 43 GLY B N 1
ATOM 2637 C CA . GLY B 1 43 ? 2.494 -33.656 22.578 1 72.69 43 GLY B CA 1
ATOM 2638 C C . GLY B 1 43 ? 3.699 -33.344 21.719 1 72.69 43 GLY B C 1
ATOM 2639 O O . GLY B 1 43 ? 4.703 -34.062 21.75 1 72.69 43 GLY B O 1
ATOM 2640 N N . LEU B 1 44 ? 3.557 -32.312 20.922 1 71.62 44 LEU B N 1
ATOM 2641 C CA . LEU B 1 44 ? 4.668 -31.875 20.094 1 71.62 44 LEU B CA 1
ATOM 2642 C C . LEU B 1 44 ? 5.855 -31.438 20.938 1 71.62 44 LEU B C 1
ATOM 2644 O O . LEU B 1 44 ? 7.004 -31.75 20.609 1 71.62 44 LEU B O 1
ATOM 2648 N N . GLU B 1 45 ? 5.578 -30.719 21.953 1 75.88 45 GLU B N 1
ATOM 2649 C CA . GLU B 1 45 ? 6.633 -30.266 22.859 1 75.88 45 GLU B CA 1
ATOM 2650 C C . GLU B 1 45 ? 7.324 -31.453 23.531 1 75.88 45 GLU B C 1
ATOM 2652 O O . GLU B 1 45 ? 8.547 -31.453 23.672 1 75.88 45 GLU B O 1
ATOM 2657 N N . GLU B 1 46 ? 6.586 -32.406 23.922 1 68.38 46 GLU B N 1
ATOM 2658 C CA . GLU B 1 46 ? 7.137 -33.625 24.516 1 68.38 46 GLU B CA 1
ATOM 2659 C C . GLU B 1 46 ? 8.016 -34.375 23.531 1 68.38 46 GLU B C 1
ATOM 2661 O O . GLU B 1 46 ? 9.102 -34.844 23.891 1 68.38 46 GLU B O 1
ATOM 2666 N N . MET B 1 47 ? 7.52 -34.469 22.406 1 62.78 47 MET B N 1
ATOM 2667 C CA . MET B 1 47 ? 8.258 -35.188 21.375 1 62.78 47 MET B CA 1
ATOM 2668 C C . MET B 1 47 ? 9.578 -34.5 21.062 1 62.78 47 MET B C 1
ATOM 2670 O O . MET B 1 47 ? 10.586 -35.156 20.812 1 62.78 47 MET B O 1
ATOM 2674 N N . LEU B 1 48 ? 9.492 -33.156 21.078 1 62.06 48 LEU B N 1
ATOM 2675 C CA . LEU B 1 48 ? 10.672 -32.375 20.719 1 62.06 48 LEU B CA 1
ATOM 2676 C C . LEU B 1 48 ? 11.531 -32.094 21.938 1 62.06 48 LEU B C 1
ATOM 2678 O O . LEU B 1 48 ? 12.695 -31.703 21.797 1 62.06 48 LEU B O 1
ATOM 2682 N N . GLY B 1 49 ? 10.969 -32.312 23.078 1 64.38 49 GLY B N 1
ATOM 2683 C CA . GLY B 1 49 ? 11.695 -32.156 24.328 1 64.38 49 GLY B CA 1
ATOM 2684 C C . GLY B 1 49 ? 11.906 -30.703 24.719 1 64.38 49 GLY B C 1
ATOM 2685 O O . GLY B 1 49 ? 12.758 -30.391 25.562 1 64.38 49 GLY B O 1
ATOM 2686 N N . VAL B 1 50 ? 11.344 -29.812 23.938 1 67.31 50 VAL B N 1
ATOM 2687 C CA . VAL B 1 50 ? 11.492 -28.391 24.219 1 67.31 50 VAL B CA 1
ATOM 2688 C C . VAL B 1 50 ? 10.125 -27.703 24.188 1 67.31 50 VAL B C 1
ATOM 2690 O O . VAL B 1 50 ? 9.242 -28.109 23.438 1 67.31 50 VAL B O 1
ATOM 2693 N N . PRO B 1 51 ? 9.984 -26.703 25.016 1 78.38 51 PRO B N 1
ATOM 2694 C CA . PRO B 1 51 ? 8.75 -25.922 24.891 1 78.38 51 PRO B CA 1
ATOM 2695 C C . PRO B 1 51 ? 8.68 -25.125 23.594 1 78.38 51 PRO B C 1
ATOM 2697 O O . PRO B 1 51 ? 9.688 -24.578 23.141 1 78.38 51 PRO B O 1
ATOM 2700 N N . LEU B 1 52 ? 7.496 -25.188 22.984 1 78.88 52 LEU B N 1
ATOM 2701 C CA . LEU B 1 52 ? 7.316 -24.516 21.703 1 78.88 52 LEU B CA 1
ATOM 2702 C C . LEU B 1 52 ? 6.668 -23.141 21.906 1 78.88 52 LEU B C 1
ATOM 2704 O O . LEU B 1 52 ? 6.691 -22.297 21 1 78.88 52 LEU B O 1
ATOM 2708 N N . PHE B 1 53 ? 6.051 -23.109 23.031 1 83.5 53 PHE B N 1
ATOM 2709 C CA . PHE B 1 53 ? 5.426 -21.828 23.344 1 83.5 53 PHE B CA 1
ATOM 2710 C C . PHE B 1 53 ? 5.887 -21.328 24.703 1 83.5 53 PHE B C 1
ATOM 2712 O O . PHE B 1 53 ? 6.262 -22.125 25.578 1 83.5 53 PHE B O 1
ATOM 2719 N N . GLU B 1 54 ? 6.031 -20.125 24.734 1 77.06 54 GLU B N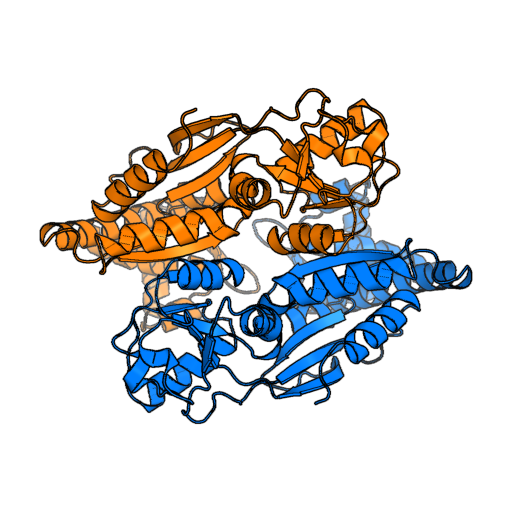 1
ATOM 2720 C CA . GLU B 1 54 ? 6.254 -19.469 26.031 1 77.06 54 GLU B CA 1
ATOM 2721 C C . GLU B 1 54 ? 5.027 -18.688 26.453 1 77.06 54 GLU B C 1
ATOM 2723 O O . GLU B 1 54 ? 4.352 -18.062 25.625 1 77.06 54 GLU B O 1
ATOM 2728 N N . ARG B 1 55 ? 4.57 -19.016 27.656 1 72.25 55 ARG B N 1
ATOM 2729 C CA . ARG B 1 55 ? 3.416 -18.312 28.203 1 72.25 55 ARG B CA 1
ATOM 2730 C C . ARG B 1 55 ? 3.74 -16.844 28.453 1 72.25 55 ARG B C 1
ATOM 2732 O O . ARG B 1 55 ? 4.82 -16.516 28.953 1 72.25 55 ARG B O 1
ATOM 2739 N N . ARG B 1 56 ? 2.988 -16.078 27.734 1 62.88 56 ARG B N 1
ATOM 2740 C CA . ARG B 1 56 ? 3.068 -14.641 27.938 1 62.88 56 ARG B CA 1
ATOM 2741 C C . ARG B 1 56 ? 1.847 -14.125 28.703 1 62.88 56 ARG B C 1
ATOM 2743 O O . ARG B 1 56 ? 0.829 -14.82 28.781 1 62.88 56 ARG B O 1
ATOM 2750 N N . PRO B 1 57 ? 1.818 -13.023 29.406 1 58.28 57 PRO B N 1
ATOM 2751 C CA . PRO B 1 57 ? 0.65 -12.523 30.125 1 58.28 57 PRO B CA 1
ATOM 2752 C C . PRO B 1 57 ? -0.596 -12.422 29.25 1 58.28 57 PRO B C 1
ATOM 2754 O O . PRO B 1 57 ? -1.713 -12.625 29.734 1 58.28 57 PRO B O 1
ATOM 2757 N N . ARG B 1 58 ? -0.454 -12.047 28.047 1 59.59 58 ARG B N 1
ATOM 2758 C CA . ARG B 1 58 ? -1.598 -12.016 27.141 1 59.59 58 ARG B CA 1
ATOM 2759 C C . ARG B 1 58 ? -1.444 -13.039 26.031 1 59.59 58 ARG B C 1
ATOM 2761 O O . ARG B 1 58 ? -1.005 -12.711 24.922 1 59.59 58 ARG B O 1
ATOM 2768 N N . GLY B 1 59 ? -1.45 -14.141 26.344 1 71.56 59 GLY B N 1
ATOM 2769 C CA . GLY B 1 59 ? -1.559 -15.258 25.406 1 71.56 59 GLY B CA 1
ATOM 2770 C C . GLY B 1 59 ? -0.289 -16.078 25.312 1 71.56 59 GLY B C 1
ATOM 2771 O O . GLY B 1 59 ? 0.437 -16.234 26.297 1 71.56 59 GLY B O 1
ATOM 2772 N N . MET B 1 60 ? -0.083 -16.734 24.125 1 76.75 60 MET B N 1
ATOM 2773 C CA . MET B 1 60 ? 1.057 -17.609 23.891 1 76.75 60 MET B CA 1
ATOM 2774 C C . MET B 1 60 ? 1.897 -17.109 22.719 1 76.75 60 MET B C 1
ATOM 2776 O O . MET B 1 60 ? 1.357 -16.641 21.719 1 76.75 60 MET B O 1
ATOM 2780 N N . ALA B 1 61 ? 3.23 -16.969 22.953 1 80.5 61 ALA B N 1
ATOM 2781 C CA . ALA B 1 61 ? 4.156 -16.703 21.844 1 80.5 61 ALA B CA 1
ATOM 2782 C C . ALA B 1 61 ? 5.078 -17.891 21.609 1 80.5 61 ALA B C 1
ATOM 2784 O O . ALA B 1 61 ? 5.434 -18.609 22.547 1 80.5 61 ALA B O 1
ATOM 2785 N N . PRO B 1 62 ? 5.449 -18 20.312 1 75.75 62 PRO B N 1
ATOM 2786 C CA . PRO B 1 62 ? 6.375 -19.109 20.062 1 75.75 62 PRO B CA 1
ATOM 2787 C C . PRO B 1 62 ? 7.727 -18.922 20.75 1 75.75 62 PRO B C 1
ATOM 2789 O O . PRO B 1 62 ? 8.234 -17.797 20.812 1 75.75 62 PRO B O 1
ATOM 2792 N N . SER B 1 63 ? 8.25 -19.969 21.406 1 70.69 63 SER B N 1
ATOM 2793 C CA . SER B 1 63 ? 9.641 -20.016 21.859 1 70.69 63 SER B CA 1
ATOM 2794 C C . SER B 1 63 ? 10.609 -20.016 20.688 1 70.69 63 SER B C 1
ATOM 2796 O O . SER B 1 63 ? 10.195 -20.125 19.531 1 70.69 63 SER B O 1
ATOM 2798 N N . PRO B 1 64 ? 11.852 -19.797 20.953 1 59.97 64 PRO B N 1
ATOM 2799 C CA . PRO B 1 64 ? 12.812 -19.922 19.859 1 59.97 64 PRO B CA 1
ATOM 2800 C C . PRO B 1 64 ? 12.688 -21.25 19.109 1 59.97 64 PRO B C 1
ATOM 2802 O O . PRO B 1 64 ? 12.75 -21.266 17.891 1 59.97 64 PRO B O 1
ATOM 2805 N N . ALA B 1 65 ? 12.539 -22.234 19.875 1 61.88 65 ALA B N 1
ATOM 2806 C CA . ALA B 1 65 ? 12.289 -23.531 19.25 1 61.88 65 ALA B CA 1
ATOM 2807 C C . ALA B 1 65 ? 10.961 -23.531 18.5 1 61.88 65 ALA B C 1
ATOM 2809 O O . ALA B 1 65 ? 10.852 -24.125 17.438 1 61.88 65 ALA B O 1
ATOM 2810 N N . GLY B 1 66 ? 9.992 -22.828 19.062 1 70.31 66 GLY B N 1
ATOM 2811 C CA . GLY B 1 66 ? 8.703 -22.688 18.406 1 70.31 66 GLY B CA 1
ATOM 2812 C C . GLY B 1 66 ? 8.781 -21.938 17.094 1 70.31 66 GLY B C 1
ATOM 2813 O O . GLY B 1 66 ? 8.141 -22.312 16.109 1 70.31 66 GLY B O 1
ATOM 2814 N N . GLU B 1 67 ? 9.547 -20.984 17.078 1 66.06 67 GLU B N 1
ATOM 2815 C CA . GLU B 1 67 ? 9.75 -20.219 15.859 1 66.06 67 GLU B CA 1
ATOM 2816 C C . GLU B 1 67 ? 10.391 -21.078 14.766 1 66.06 67 GLU B C 1
ATOM 2818 O O . GLU B 1 67 ? 10 -21 13.602 1 66.06 67 GLU B O 1
ATOM 2823 N N . LEU B 1 68 ? 11.328 -21.828 15.203 1 57.56 68 LEU B N 1
ATOM 2824 C CA . LEU B 1 68 ? 12 -22.734 14.273 1 57.56 68 LEU B CA 1
ATOM 2825 C C . LEU B 1 68 ? 11.031 -23.766 13.727 1 57.56 68 LEU B C 1
ATOM 2827 O O . LEU B 1 68 ? 11.008 -24.047 12.523 1 57.56 68 LEU B O 1
ATOM 2831 N N . LEU B 1 69 ? 10.281 -24.266 14.641 1 62.56 69 LEU B N 1
ATOM 2832 C CA . LEU B 1 69 ? 9.312 -25.266 14.211 1 62.56 69 LEU B CA 1
ATOM 2833 C C . LEU B 1 69 ? 8.242 -24.641 13.328 1 62.56 69 LEU B C 1
ATOM 2835 O O . LEU B 1 69 ? 7.812 -25.234 12.336 1 62.56 69 LEU B O 1
ATOM 2839 N N . ALA B 1 70 ? 7.852 -23.469 13.766 1 67.5 70 ALA B N 1
ATOM 2840 C CA . ALA B 1 70 ? 6.855 -22.781 12.953 1 67.5 70 ALA B CA 1
ATOM 2841 C C . ALA B 1 70 ? 7.367 -22.547 11.531 1 67.5 70 ALA B C 1
ATOM 2843 O O . ALA B 1 70 ? 6.637 -22.766 10.562 1 67.5 70 ALA B O 1
ATOM 2844 N N . ALA B 1 71 ? 8.555 -22.234 11.508 1 58.12 71 ALA B N 1
ATOM 2845 C CA . ALA B 1 71 ? 9.188 -22.047 10.203 1 58.12 71 ALA B CA 1
ATOM 2846 C C . ALA B 1 71 ? 9.219 -23.359 9.422 1 58.12 71 ALA B C 1
ATOM 2848 O O . ALA B 1 71 ? 8.906 -23.406 8.234 1 58.12 71 ALA B O 1
ATOM 2849 N N . HIS B 1 72 ? 9.594 -24.344 10.156 1 54.66 72 HIS B N 1
ATOM 2850 C CA . HIS B 1 72 ? 9.633 -25.688 9.562 1 54.66 72 HIS B CA 1
ATOM 2851 C C . HIS B 1 72 ? 8.242 -26.156 9.164 1 54.66 72 HIS B C 1
ATOM 2853 O O . HIS B 1 72 ? 8.047 -26.656 8.055 1 54.66 72 HIS B O 1
ATOM 2859 N N . ALA B 1 73 ? 7.367 -25.969 10.078 1 59.22 73 ALA B N 1
ATOM 2860 C CA . ALA B 1 73 ? 5.996 -26.406 9.836 1 59.22 73 ALA B CA 1
ATOM 2861 C C . ALA B 1 73 ? 5.375 -25.625 8.672 1 59.22 73 ALA B C 1
ATOM 2863 O O . ALA B 1 73 ? 4.645 -26.188 7.859 1 59.22 73 ALA B O 1
ATOM 2864 N N . ARG B 1 74 ? 5.656 -24.453 8.711 1 58.94 74 ARG B N 1
ATOM 2865 C CA . ARG B 1 74 ? 5.176 -23.641 7.598 1 58.94 74 ARG B CA 1
ATOM 2866 C C . ARG B 1 74 ? 5.762 -24.109 6.273 1 58.94 74 ARG B C 1
ATOM 2868 O O . ARG B 1 74 ? 5.051 -24.203 5.27 1 58.94 74 ARG B O 1
ATOM 2875 N N . ARG B 1 75 ? 6.988 -24.453 6.398 1 54.66 75 ARG B N 1
ATOM 2876 C CA . ARG B 1 75 ? 7.648 -25.016 5.227 1 54.66 75 ARG B CA 1
ATOM 2877 C C . ARG B 1 75 ? 7.008 -26.344 4.816 1 54.66 75 ARG B C 1
ATOM 2879 O O . ARG B 1 75 ? 6.82 -26.594 3.625 1 54.66 75 ARG B O 1
ATOM 2886 N N . GLY B 1 76 ? 6.762 -27.031 5.852 1 52.84 76 GLY B N 1
ATOM 2887 C CA . GLY B 1 76 ? 6.07 -28.297 5.609 1 52.84 76 GLY B CA 1
ATOM 2888 C C . GLY B 1 76 ? 4.672 -28.109 5.055 1 52.84 76 GLY B C 1
ATOM 2889 O O . GLY B 1 76 ? 4.25 -28.828 4.152 1 52.84 76 GLY B O 1
ATOM 2890 N N . ALA B 1 77 ? 3.984 -27.188 5.676 1 52.38 77 ALA B N 1
ATOM 2891 C CA . ALA B 1 77 ? 2.65 -26.891 5.164 1 52.38 77 ALA B CA 1
ATOM 2892 C C . ALA B 1 77 ? 2.711 -26.422 3.709 1 52.38 77 ALA B C 1
ATOM 2894 O O . ALA B 1 77 ? 1.847 -26.781 2.904 1 52.38 77 ALA B O 1
ATOM 2895 N N . LEU B 1 78 ? 3.67 -25.734 3.461 1 51.78 78 LEU B N 1
ATOM 2896 C CA . LEU B 1 78 ? 3.893 -25.359 2.068 1 51.78 78 LEU B CA 1
ATOM 2897 C C . LEU B 1 78 ? 4.121 -26.594 1.201 1 51.78 78 LEU B C 1
ATOM 2899 O O . LEU B 1 78 ? 3.635 -26.656 0.07 1 51.78 78 LEU B O 1
ATOM 2903 N N . GLU B 1 79 ? 4.812 -27.484 1.862 1 49.81 79 GLU B N 1
ATOM 2904 C CA . GLU B 1 79 ? 5.031 -28.734 1.145 1 49.81 79 GLU B CA 1
ATOM 2905 C C . GLU B 1 79 ? 3.729 -29.516 0.984 1 49.81 79 GLU B C 1
ATOM 2907 O O . GLU B 1 79 ? 3.484 -30.125 -0.062 1 49.81 79 GLU B O 1
ATOM 2912 N N . ALA B 1 80 ? 2.951 -29.516 2.008 1 48.06 80 ALA B N 1
ATOM 2913 C CA . ALA B 1 80 ? 1.651 -30.172 1.899 1 48.06 80 ALA B CA 1
ATOM 2914 C C . ALA B 1 80 ? 0.778 -29.484 0.852 1 48.06 80 ALA B C 1
ATOM 2916 O O . ALA B 1 80 ? 0.111 -30.156 0.058 1 48.06 80 ALA B O 1
ATOM 2917 N N . ASP B 1 81 ? 0.719 -28.234 0.89 1 48.91 81 ASP B N 1
ATOM 2918 C CA . ASP B 1 81 ? -0.003 -27.5 -0.138 1 48.91 81 ASP B CA 1
ATOM 2919 C C . ASP B 1 81 ? 0.525 -27.828 -1.531 1 48.91 81 ASP B C 1
ATOM 2921 O O . ASP B 1 81 ? -0.247 -27.906 -2.488 1 48.91 81 ASP B O 1
ATOM 2925 N N . ARG B 1 82 ? 1.748 -28.047 -1.489 1 48.66 82 ARG B N 1
ATOM 2926 C CA . ARG B 1 82 ? 2.375 -28.469 -2.738 1 48.66 82 ARG B CA 1
ATOM 2927 C C . ARG B 1 82 ? 1.805 -29.797 -3.217 1 48.66 82 ARG B C 1
ATOM 2929 O O . ARG B 1 82 ? 1.552 -29.984 -4.41 1 48.66 82 ARG B O 1
ATOM 2936 N N . VAL B 1 83 ? 1.714 -30.625 -2.277 1 43.44 83 VAL B N 1
ATOM 2937 C CA . VAL B 1 83 ? 1.192 -31.922 -2.656 1 43.44 83 VAL B CA 1
ATOM 2938 C C . VAL B 1 83 ? -0.219 -31.781 -3.219 1 43.44 83 VAL B C 1
ATOM 2940 O O . VAL B 1 83 ? -0.552 -32.375 -4.246 1 43.44 83 VAL B O 1
ATOM 2943 N N . VAL B 1 84 ? -0.939 -31.031 -2.549 1 43.69 84 VAL B N 1
ATOM 2944 C CA . VAL B 1 84 ? -2.301 -30.812 -3.025 1 43.69 84 VAL B CA 1
ATOM 2945 C C . VAL B 1 84 ? -2.266 -30.109 -4.383 1 43.69 84 VAL B C 1
ATOM 2947 O O . VAL B 1 84 ? -2.988 -30.5 -5.305 1 43.69 84 VAL B O 1
ATOM 2950 N N . SER B 1 85 ? -1.441 -29.109 -4.418 1 47.25 85 SER B N 1
ATOM 2951 C CA . SER B 1 85 ? -1.288 -28.406 -5.688 1 47.25 85 SER B CA 1
ATOM 2952 C C . SER B 1 85 ? -0.778 -29.344 -6.777 1 47.25 85 SER B C 1
ATOM 2954 O O . SER B 1 85 ? -1.214 -29.266 -7.93 1 47.25 85 SER B O 1
ATOM 2956 N N . ASP B 1 86 ? 0.11 -30.203 -6.387 1 45.41 86 ASP B N 1
ATOM 2957 C CA . ASP B 1 86 ? 0.623 -31.188 -7.34 1 45.41 86 ASP B CA 1
ATOM 2958 C C . ASP B 1 86 ? -0.481 -32.125 -7.801 1 45.41 86 ASP B C 1
ATOM 2960 O O . ASP B 1 86 ? -0.553 -32.469 -8.984 1 45.41 86 ASP B O 1
ATOM 2964 N N . ILE B 1 87 ? -1.152 -32.469 -6.926 1 42.41 87 ILE B N 1
ATOM 2965 C CA . ILE B 1 87 ? -2.266 -33.344 -7.297 1 42.41 87 ILE B CA 1
ATOM 2966 C C . ILE B 1 87 ? -3.219 -32.562 -8.227 1 42.41 87 ILE B C 1
ATOM 2968 O O . ILE B 1 87 ? -3.688 -33.125 -9.227 1 42.41 87 ILE B O 1
ATOM 2972 N N . GLU B 1 88 ? -3.451 -31.375 -7.84 1 46.25 88 GLU B N 1
ATOM 2973 C CA . GLU B 1 88 ? -4.344 -30.562 -8.664 1 46.25 88 GLU B CA 1
ATOM 2974 C C . GLU B 1 88 ? -3.717 -30.266 -10.023 1 46.25 88 GLU B C 1
ATOM 2976 O O . GLU B 1 88 ? -4.41 -30.266 -11.047 1 46.25 88 GLU B O 1
ATOM 2981 N N . ALA B 1 89 ? -2.422 -30.031 -9.977 1 46.62 89 ALA B N 1
ATOM 2982 C CA . ALA B 1 89 ? -1.682 -29.781 -11.211 1 46.62 89 ALA B CA 1
ATOM 2983 C C . ALA B 1 89 ? -1.736 -31 -12.125 1 46.62 89 ALA B C 1
ATOM 2985 O O . ALA B 1 89 ? -1.67 -30.875 -13.352 1 46.62 89 ALA B O 1
ATOM 2986 N N . LEU B 1 90 ? -1.666 -32.156 -11.539 1 43.5 90 LEU B N 1
ATOM 2987 C CA . LEU B 1 90 ? -1.838 -33.344 -12.375 1 43.5 90 LEU B CA 1
ATOM 2988 C C . LEU B 1 90 ? -3.092 -33.219 -13.234 1 43.5 90 LEU B C 1
ATOM 2990 O O . LEU B 1 90 ? -3.166 -33.812 -14.312 1 43.5 90 LEU B O 1
ATOM 2994 N N . GLN B 1 91 ? -3.98 -32.594 -12.719 1 45.56 91 GLN B N 1
ATOM 2995 C CA . GLN B 1 91 ? -5.164 -32.438 -13.555 1 45.56 91 GLN B CA 1
ATOM 2996 C C . GLN B 1 91 ? -5 -31.281 -14.523 1 45.56 91 GLN B C 1
ATOM 2998 O O . GLN B 1 91 ? -5.953 -30.891 -15.211 1 45.56 91 GLN B O 1
ATOM 3003 N N . GLY B 1 92 ? -3.699 -30.844 -14.719 1 53.84 92 GLY B N 1
ATOM 3004 C CA . GLY B 1 92 ? -3.422 -29.656 -15.523 1 53.84 92 GLY B CA 1
ATOM 3005 C C . GLY B 1 92 ? -3.422 -28.375 -14.727 1 53.84 92 GLY B C 1
ATOM 3006 O O . GLY B 1 92 ? -3.76 -28.375 -13.539 1 53.84 92 GLY B O 1
ATOM 3007 N N . LEU B 1 93 ? -2.621 -27.422 -15.211 1 59.94 93 LEU B N 1
ATOM 3008 C CA . LEU B 1 93 ? -2.525 -26.109 -14.594 1 59.94 93 LEU B CA 1
ATOM 3009 C C . LEU B 1 93 ? -3.891 -25.422 -14.547 1 59.94 93 LEU B C 1
ATOM 3011 O O . LEU B 1 93 ? -4.039 -24.281 -14.992 1 59.94 93 LEU B O 1
ATOM 3015 N N . ARG B 1 94 ? -4.887 -26.172 -14.141 1 65.56 94 ARG B N 1
ATOM 3016 C CA . ARG B 1 94 ? -6.238 -25.625 -14.266 1 65.56 94 ARG B CA 1
ATOM 3017 C C . ARG B 1 94 ? -6.598 -24.766 -13.062 1 65.56 94 ARG B C 1
ATOM 3019 O O . ARG B 1 94 ? -7.297 -23.766 -13.203 1 65.56 94 ARG B O 1
ATOM 3026 N N . ARG B 1 95 ? -6.008 -25.125 -11.836 1 75.81 95 ARG B N 1
ATOM 3027 C CA . ARG B 1 95 ? -6.344 -24.344 -10.648 1 75.81 95 ARG B CA 1
ATOM 3028 C C . ARG B 1 95 ? -5.176 -24.312 -9.664 1 75.81 95 ARG B C 1
ATOM 3030 O O . ARG B 1 95 ? -4.277 -25.156 -9.727 1 75.81 95 ARG B O 1
ATOM 3037 N N . GLY B 1 96 ? -5.016 -23.25 -8.93 1 82.62 96 GLY B N 1
ATOM 3038 C CA . GLY B 1 96 ? -3.988 -23.125 -7.91 1 82.62 96 GLY B CA 1
ATOM 3039 C C . GLY B 1 96 ? -3.883 -21.719 -7.332 1 82.62 96 GLY B C 1
ATOM 3040 O O . GLY B 1 96 ? -4.484 -20.781 -7.855 1 82.62 96 GLY B O 1
ATOM 3041 N N . VAL B 1 97 ? -3.158 -21.734 -6.199 1 87.62 97 VAL B N 1
ATOM 3042 C CA . VAL B 1 97 ? -2.941 -20.469 -5.52 1 87.62 97 VAL B CA 1
ATOM 3043 C C . VAL B 1 97 ? -1.448 -20.156 -5.473 1 87.62 97 VAL B C 1
ATOM 3045 O O . VAL B 1 97 ? -0.633 -21.031 -5.176 1 87.62 97 VAL B O 1
ATOM 3048 N N . VAL B 1 98 ? -1.117 -19 -5.867 1 93.19 98 VAL B N 1
ATOM 3049 C CA . VAL B 1 98 ? 0.256 -18.531 -5.758 1 93.19 98 VAL B CA 1
ATOM 3050 C C . VAL B 1 98 ? 0.323 -17.375 -4.75 1 93.19 98 VAL B C 1
ATOM 3052 O O . VAL B 1 98 ? -0.362 -16.375 -4.906 1 93.19 98 VAL B O 1
ATOM 3055 N N . ARG B 1 99 ? 1.122 -17.547 -3.734 1 94.38 99 ARG B N 1
ATOM 3056 C CA . ARG B 1 99 ? 1.363 -16.5 -2.75 1 94.38 99 ARG B CA 1
ATOM 3057 C C . ARG B 1 99 ? 2.611 -15.703 -3.1 1 94.38 99 ARG B C 1
ATOM 3059 O O . ARG B 1 99 ? 3.723 -16.234 -3.094 1 94.38 99 ARG B O 1
ATOM 3066 N N . VAL B 1 100 ? 2.328 -14.414 -3.348 1 97.75 100 VAL B N 1
ATOM 3067 C CA . VAL B 1 100 ? 3.414 -13.531 -3.77 1 97.75 100 VAL B CA 1
ATOM 3068 C C . VAL B 1 100 ? 3.639 -12.445 -2.719 1 97.75 100 VAL B C 1
ATOM 3070 O O . VAL B 1 100 ? 2.684 -11.852 -2.219 1 97.75 100 VAL B O 1
ATOM 3073 N N . CYS B 1 101 ? 4.859 -12.266 -2.312 1 97.5 101 CYS B N 1
ATOM 3074 C CA . CYS B 1 101 ? 5.273 -11.125 -1.509 1 97.5 101 CYS B CA 1
ATOM 3075 C C . CYS B 1 101 ? 6.234 -10.234 -2.285 1 97.5 101 CYS B C 1
ATOM 3077 O O . CYS B 1 101 ? 7.172 -10.727 -2.918 1 97.5 101 CYS B O 1
ATOM 3079 N N . SER B 1 102 ? 5.957 -8.922 -2.244 1 96.62 102 SER B N 1
ATOM 3080 C CA . SER B 1 102 ? 6.812 -8.07 -3.061 1 96.62 102 SER B CA 1
ATOM 3081 C C . SER B 1 102 ? 7.039 -6.719 -2.391 1 96.62 102 SER B C 1
ATOM 3083 O O . SER B 1 102 ? 6.301 -6.336 -1.479 1 96.62 102 SER B O 1
ATOM 3085 N N . SER B 1 103 ? 8.117 -6.082 -2.887 1 94.19 103 SER B N 1
ATOM 3086 C CA . SER B 1 103 ? 8.289 -4.664 -2.59 1 94.19 103 SER B CA 1
ATOM 3087 C C . SER B 1 103 ? 7.25 -3.816 -3.318 1 94.19 103 SER B C 1
ATOM 3089 O O . SER B 1 103 ? 6.734 -4.223 -4.363 1 94.19 103 SER B O 1
ATOM 3091 N N . GLY B 1 104 ? 6.977 -2.699 -2.789 1 91.12 104 GLY B N 1
ATOM 3092 C CA . GLY B 1 104 ? 5.844 -1.871 -3.17 1 91.12 104 GLY B CA 1
ATOM 3093 C C . GLY B 1 104 ? 5.859 -1.476 -4.633 1 91.12 104 GLY B C 1
ATOM 3094 O O . GLY B 1 104 ? 4.816 -1.48 -5.293 1 91.12 104 GLY B O 1
ATOM 3095 N N . GLY B 1 105 ? 6.941 -1.153 -5.18 1 89.88 105 GLY B N 1
ATOM 3096 C CA . GLY B 1 105 ? 7.02 -0.689 -6.559 1 89.88 105 GLY B CA 1
ATOM 3097 C C . GLY B 1 105 ? 6.48 -1.694 -7.559 1 89.88 105 GLY B C 1
ATOM 3098 O O . GLY B 1 105 ? 5.84 -1.317 -8.539 1 89.88 105 GLY B O 1
ATOM 3099 N N . PHE B 1 106 ? 6.641 -2.949 -7.281 1 93.12 106 PHE B N 1
ATOM 3100 C CA . PHE B 1 106 ? 6.238 -3.998 -8.211 1 93.12 106 PHE B CA 1
ATOM 3101 C C . PHE B 1 106 ? 4.738 -4.238 -8.148 1 93.12 106 PHE B C 1
ATOM 3103 O O . PHE B 1 106 ? 4.141 -4.738 -9.102 1 93.12 106 PHE B O 1
ATOM 3110 N N . ALA B 1 107 ? 4.168 -3.867 -7.047 1 93.31 107 ALA B N 1
ATOM 3111 C CA . ALA B 1 107 ? 2.77 -4.199 -6.781 1 93.31 107 ALA B CA 1
ATOM 3112 C C . ALA B 1 107 ? 1.833 -3.189 -7.441 1 93.31 107 ALA B C 1
ATOM 3114 O O . ALA B 1 107 ? 0.621 -3.408 -7.5 1 93.31 107 ALA B O 1
ATOM 3115 N N . ILE B 1 108 ? 2.365 -2.152 -7.957 1 89.06 108 ILE B N 1
ATOM 3116 C CA . ILE B 1 108 ? 1.532 -1.097 -8.523 1 89.06 108 ILE B CA 1
ATOM 3117 C C . ILE B 1 108 ? 1.041 -1.514 -9.906 1 89.06 108 ILE B C 1
ATOM 3119 O O . ILE B 1 108 ? -0.162 -1.681 -10.125 1 89.06 108 ILE B O 1
ATOM 3123 N N . GLU B 1 109 ? 1.956 -1.828 -10.734 1 87.25 109 GLU B N 1
ATOM 3124 C CA . GLU B 1 109 ? 1.582 -2.094 -12.117 1 87.25 109 GLU B CA 1
ATOM 3125 C C . GLU B 1 109 ? 2.156 -3.424 -12.602 1 87.25 109 GLU B C 1
ATOM 3127 O O . GLU B 1 109 ? 1.445 -4.23 -13.203 1 87.25 109 GLU B O 1
ATOM 3132 N N . PHE B 1 110 ? 3.4 -3.732 -12.312 1 90.25 110 PHE B N 1
ATOM 3133 C CA . PHE B 1 110 ? 4.105 -4.871 -12.891 1 90.25 110 PHE B CA 1
ATOM 3134 C C . PHE B 1 110 ? 3.422 -6.18 -12.516 1 90.25 110 PHE B C 1
ATOM 3136 O O . PHE B 1 110 ? 3.055 -6.969 -13.383 1 90.25 110 PHE B O 1
ATOM 3143 N N . LEU B 1 111 ? 3.203 -6.379 -11.227 1 95.31 111 LEU B N 1
ATOM 3144 C CA . LEU B 1 111 ? 2.689 -7.668 -10.773 1 95.31 111 LEU B CA 1
ATOM 3145 C C . LEU B 1 111 ? 1.223 -7.832 -11.156 1 95.31 111 LEU B C 1
ATOM 3147 O O . LEU B 1 111 ? 0.822 -8.883 -11.656 1 95.31 111 LEU B O 1
ATOM 3151 N N . PRO B 1 112 ? 0.402 -6.785 -10.938 1 95.31 112 PRO B N 1
ATOM 3152 C CA . PRO B 1 112 ? -0.983 -6.961 -11.383 1 95.31 112 PRO B CA 1
ATOM 3153 C C . PRO B 1 112 ? -1.093 -7.25 -12.875 1 95.31 112 PRO B C 1
ATOM 3155 O O . PRO B 1 112 ? -1.926 -8.062 -13.289 1 95.31 112 PRO B O 1
ATOM 3158 N N . ARG B 1 113 ? -0.294 -6.648 -13.664 1 93.56 113 ARG B N 1
ATOM 3159 C CA . ARG B 1 113 ? -0.275 -6.934 -15.094 1 93.56 113 ARG B CA 1
ATOM 3160 C C . ARG B 1 113 ? 0.167 -8.367 -15.359 1 93.56 113 ARG B C 1
ATOM 3162 O O . ARG B 1 113 ? -0.461 -9.086 -16.141 1 93.56 113 ARG B O 1
ATOM 3169 N N . ALA B 1 114 ? 1.234 -8.742 -14.75 1 95.5 114 ALA B N 1
ATOM 3170 C CA . ALA B 1 114 ? 1.749 -10.102 -14.906 1 95.5 114 ALA B CA 1
ATOM 3171 C C . ALA B 1 114 ? 0.698 -11.133 -14.516 1 95.5 114 ALA B C 1
ATOM 3173 O O . ALA B 1 114 ? 0.538 -12.156 -15.195 1 95.5 114 ALA B O 1
ATOM 3174 N N . MET B 1 115 ? -0.015 -10.875 -13.406 1 97.5 115 MET B N 1
ATOM 3175 C CA . MET B 1 115 ? -1.035 -11.789 -12.906 1 97.5 115 MET B CA 1
ATOM 3176 C C . MET B 1 115 ? -2.211 -11.875 -13.875 1 97.5 115 MET B C 1
ATOM 3178 O O . MET B 1 115 ? -2.709 -12.961 -14.164 1 97.5 115 MET B O 1
ATOM 3182 N N . ALA B 1 116 ? -2.641 -10.75 -14.383 1 96.62 116 ALA B N 1
ATOM 3183 C CA . ALA B 1 116 ? -3.738 -10.719 -15.344 1 96.62 116 ALA B CA 1
ATOM 3184 C C . ALA B 1 116 ? -3.375 -11.492 -16.609 1 96.62 116 ALA B C 1
ATOM 3186 O O . ALA B 1 116 ? -4.16 -12.312 -17.094 1 96.62 116 ALA B O 1
ATOM 3187 N N . LEU B 1 117 ? -2.182 -11.234 -17.156 1 95.75 117 LEU B N 1
ATOM 3188 C CA . LEU B 1 117 ? -1.704 -11.906 -18.359 1 95.75 117 LEU B CA 1
ATOM 3189 C C . LEU B 1 117 ? -1.598 -13.414 -18.125 1 95.75 117 LEU B C 1
ATOM 3191 O O . LEU B 1 117 ? -1.955 -14.203 -19 1 95.75 117 LEU B O 1
ATOM 3195 N N . PHE B 1 118 ? -1.09 -13.789 -16.984 1 96.44 118 PHE B N 1
ATOM 3196 C CA . PHE B 1 118 ? -0.936 -15.203 -16.656 1 96.44 118 PHE B CA 1
ATOM 3197 C C . PHE B 1 118 ? -2.289 -15.906 -16.641 1 96.44 118 PHE B C 1
ATOM 3199 O O . PHE B 1 118 ? -2.41 -17.047 -17.109 1 96.44 118 PHE B O 1
ATOM 3206 N N . ARG B 1 119 ? -3.299 -15.227 -16.141 1 95.44 119 ARG B N 1
ATOM 3207 C CA . ARG B 1 119 ? -4.625 -15.812 -15.992 1 95.44 119 ARG B CA 1
ATOM 3208 C C . ARG B 1 119 ? -5.328 -15.93 -17.344 1 95.44 119 ARG B C 1
ATOM 3210 O O . ARG B 1 119 ? -6.332 -16.625 -17.469 1 95.44 119 ARG B O 1
ATOM 3217 N N . GLU B 1 120 ? -4.891 -15.172 -18.328 1 94.06 120 GLU B N 1
ATOM 3218 C CA . GLU B 1 120 ? -5.395 -15.383 -19.672 1 94.06 120 GLU B CA 1
ATOM 3219 C C . GLU B 1 120 ? -5.105 -16.812 -20.156 1 94.06 120 GLU B C 1
ATOM 3221 O O . GLU B 1 120 ? -5.926 -17.406 -20.859 1 94.06 120 GLU B O 1
ATOM 3226 N N . GLN B 1 121 ? -3.947 -17.281 -19.766 1 90.81 121 GLN B N 1
ATOM 3227 C CA . GLN B 1 121 ? -3.533 -18.641 -20.125 1 90.81 121 GLN B CA 1
ATOM 3228 C C . GLN B 1 121 ? -4.039 -19.656 -19.125 1 90.81 121 GLN B C 1
ATOM 3230 O O . GLN B 1 121 ? -4.367 -20.797 -19.484 1 90.81 121 GLN B O 1
ATOM 3235 N N . TYR B 1 122 ? -4.102 -19.203 -17.922 1 92.12 122 TYR B N 1
ATOM 3236 C CA . TYR B 1 122 ? -4.504 -20.094 -16.844 1 92.12 122 TYR B CA 1
ATOM 3237 C C . TYR B 1 122 ? -5.586 -19.438 -15.984 1 92.12 122 TYR B C 1
ATOM 3239 O O . TYR B 1 122 ? -5.336 -19.078 -14.828 1 92.12 122 TYR B O 1
ATOM 3247 N N . PRO B 1 123 ? -6.816 -19.453 -16.375 1 90.88 123 PRO B N 1
ATOM 3248 C CA . PRO B 1 123 ? -7.898 -18.688 -15.734 1 90.88 123 PRO B CA 1
ATOM 3249 C C . PRO B 1 123 ? -8.203 -19.188 -14.328 1 90.88 123 PRO B C 1
ATOM 3251 O O . PRO B 1 123 ? -8.812 -18.453 -13.531 1 90.88 123 PRO B O 1
ATOM 3254 N N . GLY B 1 124 ? -7.793 -20.312 -14.016 1 88.56 124 GLY B N 1
ATOM 3255 C CA . GLY B 1 124 ? -8.109 -20.891 -12.711 1 88.56 124 GLY B CA 1
ATOM 3256 C C . GLY B 1 124 ? -7.098 -20.516 -11.641 1 88.56 124 GLY B C 1
ATOM 3257 O O . GLY B 1 124 ? -7.297 -20.812 -10.461 1 88.56 124 GLY B O 1
ATOM 3258 N N . MET B 1 125 ? -6.059 -19.875 -12 1 92.19 125 MET B N 1
ATOM 3259 C CA . MET B 1 125 ? -5.02 -19.484 -11.039 1 92.19 125 MET B CA 1
ATOM 3260 C C . MET B 1 125 ? -5.477 -18.312 -10.18 1 92.19 125 MET B C 1
ATOM 3262 O O . MET B 1 125 ? -6.121 -17.391 -10.672 1 92.19 125 MET B O 1
ATOM 3266 N N . GLN B 1 126 ? -5.156 -18.438 -8.906 1 93.62 126 GLN B N 1
ATOM 3267 C CA . GLN B 1 126 ? -5.449 -17.406 -7.926 1 93.62 126 GLN B CA 1
ATOM 3268 C C . GLN B 1 126 ? -4.168 -16.859 -7.297 1 93.62 126 GLN B C 1
ATOM 3270 O O . GLN B 1 126 ? -3.182 -17.594 -7.168 1 93.62 126 GLN B O 1
ATOM 3275 N N . PHE B 1 127 ? -4.254 -15.594 -6.895 1 96.94 127 PHE B N 1
ATOM 3276 C CA . PHE B 1 127 ? -3.066 -14.953 -6.348 1 96.94 127 PHE B CA 1
ATOM 3277 C C . PHE B 1 127 ? -3.379 -14.289 -5.012 1 96.94 127 PHE B C 1
ATOM 3279 O O . PHE B 1 127 ? -4.461 -13.727 -4.832 1 96.94 127 PHE B O 1
ATOM 3286 N N . HIS B 1 128 ? -2.51 -14.406 -4.141 1 96.12 128 HIS B N 1
ATOM 3287 C CA . HIS B 1 128 ? -2.434 -13.586 -2.941 1 96.12 128 HIS B CA 1
ATOM 3288 C C . HIS B 1 128 ? -1.17 -12.727 -2.939 1 96.12 128 HIS B C 1
ATOM 3290 O O . HIS B 1 128 ? -0.058 -13.258 -2.869 1 96.12 128 HIS B O 1
ATOM 3296 N N . LEU B 1 129 ? -1.382 -11.453 -3.006 1 97.62 129 LEU B N 1
ATOM 3297 C CA . LEU B 1 129 ? -0.241 -10.547 -3.08 1 97.62 129 LEU B CA 1
ATOM 3298 C C . LEU B 1 129 ? -0.148 -9.68 -1.826 1 97.62 129 LEU B C 1
ATOM 3300 O O . LEU B 1 129 ? -1.078 -8.938 -1.511 1 97.62 129 LEU B O 1
ATOM 3304 N N . ARG B 1 130 ? 0.968 -9.766 -1.183 1 95.31 130 ARG B N 1
ATOM 3305 C CA . ARG B 1 130 ? 1.272 -8.914 -0.036 1 95.31 130 ARG B CA 1
ATOM 3306 C C . ARG B 1 130 ? 2.473 -8.016 -0.322 1 95.31 130 ARG B C 1
ATOM 3308 O O . ARG B 1 130 ? 3.445 -8.453 -0.941 1 95.31 130 ARG B O 1
ATOM 3315 N N . VAL B 1 131 ? 2.352 -6.852 0.183 1 94.38 131 VAL B N 1
ATOM 3316 C CA . VAL B 1 131 ? 3.432 -5.887 0.003 1 94.38 131 VAL B CA 1
ATOM 3317 C C . VAL B 1 131 ? 4.137 -5.645 1.336 1 94.38 131 VAL B C 1
ATOM 3319 O O . VAL B 1 131 ? 3.484 -5.422 2.357 1 94.38 131 VAL B O 1
ATOM 3322 N N . GLN B 1 132 ? 5.457 -5.754 1.267 1 92.88 132 GLN B N 1
ATOM 3323 C CA . GLN B 1 132 ? 6.285 -5.539 2.447 1 92.88 132 GLN B CA 1
ATOM 3324 C C . GLN B 1 132 ? 7.582 -4.816 2.086 1 92.88 132 GLN B C 1
ATOM 3326 O O . GLN B 1 132 ? 7.891 -4.637 0.905 1 92.88 132 GLN B O 1
ATOM 3331 N N . ALA B 1 133 ? 8.258 -4.371 3.172 1 90.88 133 ALA B N 1
ATOM 3332 C CA . ALA B 1 133 ? 9.602 -3.859 2.957 1 90.88 133 ALA B CA 1
ATOM 3333 C C . ALA B 1 133 ? 10.523 -4.949 2.418 1 90.88 133 ALA B C 1
ATOM 3335 O O . ALA B 1 133 ? 10.312 -6.137 2.67 1 90.88 133 ALA B O 1
ATOM 3336 N N . PRO B 1 134 ? 11.547 -4.531 1.741 1 90.44 134 PRO B N 1
ATOM 3337 C CA . PRO B 1 134 ? 12.367 -5.492 1.006 1 90.44 134 PRO B CA 1
ATOM 3338 C C . PRO B 1 134 ? 12.891 -6.625 1.891 1 90.44 134 PRO B C 1
ATOM 3340 O O . PRO B 1 134 ? 12.734 -7.797 1.551 1 90.44 134 PRO B O 1
ATOM 3343 N N . ALA B 1 135 ? 13.438 -6.352 3.016 1 89.88 135 ALA B N 1
ATOM 3344 C CA . ALA B 1 135 ? 13.961 -7.387 3.9 1 89.88 135 ALA B CA 1
ATOM 3345 C C . ALA B 1 135 ? 12.852 -8.328 4.363 1 89.88 135 ALA B C 1
ATOM 3347 O O . ALA B 1 135 ? 13.07 -9.531 4.508 1 89.88 135 ALA B O 1
ATOM 3348 N N . ALA B 1 136 ? 11.711 -7.777 4.574 1 91.5 136 ALA B N 1
ATOM 3349 C CA . ALA B 1 136 ? 10.57 -8.562 5.039 1 91.5 136 ALA B CA 1
ATOM 3350 C C . ALA B 1 136 ? 10.062 -9.492 3.938 1 91.5 136 ALA B C 1
ATOM 3352 O O . ALA B 1 136 ? 9.523 -10.562 4.223 1 91.5 136 ALA B O 1
ATOM 3353 N N . VAL B 1 137 ? 10.242 -9.133 2.711 1 95.19 137 VAL B N 1
ATOM 3354 C CA . VAL B 1 137 ? 9.867 -9.992 1.59 1 95.19 137 VAL B CA 1
ATOM 3355 C C . VAL B 1 137 ? 10.688 -11.281 1.627 1 95.19 137 VAL B C 1
ATOM 3357 O O . VAL B 1 137 ? 10.133 -12.375 1.541 1 95.19 137 VAL B O 1
ATOM 3360 N N . THR B 1 138 ? 11.977 -11.117 1.788 1 93.56 138 THR B N 1
ATOM 3361 C CA . THR B 1 138 ? 12.859 -12.273 1.861 1 93.56 138 THR B CA 1
ATOM 3362 C C . THR B 1 138 ? 12.5 -13.156 3.057 1 93.56 138 THR B C 1
ATOM 3364 O O . THR B 1 138 ? 12.477 -14.383 2.947 1 93.56 138 THR B O 1
ATOM 3367 N N . GLN B 1 139 ? 12.172 -12.5 4.137 1 90.38 139 GLN B N 1
ATOM 3368 C CA . GLN B 1 139 ? 11.789 -13.234 5.336 1 90.38 139 GLN B CA 1
ATOM 3369 C C . GLN B 1 139 ? 10.492 -14.016 5.109 1 90.38 139 GLN B C 1
ATOM 3371 O O . GLN B 1 139 ? 10.336 -15.133 5.617 1 90.38 139 GLN B O 1
ATOM 3376 N N . ALA B 1 140 ? 9.562 -13.422 4.383 1 91.06 140 ALA B N 1
ATOM 3377 C CA . ALA B 1 140 ? 8.305 -14.094 4.07 1 91.06 140 ALA B CA 1
ATOM 3378 C C . ALA B 1 140 ? 8.539 -15.359 3.254 1 91.06 140 ALA B C 1
ATOM 3380 O O . ALA B 1 140 ? 7.863 -16.375 3.447 1 91.06 140 ALA B O 1
ATOM 3381 N N . VAL B 1 141 ? 9.492 -15.328 2.355 1 92.31 141 VAL B N 1
ATOM 3382 C CA . VAL B 1 141 ? 9.852 -16.484 1.547 1 92.31 141 VAL B CA 1
ATOM 3383 C C . VAL B 1 141 ? 10.531 -17.531 2.424 1 92.31 141 VAL B C 1
ATOM 3385 O O . VAL B 1 141 ? 10.172 -18.719 2.383 1 92.31 141 VAL B O 1
ATOM 3388 N N . LEU B 1 142 ? 11.43 -17.062 3.258 1 85.5 142 LEU B N 1
ATOM 3389 C CA . LEU B 1 142 ? 12.172 -17.953 4.141 1 85.5 142 LEU B CA 1
ATOM 3390 C C . LEU B 1 142 ? 11.242 -18.656 5.117 1 85.5 142 LEU B C 1
ATOM 3392 O O . LEU B 1 142 ? 11.422 -19.844 5.418 1 85.5 142 LEU B O 1
ATOM 3396 N N . GLY B 1 143 ? 10.297 -17.906 5.535 1 81.31 143 GLY B N 1
ATOM 3397 C CA . GLY B 1 143 ? 9.352 -18.422 6.512 1 81.31 143 GLY B CA 1
ATOM 3398 C C . GLY B 1 143 ? 8.242 -19.25 5.887 1 81.31 143 GLY B C 1
ATOM 3399 O O . GLY B 1 143 ? 7.43 -19.844 6.598 1 81.31 143 GLY B O 1
ATOM 3400 N N . GLY B 1 144 ? 8.141 -19.234 4.594 1 84.19 144 GLY B N 1
ATOM 3401 C CA . GLY B 1 144 ? 7.133 -20.016 3.9 1 84.19 144 GLY B CA 1
ATOM 3402 C C . GLY B 1 144 ? 5.797 -19.312 3.785 1 84.19 144 GLY B C 1
ATOM 3403 O O . GLY B 1 144 ? 4.797 -19.922 3.402 1 84.19 144 GLY B O 1
ATOM 3404 N N . GLU B 1 145 ? 5.762 -18.094 4.133 1 86.12 145 GLU B N 1
ATOM 3405 C CA . GLU B 1 145 ? 4.535 -17.297 4.023 1 86.12 145 GLU B CA 1
ATOM 3406 C C . GLU B 1 145 ? 4.25 -16.922 2.574 1 86.12 145 GLU B C 1
ATOM 3408 O O . GLU B 1 145 ? 3.104 -16.641 2.217 1 86.12 145 GLU B O 1
ATOM 3413 N N . ALA B 1 146 ? 5.277 -16.906 1.772 1 93.44 146 ALA B N 1
ATOM 3414 C CA . ALA B 1 146 ? 5.164 -16.609 0.347 1 93.44 146 ALA B CA 1
ATOM 3415 C C . ALA B 1 146 ? 5.852 -17.688 -0.494 1 93.44 146 ALA B C 1
ATOM 3417 O O . ALA B 1 146 ? 6.918 -18.188 -0.125 1 93.44 146 ALA B O 1
ATOM 3418 N N . ASP B 1 147 ? 5.191 -18 -1.588 1 91.19 147 ASP B N 1
ATOM 3419 C CA . ASP B 1 147 ? 5.801 -18.922 -2.545 1 91.19 147 ASP B CA 1
ATOM 3420 C C . ASP B 1 147 ? 6.898 -18.219 -3.35 1 91.19 147 ASP B C 1
ATOM 3422 O O . ASP B 1 147 ? 7.902 -18.844 -3.699 1 91.19 147 ASP B O 1
ATOM 3426 N N . VAL B 1 148 ? 6.629 -16.938 -3.682 1 96.5 148 VAL B N 1
ATOM 3427 C CA . VAL B 1 148 ? 7.492 -16.156 -4.562 1 96.5 148 VAL B CA 1
ATOM 3428 C C . VAL B 1 148 ? 7.742 -14.781 -3.951 1 96.5 148 VAL B C 1
ATOM 3430 O O . VAL B 1 148 ? 6.82 -14.141 -3.443 1 96.5 148 VAL B O 1
ATOM 3433 N N . GLY B 1 149 ? 9 -14.398 -3.928 1 97.62 149 GLY B N 1
ATOM 3434 C CA . GLY B 1 149 ? 9.375 -13.047 -3.543 1 97.62 149 GLY B CA 1
ATOM 3435 C C . GLY B 1 149 ? 9.93 -12.234 -4.695 1 97.62 149 GLY B C 1
ATOM 3436 O O . GLY B 1 149 ? 10.711 -12.742 -5.5 1 97.62 149 GLY B O 1
ATOM 3437 N N . LEU B 1 150 ? 9.438 -11.055 -4.883 1 96.75 150 LEU B N 1
ATOM 3438 C CA . LEU B 1 150 ? 10 -10.086 -5.812 1 96.75 150 LEU B CA 1
ATOM 3439 C C . LEU B 1 150 ? 10.375 -8.797 -5.094 1 96.75 150 LEU B C 1
ATOM 3441 O O . LEU B 1 150 ? 9.5 -8.031 -4.672 1 96.75 150 LEU B O 1
ATOM 3445 N N . THR B 1 151 ? 11.672 -8.578 -4.969 1 95.38 151 THR B N 1
ATOM 3446 C CA . THR B 1 151 ? 12.086 -7.508 -4.07 1 95.38 151 THR B CA 1
ATOM 3447 C C . THR B 1 151 ? 13.422 -6.918 -4.508 1 95.38 151 THR B C 1
ATOM 3449 O O . THR B 1 151 ? 14 -7.352 -5.508 1 95.38 151 THR B O 1
ATOM 3452 N N . TYR B 1 152 ? 13.773 -5.852 -3.877 1 92.94 152 TYR B N 1
ATOM 3453 C CA . TYR B 1 152 ? 15.109 -5.273 -3.998 1 92.94 152 TYR B CA 1
ATOM 3454 C C . TYR B 1 152 ? 16.031 -5.812 -2.916 1 92.94 152 TYR B C 1
ATOM 3456 O O . TYR B 1 152 ? 15.641 -5.93 -1.753 1 92.94 152 TYR B O 1
ATOM 3464 N N . SER B 1 153 ? 17.109 -6.211 -3.344 1 89.5 153 SER B N 1
ATOM 3465 C CA . SER B 1 153 ? 18.062 -6.789 -2.402 1 89.5 153 SER B CA 1
ATOM 3466 C C . SER B 1 153 ? 19.406 -6.078 -2.471 1 89.5 153 SER B C 1
ATOM 3468 O O . SER B 1 153 ? 19.844 -5.656 -3.545 1 89.5 153 SER B O 1
ATOM 3470 N N . ARG B 1 154 ? 19.922 -5.961 -1.207 1 80 154 ARG B N 1
ATOM 3471 C CA . ARG B 1 154 ? 21.281 -5.41 -1.123 1 80 154 ARG B CA 1
ATOM 3472 C C . ARG B 1 154 ? 22.281 -6.492 -0.752 1 80 154 ARG B C 1
ATOM 3474 O O . ARG B 1 154 ? 23.5 -6.258 -0.798 1 80 154 ARG B O 1
ATOM 3481 N N . ALA B 1 155 ? 21.781 -7.637 -0.376 1 77.38 155 ALA B N 1
ATOM 3482 C CA . ALA B 1 155 ? 22.688 -8.719 0.042 1 77.38 155 ALA B CA 1
ATOM 3483 C C . ALA B 1 155 ? 22.062 -10.078 -0.234 1 77.38 155 ALA B C 1
ATOM 3485 O O . ALA B 1 155 ? 20.828 -10.227 -0.227 1 77.38 155 ALA B O 1
ATOM 3486 N N . ALA B 1 156 ? 22.984 -11 -0.395 1 77.56 156 ALA B N 1
ATOM 3487 C CA . ALA B 1 156 ? 22.531 -12.375 -0.586 1 77.56 156 ALA B CA 1
ATOM 3488 C C . ALA B 1 156 ? 21.984 -12.961 0.714 1 77.56 156 ALA B C 1
ATOM 3490 O O . ALA B 1 156 ? 22.469 -12.625 1.801 1 77.56 156 ALA B O 1
ATOM 3491 N N . ALA B 1 157 ? 20.891 -13.641 0.541 1 84.06 157 ALA B N 1
ATOM 3492 C CA . ALA B 1 157 ? 20.344 -14.352 1.689 1 84.06 157 ALA B CA 1
ATOM 3493 C C . ALA B 1 157 ? 20.531 -15.859 1.55 1 84.06 157 ALA B C 1
ATOM 3495 O O . ALA B 1 157 ? 20.359 -16.406 0.46 1 84.06 157 ALA B O 1
ATOM 3496 N N . ARG B 1 158 ? 20.812 -16.422 2.609 1 84.44 158 ARG B N 1
ATOM 3497 C CA . ARG B 1 158 ? 20.953 -17.859 2.617 1 84.44 158 ARG B CA 1
ATOM 3498 C C . ARG B 1 158 ? 19.609 -18.547 2.414 1 84.44 158 ARG B C 1
ATOM 3500 O O . ARG B 1 158 ? 18.562 -18.016 2.787 1 84.44 158 ARG B O 1
ATOM 3507 N N . ASP B 1 159 ? 19.594 -19.688 1.728 1 87.62 159 ASP B N 1
ATOM 3508 C CA . ASP B 1 159 ? 18.438 -20.562 1.552 1 87.62 159 ASP B CA 1
ATOM 3509 C C . ASP B 1 159 ? 17.406 -19.922 0.607 1 87.62 159 ASP B C 1
ATOM 3511 O O . ASP B 1 159 ? 16.219 -20.25 0.66 1 87.62 159 ASP B O 1
ATOM 3515 N N . ILE B 1 160 ? 17.844 -18.938 -0.055 1 92.75 160 ILE B N 1
ATOM 3516 C CA . ILE B 1 160 ? 17 -18.328 -1.083 1 92.75 160 ILE B CA 1
ATOM 3517 C C . ILE B 1 160 ? 17.531 -18.719 -2.467 1 92.75 160 ILE B C 1
ATOM 3519 O O . ILE B 1 160 ? 18.719 -18.609 -2.734 1 92.75 160 ILE B O 1
ATOM 3523 N N . GLU B 1 161 ? 16.703 -19.266 -3.295 1 93.56 161 GLU B N 1
ATOM 3524 C CA . GLU B 1 161 ? 17 -19.438 -4.715 1 93.56 161 GLU B CA 1
ATOM 3525 C C . GLU B 1 161 ? 16.625 -18.188 -5.508 1 93.56 161 GLU B C 1
ATOM 3527 O O . GLU B 1 161 ? 15.469 -17.75 -5.477 1 93.56 161 GLU B O 1
ATOM 3532 N N . VAL B 1 162 ? 17.562 -17.641 -6.219 1 95.12 162 VAL B N 1
ATOM 3533 C CA . VAL B 1 162 ? 17.344 -16.438 -7.016 1 95.12 162 VAL B CA 1
ATOM 3534 C C . VAL B 1 162 ? 17.172 -16.812 -8.484 1 95.12 162 VAL B C 1
ATOM 3536 O O . VAL B 1 162 ? 18.109 -17.281 -9.125 1 95.12 162 VAL B O 1
ATOM 3539 N N . TRP B 1 163 ? 16 -16.531 -9.031 1 94.38 163 TRP B N 1
ATOM 3540 C CA . TRP B 1 163 ? 15.648 -16.906 -10.398 1 94.38 163 TRP B CA 1
ATOM 3541 C C . TRP B 1 163 ? 16.031 -15.812 -11.375 1 94.38 163 TRP B C 1
ATOM 3543 O O . TRP B 1 163 ? 16.141 -16.062 -12.578 1 94.38 163 TRP B O 1
ATOM 3553 N N . HIS B 1 164 ? 16.062 -14.625 -10.922 1 94.12 164 HIS B N 1
ATOM 3554 C CA . HIS B 1 164 ? 16.422 -13.438 -11.695 1 94.12 164 HIS B CA 1
ATOM 3555 C C . HIS B 1 164 ? 17.094 -12.391 -10.812 1 94.12 164 HIS B C 1
ATOM 3557 O O . HIS B 1 164 ? 16.656 -12.164 -9.672 1 94.12 164 HIS B O 1
ATOM 3563 N N . ARG B 1 165 ? 18.141 -11.883 -11.312 1 93.44 165 ARG B N 1
ATOM 3564 C CA . ARG B 1 165 ? 18.844 -10.789 -10.641 1 93.44 165 ARG B CA 1
ATOM 3565 C C . ARG B 1 165 ? 19.25 -9.711 -11.633 1 93.44 165 ARG B C 1
ATOM 3567 O O . ARG B 1 165 ? 19.828 -10.016 -12.688 1 93.44 165 ARG B O 1
ATOM 3574 N N . GLN B 1 166 ? 18.891 -8.516 -11.281 1 91.06 166 GLN B N 1
ATOM 3575 C CA . GLN B 1 166 ? 19.234 -7.379 -12.125 1 91.06 166 GLN B CA 1
ATOM 3576 C C . GLN B 1 166 ? 19.547 -6.141 -11.289 1 91.06 166 GLN B C 1
ATOM 3578 O O . GLN B 1 166 ? 18.797 -5.805 -10.375 1 91.06 166 GLN B O 1
ATOM 3583 N N . VAL B 1 167 ? 20.641 -5.578 -11.664 1 89.12 167 VAL B N 1
ATOM 3584 C CA . VAL B 1 167 ? 20.969 -4.328 -10.992 1 89.12 167 VAL B CA 1
ATOM 3585 C C . VAL B 1 167 ? 19.875 -3.291 -11.266 1 89.12 167 VAL B C 1
ATOM 3587 O O . VAL B 1 167 ? 19.406 -3.174 -12.398 1 89.12 167 VAL B O 1
ATOM 3590 N N . SER B 1 168 ? 19.469 -2.664 -10.234 1 89.94 168 SER B N 1
ATOM 3591 C CA . SER B 1 168 ? 18.422 -1.653 -10.344 1 89.94 168 SER B CA 1
ATOM 3592 C C . SER B 1 168 ? 18.812 -0.375 -9.602 1 89.94 168 SER B C 1
ATOM 3594 O O . SER B 1 168 ? 18.531 -0.232 -8.414 1 89.94 168 SER B O 1
ATOM 3596 N N . PRO B 1 169 ? 19.281 0.576 -10.352 1 89.75 169 PRO B N 1
ATOM 3597 C CA . PRO B 1 169 ? 19.672 1.84 -9.719 1 89.75 169 PRO B CA 1
ATOM 3598 C C . PRO B 1 169 ? 18.469 2.621 -9.188 1 89.75 169 PRO B C 1
ATOM 3600 O O . PRO B 1 169 ? 17.359 2.496 -9.711 1 89.75 169 PRO B O 1
ATOM 3603 N N . VAL B 1 170 ? 18.797 3.396 -8.109 1 94.19 170 VAL B N 1
ATOM 3604 C CA . VAL B 1 170 ? 17.828 4.359 -7.602 1 94.19 170 VAL B CA 1
ATOM 3605 C C . VAL B 1 170 ? 17.859 5.625 -8.453 1 94.19 170 VAL B C 1
ATOM 3607 O O . VAL B 1 170 ? 18.922 6.188 -8.703 1 94.19 170 VAL B O 1
ATOM 3610 N N . VAL B 1 171 ? 16.703 6.02 -8.938 1 95.5 171 VAL B N 1
ATOM 3611 C CA . VAL B 1 171 ? 16.609 7.211 -9.773 1 95.5 171 VAL B CA 1
ATOM 3612 C C . VAL B 1 171 ? 15.742 8.26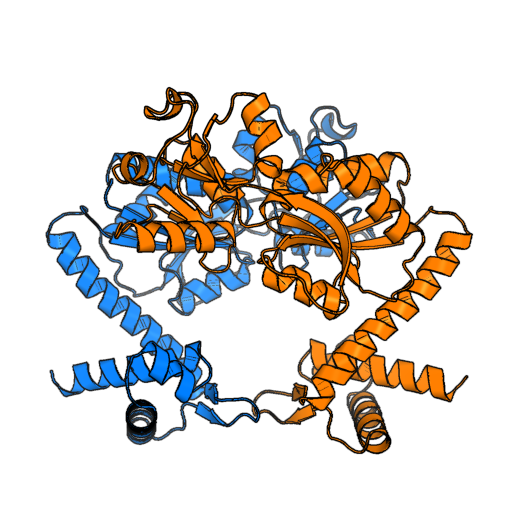6 -9.086 1 95.5 171 VAL B C 1
ATOM 3614 O O . VAL B 1 171 ? 14.945 7.938 -8.211 1 95.5 171 VAL B O 1
ATOM 3617 N N . ALA B 1 172 ? 15.945 9.477 -9.469 1 97.31 172 ALA B N 1
ATOM 3618 C CA . ALA B 1 172 ? 15.062 10.555 -9.047 1 97.31 172 ALA B CA 1
ATOM 3619 C C . ALA B 1 172 ? 13.852 10.672 -9.969 1 97.31 172 ALA B C 1
ATOM 3621 O O . ALA B 1 172 ? 14 10.672 -11.195 1 97.31 172 ALA B O 1
ATOM 3622 N N . ILE B 1 173 ? 12.703 10.758 -9.336 1 96.88 173 ILE B N 1
ATOM 3623 C CA . ILE B 1 173 ? 11.461 10.891 -10.086 1 96.88 173 ILE B CA 1
ATOM 3624 C C . ILE B 1 173 ? 10.914 12.305 -9.93 1 96.88 173 ILE B C 1
ATOM 3626 O O . ILE B 1 173 ? 10.945 12.875 -8.836 1 96.88 173 ILE B O 1
ATOM 3630 N N . MET B 1 174 ? 10.484 12.836 -11.062 1 98 174 MET B N 1
ATOM 3631 C CA . MET B 1 174 ? 9.945 14.195 -11.07 1 98 174 MET B CA 1
ATOM 3632 C C . MET B 1 174 ? 8.961 14.383 -12.219 1 98 174 MET B C 1
ATOM 3634 O O . MET B 1 174 ? 8.836 13.508 -13.078 1 98 174 MET B O 1
ATOM 3638 N N . ARG B 1 175 ? 8.242 15.453 -12.172 1 97.38 175 ARG B N 1
ATOM 3639 C CA . ARG B 1 175 ? 7.441 15.82 -13.336 1 97.38 175 ARG B CA 1
ATOM 3640 C C . ARG B 1 175 ? 8.328 16.188 -14.523 1 97.38 175 ARG B C 1
ATOM 3642 O O . ARG B 1 175 ? 9.445 16.688 -14.336 1 97.38 175 ARG B O 1
ATOM 3649 N N . PRO B 1 176 ? 7.789 15.961 -15.703 1 96.31 176 PRO B N 1
ATOM 3650 C CA . PRO B 1 176 ? 8.586 16.281 -16.891 1 96.31 176 PRO B CA 1
ATOM 3651 C C . PRO B 1 176 ? 8.891 17.781 -17 1 96.31 176 PRO B C 1
ATOM 3653 O O . PRO B 1 176 ? 9.875 18.172 -17.641 1 96.31 176 PRO B O 1
ATOM 3656 N N . ASP B 1 177 ? 8.094 18.594 -16.375 1 96.38 177 ASP B N 1
ATOM 3657 C CA . ASP B 1 177 ? 8.281 20.031 -16.469 1 96.38 177 ASP B CA 1
ATOM 3658 C C . ASP B 1 177 ? 9.102 20.547 -15.289 1 96.38 177 ASP B C 1
ATOM 3660 O O . ASP B 1 177 ? 9.258 21.766 -15.125 1 96.38 177 ASP B O 1
ATOM 3664 N N . HIS B 1 178 ? 9.57 19.688 -14.477 1 96.69 178 HIS B N 1
ATOM 3665 C CA . HIS B 1 178 ? 10.398 20.094 -13.352 1 96.69 178 HIS B CA 1
ATOM 3666 C C . HIS B 1 178 ? 11.711 20.703 -13.82 1 96.69 178 HIS B C 1
ATOM 3668 O O . HIS B 1 178 ? 12.266 20.281 -14.844 1 96.69 178 HIS B O 1
ATOM 3674 N N . ALA B 1 179 ? 12.266 21.609 -13.109 1 96.38 179 ALA B N 1
ATOM 3675 C CA . ALA B 1 179 ? 13.484 22.344 -13.453 1 96.38 179 ALA B CA 1
ATOM 3676 C C . ALA B 1 179 ? 14.656 21.375 -13.656 1 96.38 179 ALA B C 1
ATOM 3678 O O . ALA B 1 179 ? 15.531 21.625 -14.492 1 96.38 179 ALA B O 1
ATOM 3679 N N . LEU B 1 180 ? 14.672 20.344 -12.953 1 97.38 180 LEU B N 1
ATOM 3680 C CA . LEU B 1 180 ? 15.797 19.422 -13 1 97.38 180 LEU B CA 1
ATOM 3681 C C . LEU B 1 180 ? 15.648 18.422 -14.148 1 97.38 180 LEU B C 1
ATOM 3683 O O . LEU B 1 180 ? 16.578 17.688 -14.469 1 97.38 180 LEU B O 1
ATOM 3687 N N . ALA B 1 181 ? 14.477 18.391 -14.742 1 96.75 181 ALA B N 1
ATOM 3688 C CA . ALA B 1 181 ? 14.203 17.406 -15.789 1 96.75 181 ALA B CA 1
ATOM 3689 C C . ALA B 1 181 ? 15.047 17.688 -17.031 1 96.75 181 ALA B C 1
ATOM 3691 O O . ALA B 1 181 ? 15.188 16.812 -17.891 1 96.75 181 ALA B O 1
ATOM 3692 N N . ARG B 1 182 ? 15.641 18.781 -17.141 1 95.19 182 ARG B N 1
ATOM 3693 C CA . ARG B 1 182 ? 16.453 19.172 -18.281 1 95.19 182 ARG B CA 1
ATOM 3694 C C . ARG B 1 182 ? 17.828 18.484 -18.234 1 95.19 182 ARG B C 1
ATOM 3696 O O . ARG B 1 182 ? 18.531 18.422 -19.234 1 95.19 182 ARG B O 1
ATOM 3703 N N . HIS B 1 183 ? 18.172 18.031 -17.094 1 95.88 183 HIS B N 1
ATOM 3704 C CA . HIS B 1 183 ? 19.484 17.406 -16.922 1 95.88 183 HIS B CA 1
ATOM 3705 C C . HIS B 1 183 ? 19.422 15.914 -17.234 1 95.88 183 HIS B C 1
ATOM 3707 O O . HIS B 1 183 ? 18.438 15.25 -16.875 1 95.88 183 HIS B O 1
ATOM 3713 N N . ALA B 1 184 ? 20.438 15.391 -17.812 1 93.56 184 ALA B N 1
ATOM 3714 C CA . ALA B 1 184 ? 20.531 13.961 -18.094 1 93.56 184 ALA B CA 1
ATOM 3715 C C . ALA B 1 184 ? 20.703 13.156 -16.812 1 93.56 184 ALA B C 1
ATOM 3717 O O . ALA B 1 184 ? 20.281 12.008 -16.719 1 93.56 184 ALA B O 1
ATOM 3718 N N . SER B 1 185 ? 21.375 13.742 -15.93 1 96.19 185 SER B N 1
ATOM 3719 C CA . SER B 1 185 ? 21.578 13.219 -14.586 1 96.19 185 SER B CA 1
ATOM 3720 C C . SER B 1 185 ? 21.656 14.344 -13.555 1 96.19 185 SER B C 1
ATOM 3722 O O . SER B 1 185 ? 21.844 15.508 -13.914 1 96.19 185 SER B O 1
ATOM 3724 N N . ILE B 1 186 ? 21.422 13.969 -12.273 1 97.44 186 ILE B N 1
ATOM 3725 C CA . ILE B 1 186 ? 21.391 15.016 -11.25 1 97.44 186 ILE B CA 1
ATOM 3726 C C . ILE B 1 186 ? 22.156 14.547 -10.016 1 97.44 186 ILE B C 1
ATOM 3728 O O . ILE B 1 186 ? 22.391 13.352 -9.836 1 97.44 186 ILE B O 1
ATOM 3732 N N . THR B 1 187 ? 22.562 15.539 -9.195 1 97 187 THR B N 1
ATOM 3733 C CA . THR B 1 187 ? 23.25 15.266 -7.941 1 97 187 THR B CA 1
ATOM 3734 C C . THR B 1 187 ? 22.344 15.555 -6.75 1 97 187 THR B C 1
ATOM 3736 O O . THR B 1 187 ? 21.328 16.25 -6.891 1 97 187 THR B O 1
ATOM 3739 N N . LEU B 1 188 ? 22.75 15.039 -5.602 1 96.69 188 LEU B N 1
ATOM 3740 C CA . LEU B 1 188 ? 22.016 15.328 -4.375 1 96.69 188 LEU B CA 1
ATOM 3741 C C . LEU B 1 188 ? 22.031 16.812 -4.062 1 96.69 188 LEU B C 1
ATOM 3743 O O . LEU B 1 188 ? 21.062 17.359 -3.553 1 96.69 188 LEU B O 1
ATOM 3747 N N . ALA B 1 189 ? 23.109 17.406 -4.387 1 96.19 189 ALA B N 1
ATOM 3748 C CA . ALA B 1 189 ? 23.234 18.844 -4.152 1 96.19 189 ALA B CA 1
ATOM 3749 C C . ALA B 1 189 ? 22.203 19.625 -4.973 1 96.19 189 ALA B C 1
ATOM 3751 O O . ALA B 1 189 ? 21.656 20.625 -4.496 1 96.19 189 ALA B O 1
ATOM 3752 N N . GLN B 1 190 ? 21.984 19.219 -6.207 1 97.06 190 GLN B N 1
ATOM 3753 C CA . GLN B 1 190 ? 21 19.844 -7.074 1 97.06 190 GLN B CA 1
ATOM 3754 C C . GLN B 1 190 ? 19.578 19.578 -6.57 1 97.06 190 GLN B C 1
ATOM 3756 O O . GLN B 1 190 ? 18.688 20.406 -6.75 1 97.06 190 GLN B O 1
ATOM 3761 N N . MET B 1 191 ? 19.359 18.438 -5.883 1 97.69 191 MET B N 1
ATOM 3762 C CA . MET B 1 191 ? 18.047 18.031 -5.387 1 97.69 191 MET B CA 1
ATOM 3763 C C . MET B 1 191 ? 17.719 18.75 -4.086 1 97.69 191 MET B C 1
ATOM 3765 O O . MET B 1 191 ? 16.547 18.969 -3.779 1 97.69 191 MET B O 1
ATOM 3769 N N . HIS B 1 192 ? 18.688 19.172 -3.41 1 95.94 192 HIS B N 1
ATOM 3770 C CA . HIS B 1 192 ? 18.594 19.578 -2.014 1 95.94 192 HIS B CA 1
ATOM 3771 C C . HIS B 1 192 ? 17.641 20.75 -1.847 1 95.94 192 HIS B C 1
ATOM 3773 O O . HIS B 1 192 ? 16.906 20.828 -0.854 1 95.94 192 HIS B O 1
ATOM 3779 N N . PRO B 1 193 ? 17.578 21.656 -2.811 1 95 193 PRO B N 1
ATOM 3780 C CA . PRO B 1 193 ? 16.703 22.812 -2.627 1 95 193 PRO B CA 1
ATOM 3781 C C . PRO B 1 193 ? 15.234 22.5 -2.9 1 95 193 PRO B C 1
ATOM 3783 O O . PRO B 1 193 ? 14.359 23.328 -2.656 1 95 193 PRO B O 1
ATOM 3786 N N . HIS B 1 194 ? 14.969 21.359 -3.391 1 96.38 194 HIS B N 1
ATOM 3787 C CA . HIS B 1 194 ? 13.617 21.016 -3.816 1 96.38 194 HIS B CA 1
ATOM 3788 C C . HIS B 1 194 ? 12.93 20.109 -2.803 1 96.38 194 HIS B C 1
ATOM 3790 O O . HIS B 1 194 ? 13.578 19.297 -2.152 1 96.38 194 HIS B O 1
ATOM 3796 N N . ALA B 1 195 ? 11.562 20.281 -2.674 1 96.81 195 ALA B N 1
ATOM 3797 C CA . ALA B 1 195 ? 10.789 19.359 -1.848 1 96.81 195 ALA B CA 1
ATOM 3798 C C . ALA B 1 195 ? 10.906 17.922 -2.359 1 96.81 195 ALA B C 1
ATOM 3800 O O . ALA B 1 195 ? 10.953 17.688 -3.57 1 96.81 195 ALA B O 1
ATOM 3801 N N . ILE B 1 196 ? 10.938 17 -1.367 1 97.81 196 ILE B N 1
ATOM 3802 C CA . ILE B 1 196 ? 11.094 15.594 -1.764 1 97.81 196 ILE B CA 1
ATOM 3803 C C . ILE B 1 196 ? 10.195 14.711 -0.903 1 97.81 196 ILE B C 1
ATOM 3805 O O . ILE B 1 196 ? 10.062 14.938 0.302 1 97.81 196 ILE B O 1
ATOM 3809 N N . ALA B 1 197 ? 9.5 13.836 -1.534 1 98.44 197 ALA B N 1
ATOM 3810 C CA . ALA B 1 197 ? 8.781 12.758 -0.864 1 98.44 197 ALA B CA 1
ATOM 3811 C C . ALA B 1 197 ? 9.633 11.492 -0.793 1 98.44 197 ALA B C 1
ATOM 3813 O O . ALA B 1 197 ? 10.195 11.055 -1.801 1 98.44 197 ALA B O 1
ATOM 3814 N N . LEU B 1 198 ? 9.75 10.93 0.392 1 97.75 198 LEU B N 1
ATOM 3815 C CA . LEU B 1 198 ? 10.648 9.797 0.586 1 97.75 198 LEU B CA 1
ATOM 3816 C C . LEU B 1 198 ? 9.898 8.609 1.175 1 97.75 198 LEU B C 1
ATOM 3818 O O . LEU B 1 198 ? 8.938 8.781 1.929 1 97.75 198 LEU B O 1
ATOM 3822 N N . PRO B 1 199 ? 10.359 7.367 0.762 1 96.06 199 PRO B N 1
ATOM 3823 C CA . PRO B 1 199 ? 9.836 6.184 1.442 1 96.06 199 PRO B CA 1
ATOM 3824 C C . PRO B 1 199 ? 10.305 6.082 2.893 1 96.06 199 PRO B C 1
ATOM 3826 O O . PRO B 1 199 ? 11.086 6.914 3.354 1 96.06 199 PRO B O 1
ATOM 3829 N N . GLU B 1 200 ? 9.727 5.086 3.578 1 93.06 200 GLU B N 1
ATOM 3830 C CA . GLU B 1 200 ? 10.133 4.816 4.957 1 93.06 200 GLU B CA 1
ATOM 3831 C C . GLU B 1 200 ? 11.547 4.254 5.02 1 93.06 200 GLU B C 1
ATOM 3833 O O . GLU B 1 200 ? 12.102 3.838 4.004 1 93.06 200 GLU B O 1
ATOM 3838 N N . ASP B 1 201 ? 12.102 4.18 6.172 1 89.75 201 ASP B N 1
ATOM 3839 C CA . ASP B 1 201 ? 13.508 3.887 6.395 1 89.75 201 ASP B CA 1
ATOM 3840 C C . ASP B 1 201 ? 13.852 2.457 5.98 1 89.75 201 ASP B C 1
ATOM 3842 O O . ASP B 1 201 ? 14.984 2.164 5.613 1 89.75 201 ASP B O 1
ATOM 3846 N N . ALA B 1 202 ? 12.867 1.613 5.992 1 87.94 202 ALA B N 1
ATOM 3847 C CA . ALA B 1 202 ? 13.125 0.209 5.688 1 87.94 202 ALA B CA 1
ATOM 3848 C C . ALA B 1 202 ? 13.242 -0.013 4.18 1 87.94 202 ALA B C 1
ATOM 3850 O O . ALA B 1 202 ? 13.625 -1.098 3.734 1 87.94 202 ALA B O 1
ATOM 3851 N N . ASN B 1 203 ? 12.977 0.982 3.471 1 91.56 203 ASN B N 1
ATOM 3852 C CA . ASN B 1 203 ? 13.078 0.913 2.016 1 91.56 203 ASN B CA 1
ATOM 3853 C C . ASN B 1 203 ? 14.523 1.01 1.546 1 91.56 203 ASN B C 1
ATOM 3855 O O . ASN B 1 203 ? 15.281 1.849 2.033 1 91.56 203 ASN B O 1
ATOM 3859 N N . THR B 1 204 ? 14.914 0.14 0.595 1 91.06 204 THR B N 1
ATOM 3860 C CA . THR B 1 204 ? 16.297 0.071 0.155 1 91.06 204 THR B CA 1
ATOM 3861 C C . THR B 1 204 ? 16.703 1.36 -0.551 1 91.06 204 THR B C 1
ATOM 3863 O O . THR B 1 204 ? 17.844 1.811 -0.423 1 91.06 204 THR B O 1
ATOM 3866 N N . ALA B 1 205 ? 15.812 1.919 -1.332 1 92.88 205 ALA B N 1
ATOM 3867 C CA . ALA B 1 205 ? 16.125 3.186 -1.989 1 92.88 205 ALA B CA 1
ATOM 3868 C C . ALA B 1 205 ? 16.375 4.289 -0.965 1 92.88 205 ALA B C 1
ATOM 3870 O O . ALA B 1 205 ? 17.281 5.102 -1.129 1 92.88 205 ALA B O 1
ATOM 3871 N N . ARG B 1 206 ? 15.57 4.309 0.056 1 93.94 206 ARG B N 1
ATOM 3872 C CA . ARG B 1 206 ? 15.742 5.258 1.149 1 93.94 206 ARG B CA 1
ATOM 3873 C C . ARG B 1 206 ? 17.078 5.062 1.846 1 93.94 206 ARG B C 1
ATOM 3875 O O . ARG B 1 206 ? 17.781 6.031 2.131 1 93.94 206 ARG B O 1
ATOM 3882 N N . GLN B 1 207 ? 17.453 3.84 2.076 1 91.81 207 GLN B N 1
ATOM 3883 C CA . GLN B 1 207 ? 18.703 3.525 2.74 1 91.81 207 GLN B CA 1
ATOM 3884 C C . GLN B 1 207 ? 19.891 4.004 1.918 1 91.81 207 GLN B C 1
ATOM 3886 O O . GLN B 1 207 ? 20.812 4.637 2.451 1 91.81 207 GLN B O 1
ATOM 3891 N N . LEU B 1 208 ? 19.891 3.74 0.661 1 93.25 208 LEU B N 1
ATOM 3892 C CA . LEU B 1 208 ? 20.969 4.168 -0.219 1 93.25 208 LEU B CA 1
ATOM 3893 C C . LEU B 1 208 ? 21.016 5.688 -0.32 1 93.25 208 LEU B C 1
ATOM 3895 O O . LEU B 1 208 ? 22.094 6.277 -0.311 1 93.25 208 LEU B O 1
ATOM 3899 N N . PHE B 1 209 ? 19.844 6.262 -0.395 1 95.56 209 PHE B N 1
ATOM 3900 C CA . PHE B 1 209 ? 19.719 7.715 -0.426 1 95.56 209 PHE B CA 1
ATOM 3901 C C . PHE B 1 209 ? 20.328 8.328 0.831 1 95.56 209 PHE B C 1
ATOM 3903 O O . PHE B 1 209 ? 21.109 9.281 0.749 1 95.56 209 PHE B O 1
ATOM 3910 N N . ASP B 1 210 ? 20.016 7.762 1.975 1 93.25 210 ASP B N 1
ATOM 3911 C CA . ASP B 1 210 ? 20.5 8.273 3.25 1 93.25 210 ASP B CA 1
ATOM 3912 C C . ASP B 1 210 ? 22.016 8.117 3.365 1 93.25 210 ASP B C 1
ATOM 3914 O O . ASP B 1 210 ? 22.703 9.008 3.873 1 93.25 210 ASP B O 1
ATOM 3918 N N . ILE B 1 211 ? 22.516 7.031 2.939 1 92.19 211 ILE B N 1
ATOM 3919 C CA . ILE B 1 211 ? 23.953 6.781 2.949 1 92.19 211 ILE B CA 1
ATOM 3920 C C . ILE B 1 211 ? 24.672 7.82 2.082 1 92.19 211 ILE B C 1
ATOM 3922 O O . ILE B 1 211 ? 25.656 8.414 2.5 1 92.19 211 ILE B O 1
ATOM 3926 N N . ALA B 1 212 ? 24.094 8.047 0.926 1 93.56 212 ALA B N 1
ATOM 3927 C CA . ALA B 1 212 ? 24.672 9.023 0.008 1 93.56 212 ALA B CA 1
ATOM 3928 C C . ALA B 1 212 ? 24.641 10.422 0.601 1 93.56 212 ALA B C 1
ATOM 3930 O O . ALA B 1 212 ? 25.578 11.195 0.459 1 93.56 212 ALA B O 1
ATOM 3931 N N . CYS B 1 213 ? 23.547 10.766 1.218 1 93.25 213 CYS B N 1
ATOM 3932 C CA . CYS B 1 213 ? 23.406 12.062 1.867 1 93.25 213 CYS B CA 1
ATOM 3933 C C . CYS B 1 213 ? 24.453 12.242 2.961 1 93.25 213 CYS B C 1
ATOM 3935 O O . CYS B 1 213 ? 25.031 13.32 3.098 1 93.25 213 CYS B O 1
ATOM 3937 N N . SER B 1 214 ? 24.609 11.18 3.711 1 91.5 214 SER B N 1
ATOM 3938 C CA . SER B 1 214 ? 25.594 11.219 4.793 1 91.5 214 SER B CA 1
ATOM 3939 C C . SER B 1 214 ? 27 11.492 4.254 1 91.5 214 SER B C 1
ATOM 3941 O O . SER B 1 214 ? 27.734 12.305 4.816 1 91.5 214 SER B O 1
ATOM 3943 N N . HIS B 1 215 ? 27.344 10.875 3.219 1 91.38 215 HIS B N 1
ATOM 3944 C CA . HIS B 1 215 ? 28.656 11.062 2.594 1 91.38 215 HIS B CA 1
ATOM 3945 C C . HIS B 1 215 ? 28.859 12.5 2.146 1 91.38 215 HIS B C 1
ATOM 3947 O O . HIS B 1 215 ? 29.969 13.016 2.172 1 91.38 215 HIS B O 1
ATOM 3953 N N . ARG B 1 216 ? 27.781 13.18 1.801 1 92.12 216 ARG B N 1
ATOM 3954 C CA . ARG B 1 216 ? 27.844 14.539 1.281 1 92.12 216 ARG B CA 1
ATOM 3955 C C . ARG B 1 216 ? 27.516 15.555 2.365 1 92.12 216 ARG B C 1
ATOM 3957 O O . ARG B 1 216 ? 27.484 16.766 2.107 1 92.12 216 ARG B O 1
ATOM 3964 N N . ARG B 1 217 ? 27.109 15.055 3.543 1 91.31 217 ARG B N 1
ATOM 3965 C CA . ARG B 1 217 ? 26.719 15.891 4.672 1 91.31 217 ARG B CA 1
ATOM 3966 C C . ARG B 1 217 ? 25.516 16.766 4.312 1 91.31 217 ARG B C 1
ATOM 3968 O O . ARG B 1 217 ? 25.516 17.969 4.578 1 91.31 217 ARG B O 1
ATOM 3975 N N . LEU B 1 218 ? 24.688 16.219 3.564 1 92.88 218 LEU B N 1
ATOM 3976 C CA . LEU B 1 218 ? 23.422 16.875 3.215 1 92.88 218 LEU B CA 1
ATOM 3977 C C . LEU B 1 218 ? 22.281 16.344 4.062 1 92.88 218 LEU B C 1
ATOM 3979 O O . LEU B 1 218 ? 22.219 15.141 4.352 1 92.88 218 LEU B O 1
ATOM 3983 N N . VAL B 1 219 ? 21.406 17.234 4.441 1 91.88 219 VAL B N 1
ATOM 3984 C CA . VAL B 1 219 ? 20.234 16.844 5.219 1 91.88 219 VAL B CA 1
ATOM 3985 C C . VAL B 1 219 ? 18.969 17.219 4.469 1 91.88 219 VAL B C 1
ATOM 3987 O O . VAL B 1 219 ? 18.75 18.391 4.148 1 91.88 219 VAL B O 1
ATOM 3990 N N . PHE B 1 220 ? 18.203 16.234 4.18 1 93.38 220 PHE B N 1
ATOM 3991 C CA . PHE B 1 220 ? 16.906 16.453 3.539 1 93.38 220 PHE B CA 1
ATOM 3992 C C . PHE B 1 220 ? 15.773 16.359 4.559 1 93.38 220 PHE B C 1
ATOM 3994 O O . PHE B 1 220 ? 15.734 15.438 5.375 1 93.38 220 PHE B O 1
ATOM 4001 N N . GLU B 1 221 ? 14.969 17.297 4.547 1 90.44 221 GLU B N 1
ATOM 4002 C CA . GLU B 1 221 ? 13.711 17.25 5.285 1 90.44 221 GLU B CA 1
ATOM 4003 C C . GLU B 1 221 ? 12.539 16.938 4.355 1 90.44 221 GLU B C 1
ATOM 4005 O O . GLU B 1 221 ? 12.039 17.828 3.666 1 90.44 221 GLU B O 1
ATOM 4010 N N . PRO B 1 222 ? 12.086 15.711 4.391 1 95.69 222 PRO B N 1
ATOM 4011 C CA . PRO B 1 222 ? 11.07 15.32 3.41 1 95.69 222 PRO B CA 1
ATOM 4012 C C . PRO B 1 222 ? 9.75 16.062 3.607 1 95.69 222 PRO B C 1
ATOM 4014 O O . PRO B 1 222 ? 9.328 16.281 4.742 1 95.69 222 PRO B O 1
ATOM 4017 N N . ALA B 1 223 ? 9.172 16.438 2.504 1 97.06 223 ALA B N 1
ATOM 4018 C CA . ALA B 1 223 ? 7.832 17.016 2.508 1 97.06 223 ALA B CA 1
ATOM 4019 C C . ALA B 1 223 ? 6.785 15.961 2.852 1 97.06 223 ALA B C 1
ATOM 4021 O O . ALA B 1 223 ? 5.746 16.281 3.438 1 97.06 223 ALA B O 1
ATOM 4022 N N . LEU B 1 224 ? 7.059 14.727 2.473 1 98 224 LEU B N 1
ATOM 4023 C CA . LEU B 1 224 ? 6.164 13.594 2.693 1 98 224 LEU B CA 1
ATOM 4024 C C . LEU B 1 224 ? 6.957 12.312 2.902 1 98 224 LEU B C 1
ATOM 4026 O O . LEU B 1 224 ? 7.898 12.031 2.156 1 98 224 LEU B O 1
ATOM 4030 N N . VAL B 1 225 ? 6.66 11.617 3.938 1 97.12 225 VAL B N 1
ATOM 4031 C CA . VAL B 1 225 ? 7.172 10.266 4.145 1 97.12 225 VAL B CA 1
ATOM 4032 C C . VAL B 1 225 ? 6.016 9.273 4.125 1 97.12 225 VAL B C 1
ATOM 4034 O O . VAL B 1 225 ? 4.996 9.477 4.789 1 97.12 225 VAL B O 1
ATOM 4037 N N . SER B 1 226 ? 6.137 8.258 3.305 1 96.5 226 SER B N 1
ATOM 4038 C CA . SER B 1 226 ? 5.113 7.215 3.229 1 96.5 226 SER B CA 1
ATOM 4039 C C . SER B 1 226 ? 5.715 5.883 2.795 1 96.5 226 SER B C 1
ATOM 4041 O O . SER B 1 226 ? 6.645 5.848 1.986 1 96.5 226 SER B O 1
ATOM 4043 N N . GLY B 1 227 ? 5.117 4.848 3.293 1 92.19 227 GLY B N 1
ATOM 4044 C CA . GLY B 1 227 ? 5.5 3.518 2.848 1 92.19 227 GLY B CA 1
ATOM 4045 C C . GLY B 1 227 ? 4.766 3.074 1.596 1 92.19 227 GLY B C 1
ATOM 4046 O O . GLY B 1 227 ? 5.047 2.002 1.054 1 92.19 227 GLY B O 1
ATOM 4047 N N . GLN B 1 228 ? 3.908 3.877 1.18 1 91.44 228 GLN B N 1
ATOM 4048 C CA . GLN B 1 228 ? 3.119 3.582 -0.012 1 91.44 228 GLN B CA 1
ATOM 4049 C C . GLN B 1 228 ? 3.715 4.254 -1.245 1 91.44 228 GLN B C 1
ATOM 4051 O O . GLN B 1 228 ? 3.623 5.473 -1.4 1 91.44 228 GLN B O 1
ATOM 4056 N N . PHE B 1 229 ? 4.137 3.422 -2.146 1 90.19 229 PHE B N 1
ATOM 4057 C CA . PHE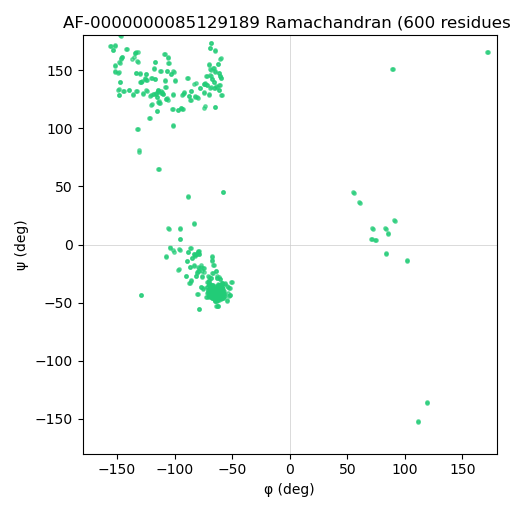 B 1 229 ? 4.848 3.953 -3.305 1 90.19 229 PHE B CA 1
ATOM 4058 C C . PHE B 1 229 ? 3.916 4.793 -4.172 1 90.19 229 PHE B C 1
ATOM 4060 O O . PHE B 1 229 ? 4.316 5.832 -4.699 1 90.19 229 PHE B O 1
ATOM 4067 N N . GLU B 1 230 ? 2.738 4.41 -4.336 1 89.75 230 GLU B N 1
ATOM 4068 C CA . GLU B 1 230 ? 1.787 5.152 -5.156 1 89.75 230 GLU B CA 1
ATOM 4069 C C . GLU B 1 230 ? 1.537 6.547 -4.582 1 89.75 230 GLU B C 1
ATOM 4071 O O . GLU B 1 230 ? 1.315 7.5 -5.332 1 89.75 230 GLU B O 1
ATOM 4076 N N . THR B 1 231 ? 1.531 6.613 -3.309 1 94.25 231 THR B N 1
ATOM 4077 C CA . THR B 1 231 ? 1.372 7.902 -2.645 1 94.25 231 THR B CA 1
ATOM 4078 C C . THR B 1 231 ? 2.494 8.859 -3.043 1 94.25 231 THR B C 1
ATOM 4080 O O . THR B 1 231 ? 2.236 10.008 -3.406 1 94.25 231 THR B O 1
ATOM 4083 N N . LEU B 1 232 ? 3.666 8.375 -3.051 1 96.06 232 LEU B N 1
ATOM 4084 C CA . LEU B 1 232 ? 4.828 9.188 -3.391 1 96.06 232 LEU B CA 1
ATOM 4085 C C . LEU B 1 232 ? 4.773 9.633 -4.848 1 96.06 232 LEU B C 1
ATOM 4087 O O . LEU B 1 232 ? 5.027 10.797 -5.152 1 96.06 232 LEU B O 1
ATOM 4091 N N . VAL B 1 233 ? 4.383 8.742 -5.695 1 93.56 233 VAL B N 1
ATOM 4092 C CA . VAL B 1 233 ? 4.32 9.023 -7.125 1 93.56 233 VAL B CA 1
ATOM 4093 C C . VAL B 1 233 ? 3.256 10.094 -7.395 1 93.56 233 VAL B C 1
ATOM 4095 O O . VAL B 1 233 ? 3.504 11.055 -8.125 1 93.56 233 VAL B O 1
ATOM 4098 N N . HIS B 1 234 ? 2.154 9.961 -6.801 1 92.38 234 HIS B N 1
ATOM 4099 C CA . HIS B 1 234 ? 1.081 10.922 -7.031 1 92.38 234 HIS B CA 1
ATOM 4100 C C . HIS B 1 234 ? 1.411 12.273 -6.418 1 92.38 234 HIS B C 1
ATOM 4102 O O . HIS B 1 234 ? 1.031 13.32 -6.957 1 92.38 234 HIS B O 1
ATOM 4108 N N . PHE B 1 235 ? 2.109 12.258 -5.305 1 96.81 235 PHE B N 1
ATOM 4109 C CA . PHE B 1 235 ? 2.57 13.523 -4.734 1 96.81 235 PHE B CA 1
ATOM 4110 C C . PHE B 1 235 ? 3.42 14.289 -5.738 1 96.81 235 PHE B C 1
ATOM 4112 O O . PHE B 1 235 ? 3.236 15.492 -5.922 1 96.81 235 PHE B O 1
ATOM 4119 N N . VAL B 1 236 ? 4.262 13.555 -6.465 1 97.25 236 VAL B N 1
ATOM 4120 C CA . VAL B 1 236 ? 5.121 14.141 -7.484 1 97.25 236 VAL B CA 1
ATOM 4121 C C . VAL B 1 236 ? 4.273 14.641 -8.648 1 97.25 236 VAL B C 1
ATOM 4123 O O . VAL B 1 236 ? 4.457 15.766 -9.125 1 97.25 236 VAL B O 1
ATOM 4126 N N . LEU B 1 237 ? 3.318 13.867 -9.047 1 93.75 237 LEU B N 1
ATOM 4127 C CA . LEU B 1 237 ? 2.479 14.195 -10.188 1 93.75 237 LEU B CA 1
ATOM 4128 C C . LEU B 1 237 ? 1.675 15.461 -9.93 1 93.75 237 LEU B C 1
ATOM 4130 O O . LEU B 1 237 ? 1.398 16.234 -10.859 1 93.75 237 LEU B O 1
ATOM 4134 N N . HIS B 1 238 ? 1.39 15.68 -8.688 1 93.62 238 HIS B N 1
ATOM 4135 C CA . HIS B 1 238 ? 0.589 16.859 -8.336 1 93.62 238 HIS B CA 1
ATOM 4136 C C . HIS B 1 238 ? 1.475 18.031 -7.949 1 93.62 238 HIS B C 1
ATOM 4138 O O . HIS B 1 238 ? 1.017 18.969 -7.289 1 93.62 238 HIS B O 1
ATOM 4144 N N . GLY B 1 239 ? 2.721 17.875 -8.25 1 93.81 239 GLY B N 1
ATOM 4145 C CA . GLY B 1 239 ? 3.621 19.016 -8.102 1 93.81 239 GLY B CA 1
ATOM 4146 C C . GLY B 1 239 ? 4.277 19.078 -6.738 1 93.81 239 GLY B C 1
ATOM 4147 O O . GLY B 1 239 ? 4.766 20.141 -6.328 1 93.81 239 GLY B O 1
ATOM 4148 N N . GLY B 1 240 ? 4.32 18 -6.047 1 94.88 240 GLY B N 1
ATOM 4149 C CA . GLY B 1 240 ? 4.852 17.969 -4.695 1 94.88 240 GLY B CA 1
ATOM 4150 C C . GLY B 1 240 ? 6.367 17.953 -4.652 1 94.88 240 GLY B C 1
ATOM 4151 O O . GLY B 1 240 ? 6.965 18.062 -3.578 1 94.88 240 GLY B O 1
ATOM 4152 N N . GLY B 1 241 ? 7.004 17.859 -5.801 1 96.88 241 GLY B N 1
ATOM 4153 C CA . GLY B 1 241 ? 8.453 17.859 -5.828 1 96.88 241 GLY B CA 1
ATOM 4154 C C . GLY B 1 241 ? 9.047 16.594 -6.414 1 96.88 241 GLY B C 1
ATOM 4155 O O . GLY B 1 241 ? 8.625 16.141 -7.484 1 96.88 241 GLY B O 1
ATOM 4156 N N . LEU B 1 242 ? 10.094 16.109 -5.707 1 98.12 242 LEU B N 1
ATOM 4157 C CA . LEU B 1 242 ? 10.844 14.953 -6.172 1 98.12 242 LEU B CA 1
ATOM 4158 C C . LEU B 1 242 ? 10.5 13.711 -5.348 1 98.12 242 LEU B C 1
ATOM 4160 O O . LEU B 1 242 ? 9.891 13.828 -4.281 1 98.12 242 LEU B O 1
ATOM 4164 N N . SER B 1 243 ? 10.773 12.578 -5.852 1 97.94 243 SER B N 1
ATOM 4165 C CA . SER B 1 243 ? 10.789 11.328 -5.105 1 97.94 243 SER B CA 1
ATOM 4166 C C . SER B 1 243 ? 11.852 10.375 -5.645 1 97.94 243 SER B C 1
ATOM 4168 O O . SER B 1 243 ? 12.672 10.758 -6.48 1 97.94 243 SER B O 1
ATOM 4170 N N . LEU B 1 244 ? 11.953 9.203 -5.02 1 96.56 244 LEU B N 1
ATOM 4171 C CA . LEU B 1 244 ? 12.859 8.148 -5.457 1 96.56 244 LEU B CA 1
ATOM 4172 C C . LEU B 1 244 ? 12.094 7.012 -6.121 1 96.56 244 LEU B C 1
ATOM 4174 O O . LEU B 1 244 ? 10.938 6.758 -5.781 1 96.56 244 LEU B O 1
ATOM 4178 N N . GLY B 1 245 ? 12.695 6.371 -7.02 1 92.31 245 GLY B N 1
ATOM 4179 C CA . GLY B 1 245 ? 12.086 5.215 -7.66 1 92.31 245 GLY B CA 1
ATOM 4180 C C . GLY B 1 245 ? 13.102 4.254 -8.25 1 92.31 245 GLY B C 1
ATOM 4181 O O . GLY B 1 245 ? 14.305 4.504 -8.188 1 92.31 245 GLY B O 1
ATOM 4182 N N . GLY B 1 246 ? 12.594 3.119 -8.656 1 89.44 246 GLY B N 1
ATOM 4183 C CA . GLY B 1 246 ? 13.367 2.166 -9.43 1 89.44 246 GLY B CA 1
ATOM 4184 C C . GLY B 1 246 ? 13.062 2.225 -10.914 1 89.44 246 GLY B C 1
ATOM 4185 O O . GLY B 1 246 ? 11.93 2.496 -11.312 1 89.44 246 GLY B O 1
ATOM 4186 N N . GLU B 1 247 ? 14.055 1.93 -11.688 1 80.62 247 GLU B N 1
ATOM 4187 C CA . GLU B 1 247 ? 13.945 2.029 -13.141 1 80.62 247 GLU B CA 1
ATOM 4188 C C . GLU B 1 247 ? 12.844 1.11 -13.672 1 80.62 247 GLU B C 1
ATOM 4190 O O . GLU B 1 247 ? 12.016 1.53 -14.477 1 80.62 247 GLU B O 1
ATOM 4195 N N . VAL B 1 248 ? 12.758 -0.051 -13.18 1 78.81 248 VAL B N 1
ATOM 4196 C CA . VAL B 1 248 ? 11.812 -1.034 -13.688 1 78.81 248 VAL B CA 1
ATOM 4197 C C . VAL B 1 248 ? 10.391 -0.647 -13.281 1 78.81 248 VAL B C 1
ATOM 4199 O O . VAL B 1 248 ? 9.461 -0.727 -14.094 1 78.81 248 VAL B O 1
ATOM 4202 N N . THR B 1 249 ? 10.258 -0.107 -12.094 1 83.31 249 THR B N 1
ATOM 4203 C CA . THR B 1 249 ? 8.922 0.152 -11.57 1 83.31 249 THR B CA 1
ATOM 4204 C C . THR B 1 249 ? 8.375 1.472 -12.102 1 83.31 249 THR B C 1
ATOM 4206 O O . THR B 1 249 ? 7.16 1.688 -12.117 1 83.31 249 THR B O 1
ATOM 4209 N N . MET B 1 250 ? 9.25 2.303 -12.602 1 86.94 250 MET B N 1
ATOM 4210 C CA . MET B 1 250 ? 8.805 3.6 -13.102 1 86.94 250 MET B CA 1
ATOM 4211 C C . MET B 1 250 ? 8.773 3.611 -14.625 1 86.94 250 MET B C 1
ATOM 4213 O O . MET B 1 250 ? 8.312 4.578 -15.234 1 86.94 250 MET B O 1
ATOM 4217 N N . ARG B 1 251 ? 9.18 2.553 -15.234 1 83.62 251 ARG B N 1
ATOM 4218 C CA . ARG B 1 251 ? 9.438 2.506 -16.672 1 83.62 251 ARG B CA 1
ATOM 4219 C C . ARG B 1 251 ? 8.188 2.893 -17.469 1 83.62 251 ARG B C 1
ATOM 4221 O O . ARG B 1 251 ? 8.258 3.725 -18.375 1 83.62 251 ARG B O 1
ATOM 4228 N N . GLU B 1 252 ? 7.059 2.361 -17.109 1 82 252 GLU B N 1
ATOM 4229 C CA . GLU B 1 252 ? 5.84 2.588 -17.875 1 82 252 GLU B CA 1
ATOM 4230 C C . GLU B 1 252 ? 5.34 4.02 -17.719 1 82 252 GLU B C 1
ATOM 4232 O O . GLU B 1 252 ? 4.875 4.637 -18.672 1 82 252 GLU B O 1
ATOM 4237 N N . ARG B 1 253 ? 5.434 4.52 -16.578 1 87.44 253 ARG B N 1
ATOM 4238 C CA . ARG B 1 253 ? 5.008 5.891 -16.328 1 87.44 253 ARG B CA 1
ATOM 4239 C C . ARG B 1 253 ? 5.906 6.887 -17.062 1 87.44 253 ARG B C 1
ATOM 4241 O O . ARG B 1 253 ? 5.43 7.91 -17.547 1 87.44 253 ARG B O 1
ATOM 4248 N N . VAL B 1 254 ? 7.148 6.559 -17.141 1 91.06 254 VAL B N 1
ATOM 4249 C CA . VAL B 1 254 ? 8.102 7.402 -17.859 1 91.06 254 VAL B CA 1
ATOM 4250 C C . VAL B 1 254 ? 7.84 7.309 -19.359 1 91.06 254 VAL B C 1
ATOM 4252 O O . VAL B 1 254 ? 7.82 8.328 -20.062 1 91.06 254 VAL B O 1
ATOM 4255 N N . ARG B 1 255 ? 7.59 6.148 -19.812 1 89.25 255 ARG B N 1
ATOM 4256 C CA . ARG B 1 255 ? 7.32 5.93 -21.234 1 89.25 255 ARG B CA 1
ATOM 4257 C C . ARG B 1 255 ? 6.074 6.688 -21.672 1 89.25 255 ARG B C 1
ATOM 4259 O O . ARG B 1 255 ? 6.031 7.23 -22.781 1 89.25 255 ARG B O 1
ATOM 4266 N N . ARG B 1 256 ? 5.109 6.801 -20.797 1 88.62 256 ARG B N 1
ATOM 4267 C CA . ARG B 1 256 ? 3.855 7.477 -21.094 1 88.62 256 ARG B CA 1
ATOM 4268 C C . ARG B 1 256 ? 4 8.992 -20.953 1 88.62 256 ARG B C 1
ATOM 4270 O O . ARG B 1 256 ? 3.053 9.734 -21.219 1 88.62 256 ARG B O 1
ATOM 4277 N N . GLY B 1 257 ? 5.09 9.406 -20.469 1 91.75 257 GLY B N 1
ATOM 4278 C CA . GLY B 1 257 ? 5.348 10.828 -20.328 1 91.75 257 GLY B CA 1
ATOM 4279 C C . GLY B 1 257 ? 4.742 11.43 -19.078 1 91.75 257 GLY B C 1
ATOM 4280 O O . GLY B 1 257 ? 4.664 12.656 -18.953 1 91.75 257 GLY B O 1
ATOM 4281 N N . GLU B 1 258 ? 4.355 10.594 -18.203 1 91.25 258 GLU B N 1
ATOM 4282 C CA . GLU B 1 258 ? 3.756 11.078 -16.969 1 91.25 258 GLU B CA 1
ATOM 4283 C C . GLU B 1 258 ? 4.82 11.594 -16 1 91.25 258 GLU B C 1
ATOM 4285 O O . GLU B 1 258 ? 4.59 12.562 -15.273 1 91.25 258 GLU B O 1
ATOM 4290 N N . LEU B 1 259 ? 5.922 10.891 -16.031 1 94.94 259 LEU B N 1
ATOM 4291 C CA . LEU B 1 259 ? 7.027 11.203 -15.133 1 94.94 259 LEU B CA 1
ATOM 4292 C C . LEU B 1 259 ? 8.352 11.258 -15.898 1 94.94 259 LEU B C 1
ATOM 4294 O O . LEU B 1 259 ? 8.445 10.758 -17.016 1 94.94 259 LEU B O 1
ATOM 4298 N N . HIS B 1 260 ? 9.25 11.938 -15.328 1 96.5 260 HIS B N 1
ATOM 4299 C CA . HIS B 1 260 ? 10.648 11.93 -15.758 1 96.5 260 HIS B CA 1
ATOM 4300 C C . HIS B 1 260 ? 11.547 11.312 -14.695 1 96.5 260 HIS B C 1
ATOM 4302 O O . HIS B 1 260 ? 11.383 11.578 -13.5 1 96.5 260 HIS B O 1
ATOM 4308 N N . ALA B 1 261 ? 12.359 10.414 -15.148 1 95.94 261 ALA B N 1
ATOM 4309 C CA . ALA B 1 261 ? 13.336 9.789 -14.266 1 95.94 261 ALA B CA 1
ATOM 4310 C C . ALA B 1 261 ? 14.758 10.219 -14.617 1 95.94 261 ALA B C 1
ATOM 4312 O O . ALA B 1 261 ? 15.141 10.211 -15.789 1 95.94 261 ALA B O 1
ATOM 4313 N N . ALA B 1 262 ? 15.531 10.633 -13.617 1 96.44 262 ALA B N 1
ATOM 4314 C CA . ALA B 1 262 ? 16.922 11.016 -13.812 1 96.44 262 ALA B CA 1
ATOM 4315 C C . ALA B 1 262 ? 17.844 10.211 -12.906 1 96.44 262 ALA B C 1
ATOM 4317 O O . ALA B 1 262 ? 17.609 10.094 -11.703 1 96.44 262 ALA B O 1
ATOM 4318 N N . PRO B 1 263 ? 18.891 9.688 -13.477 1 95.19 263 PRO B N 1
ATOM 4319 C CA . PRO B 1 263 ? 19.891 9.023 -12.625 1 95.19 263 PRO B CA 1
ATOM 4320 C C . PRO B 1 263 ? 20.516 9.969 -11.609 1 95.19 263 PRO B C 1
ATOM 4322 O O . PRO B 1 263 ? 20.766 11.141 -11.914 1 95.19 263 PRO B O 1
ATOM 4325 N N . ILE B 1 264 ? 20.656 9.461 -10.375 1 96.44 264 ILE B N 1
ATOM 4326 C CA . ILE B 1 264 ? 21.391 10.188 -9.344 1 96.44 264 ILE B CA 1
ATOM 4327 C C . ILE B 1 264 ? 22.875 9.836 -9.422 1 96.44 264 ILE B C 1
ATOM 4329 O O . ILE B 1 264 ? 23.25 8.664 -9.344 1 96.44 264 ILE B O 1
ATOM 4333 N N . ARG B 1 265 ? 23.766 10.773 -9.484 1 94.69 265 ARG B N 1
ATOM 4334 C CA . ARG B 1 265 ? 25.156 10.594 -9.859 1 94.69 265 ARG B CA 1
ATOM 4335 C C . ARG B 1 265 ? 25.969 10.039 -8.695 1 94.69 265 ARG B C 1
ATOM 4337 O O . ARG B 1 265 ? 27.047 9.477 -8.891 1 94.69 265 ARG B O 1
ATOM 4344 N N . GLU B 1 266 ? 25.453 10.195 -7.516 1 93 266 GLU B N 1
ATOM 4345 C CA . GLU B 1 266 ? 26.219 9.758 -6.359 1 93 266 GLU B CA 1
ATOM 4346 C C . GLU B 1 266 ? 26.484 8.258 -6.41 1 93 266 GLU B C 1
ATOM 4348 O O . GLU B 1 266 ? 25.625 7.48 -6.828 1 93 266 GLU B O 1
ATOM 4353 N N . ARG B 1 267 ? 27.656 7.996 -5.852 1 86.25 267 ARG B N 1
ATOM 4354 C CA . ARG B 1 267 ? 28.078 6.602 -5.82 1 86.25 267 ARG B CA 1
ATOM 4355 C C . ARG B 1 267 ? 27.188 5.777 -4.898 1 86.25 267 ARG B C 1
ATOM 4357 O O . ARG B 1 267 ? 26.719 6.277 -3.875 1 86.25 267 ARG B O 1
ATOM 4364 N N . GLY B 1 268 ? 26.875 4.59 -5.219 1 89.06 268 GLY B N 1
ATOM 4365 C CA . GLY B 1 268 ? 26.141 3.693 -4.34 1 89.06 268 GLY B CA 1
ATOM 4366 C C . GLY B 1 268 ? 24.672 3.57 -4.699 1 89.06 268 GLY B C 1
ATOM 4367 O O . GLY B 1 268 ? 23.969 2.68 -4.203 1 89.06 268 GLY B O 1
ATOM 4368 N N . MET B 1 269 ? 24.25 4.492 -5.543 1 89.94 269 MET B N 1
ATOM 4369 C CA . MET B 1 269 ? 22.844 4.48 -5.895 1 89.94 269 MET B CA 1
ATOM 4370 C C . MET B 1 269 ? 22.484 3.244 -6.715 1 89.94 269 MET B C 1
ATOM 4372 O O . MET B 1 269 ? 21.312 2.936 -6.91 1 89.94 269 MET B O 1
ATOM 4376 N N . ASN B 1 270 ? 23.484 2.531 -7.145 1 86.88 270 ASN B N 1
ATOM 4377 C CA . ASN B 1 270 ? 23.281 1.319 -7.926 1 86.88 270 ASN B CA 1
ATOM 4378 C C . ASN B 1 270 ? 23.531 0.064 -7.098 1 86.88 270 ASN B C 1
ATOM 4380 O O . ASN B 1 270 ? 23.625 -1.037 -7.645 1 86.88 270 ASN B O 1
ATOM 4384 N N . ALA B 1 271 ? 23.609 0.219 -5.848 1 87.88 271 ALA B N 1
ATOM 4385 C CA . ALA B 1 271 ? 24.016 -0.879 -4.977 1 87.88 271 ALA B CA 1
ATOM 4386 C C . ALA B 1 271 ? 22.812 -1.713 -4.543 1 87.88 271 ALA B C 1
ATOM 4388 O O . ALA B 1 271 ? 22.672 -2.041 -3.365 1 87.88 271 ALA B O 1
ATOM 4389 N N . ARG B 1 272 ? 21.891 -1.969 -5.426 1 88.62 272 ARG B N 1
ATOM 4390 C CA . ARG B 1 272 ? 20.797 -2.885 -5.16 1 88.62 272 ARG B CA 1
ATOM 4391 C C . ARG B 1 272 ? 20.359 -3.615 -6.426 1 88.62 272 ARG B C 1
ATOM 4393 O O . ARG B 1 272 ? 20.688 -3.188 -7.535 1 88.62 272 ARG B O 1
ATOM 4400 N N . ALA B 1 273 ? 19.766 -4.73 -6.219 1 92.19 273 ALA B N 1
ATOM 4401 C CA . ALA B 1 273 ? 19.312 -5.551 -7.344 1 92.19 273 ALA B CA 1
ATOM 4402 C C . ALA B 1 273 ? 17.891 -6.031 -7.133 1 92.19 273 ALA B C 1
ATOM 4404 O O . ALA B 1 273 ? 17.453 -6.223 -5.996 1 92.19 273 ALA B O 1
ATOM 4405 N N . ILE B 1 274 ? 17.25 -6.141 -8.25 1 94.5 274 ILE B N 1
ATOM 4406 C CA . ILE B 1 274 ? 15.977 -6.855 -8.25 1 94.5 274 ILE B CA 1
ATOM 4407 C C . ILE B 1 274 ? 16.219 -8.359 -8.148 1 94.5 274 ILE B C 1
ATOM 4409 O O . ILE B 1 274 ? 17.078 -8.898 -8.852 1 94.5 274 ILE B O 1
ATOM 4413 N N . GLU B 1 275 ? 15.539 -8.953 -7.27 1 95.62 275 GLU B N 1
ATOM 4414 C CA . GLU B 1 275 ? 15.648 -10.406 -7.156 1 95.62 275 GLU B CA 1
ATOM 4415 C C . GLU B 1 275 ? 14.273 -11.062 -7.203 1 95.62 275 GLU B C 1
ATOM 4417 O O . GLU B 1 275 ? 13.336 -10.609 -6.535 1 95.62 275 GLU B O 1
ATOM 4422 N N . LEU B 1 276 ? 14.156 -12.008 -8.016 1 97 276 LEU B N 1
ATOM 4423 C CA . LEU B 1 276 ? 13.055 -12.961 -7.965 1 97 276 LEU B CA 1
ATOM 4424 C C . LEU B 1 276 ? 13.43 -14.188 -7.148 1 97 276 LEU B C 1
ATOM 4426 O O . LEU B 1 276 ? 14.328 -14.945 -7.531 1 97 276 LEU B O 1
ATOM 4430 N N . GLN B 1 277 ? 12.703 -14.352 -6.059 1 97 277 GLN B N 1
ATOM 4431 C CA . GLN B 1 277 ? 13.18 -15.281 -5.043 1 97 277 GLN B CA 1
ATOM 4432 C C . GLN B 1 277 ? 12.188 -16.406 -4.812 1 97 277 GLN B C 1
ATOM 4434 O O . GLN B 1 277 ? 10.969 -16.188 -4.824 1 97 277 GLN B O 1
ATOM 4439 N N . THR B 1 278 ? 12.648 -17.594 -4.574 1 94.56 278 THR B N 1
ATOM 4440 C CA . THR B 1 278 ? 11.922 -18.703 -3.967 1 94.56 278 THR B CA 1
ATOM 4441 C C . THR B 1 278 ? 12.773 -19.391 -2.895 1 94.56 278 THR B C 1
ATOM 4443 O O . THR B 1 278 ? 13.953 -19.078 -2.736 1 94.56 278 THR B O 1
ATOM 4446 N N . LEU B 1 279 ? 12.086 -20.172 -2.105 1 89.81 279 LEU B N 1
ATOM 4447 C CA . LEU B 1 279 ? 12.812 -20.906 -1.074 1 89.81 279 LEU B CA 1
ATOM 4448 C C . LEU B 1 279 ? 13.688 -22 -1.693 1 89.81 279 LEU B C 1
ATOM 4450 O O . LEU B 1 279 ? 13.227 -22.766 -2.527 1 89.81 279 LEU B O 1
ATOM 4454 N N . SER B 1 280 ? 14.984 -21.969 -1.284 1 89.5 280 SER B N 1
ATOM 4455 C CA . SER B 1 280 ? 15.914 -22.984 -1.794 1 89.5 280 SER B CA 1
ATOM 4456 C C . SER B 1 280 ? 15.508 -24.375 -1.347 1 89.5 280 SER B C 1
ATOM 4458 O O . SER B 1 280 ? 15.117 -24.578 -0.194 1 89.5 280 SER B O 1
ATOM 4460 N N . GLY B 1 281 ? 15.57 -25.297 -2.309 1 79.38 281 GLY B N 1
ATOM 4461 C CA . GLY B 1 281 ? 15.312 -26.688 -1.978 1 79.38 281 GLY B CA 1
ATOM 4462 C C . GLY B 1 281 ? 13.828 -27.031 -1.958 1 79.38 281 GLY B C 1
ATOM 4463 O O . GLY B 1 281 ? 13.461 -28.203 -1.834 1 79.38 281 GLY B O 1
ATOM 4464 N N . ARG B 1 282 ? 13.055 -26.031 -2.078 1 74.81 282 ARG B N 1
ATOM 4465 C CA . ARG B 1 282 ? 11.617 -26.266 -2.074 1 74.81 282 ARG B CA 1
ATOM 4466 C C . ARG B 1 282 ? 11.125 -26.703 -3.453 1 74.81 282 ARG B C 1
ATOM 4468 O O . ARG B 1 282 ? 11.547 -26.141 -4.469 1 74.81 282 ARG B O 1
ATOM 4475 N N . THR B 1 283 ? 10.43 -27.797 -3.432 1 75.25 283 THR B N 1
ATOM 4476 C CA . THR B 1 283 ? 9.758 -28.172 -4.672 1 75.25 283 THR B CA 1
ATOM 4477 C C . THR B 1 283 ? 8.539 -27.281 -4.91 1 75.25 283 THR B C 1
ATOM 4479 O O . THR B 1 283 ? 7.602 -27.281 -4.113 1 75.25 283 THR B O 1
ATOM 4482 N N . LEU B 1 284 ? 8.586 -26.578 -5.945 1 80.44 284 LEU B N 1
ATOM 4483 C CA . LEU B 1 284 ? 7.492 -25.688 -6.305 1 80.44 284 LEU B CA 1
ATOM 4484 C C . LEU B 1 284 ? 6.371 -26.438 -7.008 1 80.44 284 LEU B C 1
ATOM 4486 O O . LEU B 1 284 ? 6.629 -27.359 -7.793 1 80.44 284 LEU B O 1
ATOM 4490 N N . SER B 1 285 ? 5.164 -26.078 -6.637 1 76.88 285 SER B N 1
ATOM 4491 C CA . SER B 1 285 ? 4.059 -26.594 -7.434 1 76.88 285 SER B CA 1
ATOM 4492 C C . SER B 1 285 ? 4.164 -26.141 -8.883 1 76.88 285 SER B C 1
ATOM 4494 O O . SER B 1 285 ? 4.883 -25.188 -9.195 1 76.88 285 SER B O 1
ATOM 4496 N N . LYS B 1 286 ? 3.496 -26.828 -9.797 1 79.75 286 LYS B N 1
ATOM 4497 C CA . LYS B 1 286 ? 3.537 -26.5 -11.219 1 79.75 286 LYS B CA 1
ATOM 4498 C C . LYS B 1 286 ? 3.068 -25.062 -11.469 1 79.75 286 LYS B C 1
ATOM 4500 O O . LYS B 1 286 ? 3.652 -24.344 -12.281 1 79.75 286 LYS B O 1
ATOM 4505 N N . GLY B 1 287 ? 1.993 -24.672 -10.75 1 85.88 287 GLY B N 1
ATOM 4506 C CA . GLY B 1 287 ? 1.466 -23.328 -10.906 1 85.88 287 GLY B CA 1
ATOM 4507 C C . GLY B 1 287 ? 2.441 -22.25 -10.477 1 85.88 287 GLY B C 1
ATOM 4508 O O . GLY B 1 287 ? 2.615 -21.234 -11.164 1 85.88 287 GLY B O 1
ATOM 4509 N N . VAL B 1 288 ? 3.115 -22.516 -9.359 1 90.06 288 VAL B N 1
ATOM 4510 C CA . VAL B 1 288 ? 4.082 -21.562 -8.844 1 90.06 288 VAL B CA 1
ATOM 4511 C C . VAL B 1 288 ? 5.289 -21.484 -9.773 1 90.06 288 VAL B C 1
ATOM 4513 O O . VAL B 1 288 ? 5.75 -20.391 -10.117 1 90.06 288 VAL B O 1
ATOM 4516 N N . ARG B 1 289 ? 5.762 -22.625 -10.195 1 89.81 289 ARG B N 1
ATOM 4517 C CA . ARG B 1 289 ? 6.91 -22.656 -11.102 1 89.81 289 ARG B CA 1
ATOM 4518 C C . ARG B 1 289 ? 6.598 -21.953 -12.414 1 89.81 289 ARG B C 1
ATOM 4520 O O . ARG B 1 289 ? 7.41 -21.172 -12.914 1 89.81 289 ARG B O 1
ATOM 4527 N N . ALA B 1 290 ? 5.418 -22.234 -12.961 1 92.25 290 ALA B N 1
ATOM 4528 C CA . ALA B 1 290 ? 5.016 -21.594 -14.211 1 92.25 290 ALA B CA 1
ATOM 4529 C C . ALA B 1 290 ? 4.945 -20.078 -14.047 1 92.25 290 ALA B C 1
ATOM 4531 O O . ALA B 1 290 ? 5.328 -19.328 -14.953 1 92.25 290 ALA B O 1
ATOM 4532 N N . PHE B 1 291 ? 4.441 -19.641 -12.906 1 95.94 291 PHE B N 1
ATOM 4533 C CA . PHE B 1 291 ? 4.324 -18.203 -12.68 1 95.94 291 PHE B CA 1
ATOM 4534 C C . PHE B 1 291 ? 5.699 -17.562 -12.508 1 95.94 291 PHE B C 1
ATOM 4536 O O . PHE B 1 291 ? 5.945 -16.469 -12.992 1 95.94 291 PHE B O 1
ATOM 4543 N N . VAL B 1 292 ? 6.625 -18.234 -11.828 1 96.44 292 VAL B N 1
ATOM 4544 C CA . VAL B 1 292 ? 7.992 -17.75 -11.656 1 96.44 292 VAL B CA 1
ATOM 4545 C C . VAL B 1 292 ? 8.648 -17.578 -13.023 1 96.44 292 VAL B C 1
ATOM 4547 O O . VAL B 1 292 ? 9.289 -16.562 -13.281 1 96.44 292 VAL B O 1
ATOM 4550 N N . GLU B 1 293 ? 8.5 -18.516 -13.891 1 95.69 293 GLU B N 1
ATOM 4551 C CA . GLU B 1 293 ? 9.047 -18.438 -15.242 1 95.69 293 GLU B CA 1
ATOM 4552 C C . GLU B 1 293 ? 8.414 -17.281 -16.031 1 95.69 293 GLU B C 1
ATOM 4554 O O . GLU B 1 293 ? 9.094 -16.578 -16.766 1 95.69 293 GLU B O 1
ATOM 4559 N N . HIS B 1 294 ? 7.121 -17.125 -15.836 1 96.25 294 HIS B N 1
ATOM 4560 C CA . HIS B 1 294 ? 6.391 -16.031 -16.453 1 96.25 294 HIS B CA 1
ATOM 4561 C C . HIS B 1 294 ? 6.953 -14.68 -16.031 1 96.25 294 HIS B C 1
ATOM 4563 O O . HIS B 1 294 ? 7.184 -13.805 -16.859 1 96.25 294 HIS B O 1
ATOM 4569 N N . LEU B 1 295 ? 7.191 -14.531 -14.672 1 96.25 295 LEU B N 1
ATOM 4570 C CA . LEU B 1 295 ? 7.754 -13.289 -14.148 1 96.25 295 LEU B CA 1
ATOM 4571 C C . LEU B 1 295 ? 9.156 -13.055 -14.703 1 96.25 295 LEU B C 1
ATOM 4573 O O . LEU B 1 295 ? 9.5 -11.938 -15.086 1 96.25 295 LEU B O 1
ATOM 4577 N N . ARG B 1 296 ? 9.898 -14.086 -14.719 1 95.56 296 ARG B N 1
ATOM 4578 C CA . ARG B 1 296 ? 11.266 -13.992 -15.227 1 95.56 296 ARG B CA 1
ATOM 4579 C C . ARG B 1 296 ? 11.281 -13.492 -16.656 1 95.56 296 ARG B C 1
ATOM 4581 O O . ARG B 1 296 ? 12.125 -12.672 -17.031 1 95.56 296 ARG B O 1
ATOM 4588 N N . GLU B 1 297 ? 10.383 -13.875 -17.469 1 94 297 GLU B N 1
ATOM 4589 C CA . GLU B 1 297 ? 10.305 -13.484 -18.875 1 94 297 GLU B CA 1
ATOM 4590 C C . GLU B 1 297 ? 9.898 -12.023 -19.016 1 94 297 GLU B C 1
ATOM 4592 O O . GLU B 1 297 ? 10.281 -11.359 -19.984 1 94 297 GLU B O 1
ATOM 4597 N N . LEU B 1 298 ? 9.086 -11.539 -18.094 1 91.5 298 LEU B N 1
ATOM 4598 C CA . LEU B 1 298 ? 8.594 -10.172 -18.172 1 91.5 298 LEU B CA 1
ATOM 4599 C C . LEU B 1 298 ? 9.633 -9.188 -17.641 1 91.5 298 LEU B C 1
ATOM 4601 O O . LEU B 1 298 ? 9.586 -7.996 -17.953 1 91.5 298 LEU B O 1
ATOM 4605 N N . LEU B 1 299 ? 10.469 -9.68 -16.734 1 90.56 299 LEU B N 1
ATOM 4606 C CA . LEU B 1 299 ? 11.5 -8.828 -16.156 1 90.56 299 LEU B CA 1
ATOM 4607 C C . LEU B 1 299 ? 12.617 -8.586 -17.172 1 90.56 299 LEU B C 1
ATOM 4609 O O . LEU B 1 299 ? 12.93 -9.469 -17.984 1 90.56 299 LEU B O 1
ATOM 4613 N N . PRO B 1 300 ? 13.062 -7.371 -17.203 1 80.12 300 PRO B N 1
ATOM 4614 C CA . PRO B 1 300 ? 14.156 -7.105 -18.141 1 80.12 300 PRO B CA 1
ATOM 4615 C C . PRO B 1 300 ? 15.398 -7.949 -17.844 1 80.12 300 PRO B C 1
ATOM 4617 O O . PRO B 1 300 ? 15.617 -8.367 -16.703 1 80.12 300 PRO B O 1
ATOM 4620 N N . PRO B 1 301 ? 16.016 -8.289 -19 1 70.31 301 PRO B N 1
ATOM 4621 C CA . PRO B 1 301 ? 17.234 -9.078 -18.812 1 70.31 301 PRO B CA 1
ATOM 4622 C C . PRO B 1 301 ? 18.281 -8.359 -17.984 1 70.31 301 PRO B C 1
ATOM 4624 O O . PRO B 1 301 ? 18.375 -7.129 -18.016 1 70.31 301 PRO B O 1
ATOM 4627 N N . GLY B 1 302 ? 18.797 -9.031 -16.953 1 61.94 302 GLY B N 1
ATOM 4628 C CA . GLY B 1 302 ? 19.891 -8.516 -16.141 1 61.94 302 GLY B CA 1
ATOM 4629 C C . GLY B 1 302 ? 21.125 -8.164 -16.953 1 61.94 302 GLY B C 1
ATOM 4630 O O . GLY B 1 302 ? 21.266 -8.586 -18.109 1 61.94 302 GLY B O 1
#

Nearest PDB structures (foldseek):
  5y2v-assembly1_C  TM=5.958E-01  e=3.211E-22  Synechocystis sp. PCC 6803 substr. Kazusa
  4x6g-assembly1_D  TM=7.471E-01  e=2.783E-19  Pseudomonas aeruginosa PAO1
  5z49-assembly1_A  TM=7.951E-01  e=1.477E-15  Synechococcus elongatus PCC 7942 = FACHB-805
  7d98-assembly1_Q  TM=5.404E-01  e=3.999E-19  Cupriavidus necator
  1ixc-assembly1_B-2  TM=5.174E-01  e=3.336E-19  Cupriavidus necator

Solvent-accessible surface area (backbone atoms only — not comparable to full-atom values): 30184 Å² total; per-residue (Å²): 110,65,69,60,48,50,50,45,50,25,40,48,44,41,43,36,22,56,73,58,24,22,54,61,54,22,9,60,75,66,71,47,51,42,65,58,38,48,49,33,39,50,49,50,21,59,74,67,71,43,63,36,56,37,85,37,95,88,39,40,40,59,22,75,59,19,48,51,43,42,29,46,41,30,41,45,48,48,47,50,50,22,50,53,36,38,57,44,29,70,73,34,70,51,50,42,77,39,35,36,23,20,22,49,54,43,41,41,49,58,46,21,38,51,52,22,57,50,29,72,79,24,70,43,43,22,36,38,45,43,74,37,48,28,70,52,17,55,47,31,22,66,40,40,74,17,60,34,21,43,31,57,38,78,66,89,59,85,65,51,36,72,79,39,62,24,78,43,40,41,25,38,33,29,31,60,84,39,86,68,54,78,41,81,54,42,44,69,76,73,46,63,85,49,47,27,27,38,58,38,76,70,32,66,63,38,44,40,50,51,52,45,27,56,77,67,71,52,84,81,77,53,38,29,35,28,74,46,50,56,25,44,53,32,16,18,68,52,67,38,34,31,30,71,43,42,57,80,60,42,41,64,46,36,74,72,58,62,31,32,74,27,46,46,69,54,77,59,35,53,63,28,24,39,34,35,33,31,42,48,92,58,77,67,26,61,61,47,48,53,47,53,54,51,50,52,70,72,43,76,83,96,111,66,68,60,47,50,51,43,50,26,38,48,44,41,43,35,23,58,72,60,25,21,52,61,54,22,9,61,74,66,71,47,52,40,67,56,37,49,48,33,39,50,50,51,21,59,74,68,71,41,65,36,55,36,84,38,96,86,39,39,42,60,23,75,60,19,47,52,44,43,31,46,41,32,41,45,48,47,46,50,50,22,50,52,37,38,57,44,28,70,73,35,71,50,49,44,76,39,34,36,24,21,22,50,55,43,40,41,49,59,46,21,36,51,53,24,56,49,28,73,79,24,70,42,43,22,36,36,45,43,74,37,47,27,69,52,18,55,47,31,22,66,39,39,74,16,60,34,20,42,28,58,36,77,67,90,59,84,65,51,37,73,76,38,62,26,79,43,40,41,24,38,33,28,31,59,83,39,86,67,53,80,42,82,53,44,43,67,76,75,47,63,85,50,48,26,28,38,56,39,77,69,31,66,62,40,43,40,48,50,53,44,27,56,76,68,72,52,84,85,76,54,38,29,36,28,74,45,52,55,25,44,52,33,16,19,68,53,66,39,33,31,30,71,42,42,56,79,60,42,43,64,47,35,74,72,59,64,32,31,74,27,46,44,68,55,75,59,34,54,63,29,24,38,33,34,34,31,42,47,91,58,78,66,28,61,59,47,47,53,48,51,54,52,50,54,69,69,44,76,83,95

pLDDT: mean 83.84, std 15.48, range [29.03, 98.44]